Protein AF-0000000066258485 (afdb_homodimer)

Foldseek 3Di:
DDAAEDELDAAPVVLCVCVVVDHPYYYADCDPPDPSHHDPVRVLVSVLVVCCSVPPADDDDDDFLQSLQLVLLVVCVVDDDFAEDEDEPDDPVVQVVVCSVVVGQAYEYDYDDDQLVNPDDNHEYEYEDEPPVCQVVCLVCSVSNSRHSYAYEYEPLQAQPPPDSPPVSVVVHPHAHAYEYNDFLVDDDADPSHSFYDYDCNQDDPNHGHPVRVVSNVVSGVPRDD/DDAAEDELDAAPVVLCVCLVVDHPYYYADCDPPDPSHHDPVRVLVSVLVVCCSVPPADDDDDDFLQSLQLVLLVVCVVDDDFAEDEDEPDDPVVQVVVCSVVVGQAYEYDYDDDQLVNPDDNHEYEYEDEPPVCQVVCLVCSVSNSRHSYAYEYEPLQAQPPPDSPCVSVVVHPHAHAYEYNDFLVDDDADPSHSFYDYDCNQDDPNHGHPVRVVSNVVSGVPRDD

GO terms:
  GO:0004640 phosphoribosylanthranilate isomerase activity (F, IGI)
  GO:0000162 L-tryptophan biosynthetic process (P, IGI)
  GO:0000162 L-tryptophan biosynthetic process (P, IMP)

Sequence (452 aa):
MKVVKICGIKTVEAASVAIDNGANLLGCILVPNRARTIDLEVAKQIARMVKRDRNPPPKFAGGTSTQHFEQVAQWIIENGPFLVGVFRNQPKEEVFRIAREVGLDFIQLHGSEDKLEFLGTEFGLIPRYVVPDELDLLEEQSLSLTQCVSLPLLDSEVGGEGKLLDWTFIEKLPTKAILAGGLTPENLPTFDNILGYDVSGGVETNGVKDSLKIIKFIQKGHAQSSMKVVKICGIKTVEAASVAIDNGANLLGCILVPNRARTIDLEVAKQIARMVKRDRNPPPKFAGGTSTQHFEQVAQWIIENGPFLVGVFRNQPKEEVFRIAREVGLDFIQLHGSEDKLEFLGTEFG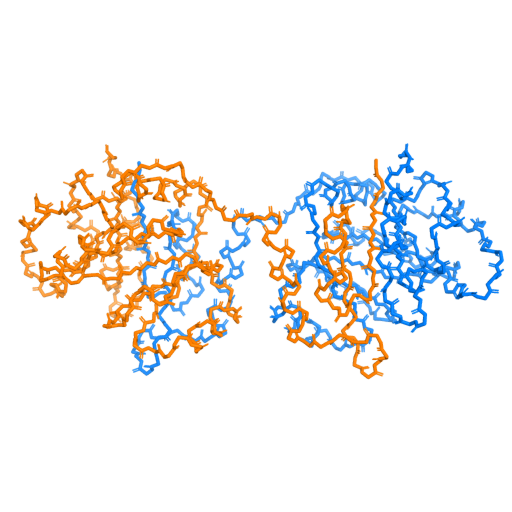LIPRYVVPDELDLLEEQSLSLTQCVSLPLLDSEVGGEGKLLDWTFIEKLPTKAILAGGLTPENLPTFDNILGYDVSGGVETNGVKDSLKIIKFIQKGHAQSS

InterPro domains:
  IPR001240 N-(5'phosphoribosyl) anthranilate isomerase (PRAI) domain [MF_00135] (1-224)
  IPR001240 N-(5'phosphoribosyl) anthranilate isomerase (PRAI) domain [PF00697] (36-220)
  IPR001240 N-(5'phosphoribosyl) anthranilate isomerase (PRAI) domain [cd00405] (4-220)
  IPR011060 Ribulose-phosphate binding barrel [SSF51366] (3-219)
  IPR013785 Aldolase-type TIM barrel [G3DSA:3.20.20.70] (2-224)
  IPR044643 N-(5'-phosphoribosyl)anthranilate isomerase family [PTHR42894] (2-223)

Solvent-accessible surface area (backbone atoms only — not comparable to full-atom values): 24456 Å² total; per-residue (Å²): 100,34,39,30,30,47,34,53,44,67,45,66,66,58,47,49,52,41,55,77,60,62,34,27,31,41,25,31,26,64,36,84,98,45,93,53,38,39,54,68,70,55,49,32,52,44,31,52,52,40,49,40,72,58,57,55,79,85,81,74,76,86,75,53,49,43,54,43,35,51,51,44,45,51,49,40,62,74,57,36,44,41,42,29,39,34,36,53,70,62,57,67,70,57,52,53,51,51,38,59,65,41,54,49,45,27,42,26,42,68,45,85,59,69,69,74,77,64,60,78,56,97,45,30,39,31,47,50,35,51,48,71,82,32,52,66,57,49,53,70,44,36,64,66,48,61,72,40,60,38,46,46,32,36,31,47,71,47,56,82,76,72,64,79,78,79,64,71,57,64,82,67,51,81,51,49,29,28,40,34,44,59,35,34,62,87,62,72,80,88,55,87,58,45,50,24,41,38,35,46,72,46,28,37,59,93,88,34,82,28,69,67,44,46,52,47,32,40,53,52,40,48,64,39,72,111,99,33,40,30,31,47,35,54,44,66,46,66,66,58,46,50,52,41,55,76,60,64,33,26,31,40,26,31,28,65,35,84,96,45,93,54,39,39,55,66,71,55,50,31,53,45,31,52,50,39,49,40,72,58,57,57,80,85,83,73,74,85,76,52,49,43,54,42,34,50,50,44,46,52,48,39,62,75,58,36,44,41,41,30,39,34,36,54,71,63,57,68,69,57,52,51,50,51,37,58,63,41,54,49,45,28,41,26,43,68,44,84,58,70,68,75,78,64,60,78,55,96,44,30,38,30,48,49,34,49,50,71,83,32,50,66,58,49,51,71,43,35,65,67,47,60,71,42,60,38,45,47,31,36,31,48,70,48,56,82,76,71,66,80,81,77,65,69,56,64,80,67,52,80,53,49,29,28,40,35,45,58,36,34,63,86,63,71,79,89,55,87,58,46,50,24,44,38,34,45,72,48,29,38,57,96,87,33,82,30,69,69,43,46,50,47,30,40,54,53,39,47,64,39,73,113

Organism: Candida albicans (strain SC5314 / ATCC MYA-2876) (NCBI:txid237561)

Secondary structure (DSSP, 8-state):
--EEEE----SHHHHHHHHHTT-SEEEEE--TT-TTBPPHHHHHHHHHHHHHHHSPPP---S--HHHHHHHHHHHHHHH--EEEEEE-S--HHHHHHHHHHHT-SEEEE-SS--GGGG-SSSSEEEEEEETTTTHHHHHHHHHHHTTSSB--EEE----SS------GGGGG-SS-EEEESS--TT-----TTEEEEEESGGGEETTEE-HHHHHHHHHHHHHS--/--EEEE----SHHHHHHHHHTT-SEEEEE--TT-TTBPPHHHHHHHHHHHHHHHSPPP-PPS--HHHHHHHHHHHHHHH--EEEEEE-S--HHHHHHHHHHHT-SEEEE-SS--GGGG-SSSSEEEEEEETTTTHHHHHHHHHHHTTSSB--EEE----SS------GGGGG-SS-EEEESS--TT-----TTEEEEEESGGGEETTEE-HHHHHHHHHHHHHS--

Structure (mmCIF, N/CA/C/O backbone):
data_AF-0000000066258485-model_v1
#
loop_
_entity.id
_entity.type
_entity.pdbx_description
1 polymer "N-(5'-phosphoribosyl)anthranilate isomerase"
#
loop_
_atom_site.group_PDB
_atom_site.id
_atom_site.type_symbol
_atom_site.label_atom_id
_atom_site.label_alt_id
_atom_site.label_comp_id
_atom_site.label_asym_id
_atom_site.label_entity_id
_atom_site.label_seq_id
_atom_site.pdbx_PDB_ins_code
_atom_site.Cartn_x
_atom_site.Cartn_y
_atom_site.Cartn_z
_atom_site.occupancy
_atom_site.B_iso_or_equiv
_atom_site.auth_seq_id
_atom_site.auth_comp_id
_atom_site.auth_asym_id
_atom_site.auth_atom_id
_atom_site.pdbx_PDB_model_num
ATOM 1 N N . MET A 1 1 ? 3.561 11.758 22.562 1 85.25 1 MET A N 1
ATOM 2 C CA . MET A 1 1 ? 4.242 12.281 21.375 1 85.25 1 MET A CA 1
ATOM 3 C C . MET A 1 1 ? 3.25 12.93 20.422 1 85.25 1 MET A C 1
ATOM 5 O O . MET A 1 1 ? 2.096 12.5 20.344 1 85.25 1 MET A O 1
ATOM 9 N N . LYS A 1 2 ? 3.676 14.078 19.781 1 94.81 2 LYS A N 1
ATOM 10 C CA . LYS A 1 2 ? 2.807 14.82 18.875 1 94.81 2 LYS A CA 1
ATOM 11 C C . LYS A 1 2 ? 3.049 14.414 17.422 1 94.81 2 LYS A C 1
ATOM 13 O O . LYS A 1 2 ? 4.156 14.008 17.062 1 94.81 2 LYS A O 1
ATOM 18 N N . VAL A 1 3 ? 1.965 14.539 16.656 1 97.06 3 VAL A N 1
ATOM 19 C CA . VAL A 1 3 ? 2.09 14.32 15.219 1 97.06 3 VAL A CA 1
ATOM 20 C C . VAL A 1 3 ? 2.936 15.438 14.602 1 97.06 3 VAL A C 1
ATOM 22 O O . VAL A 1 3 ? 2.732 16.609 14.898 1 97.06 3 VAL A O 1
ATOM 25 N N . VAL A 1 4 ? 3.904 15.062 13.789 1 98.25 4 VAL A N 1
ATOM 26 C CA . VAL A 1 4 ? 4.688 16.062 13.062 1 98.25 4 VAL A CA 1
ATOM 27 C C . VAL A 1 4 ? 4.531 15.828 11.555 1 98.25 4 VAL A C 1
ATOM 29 O O . VAL A 1 4 ? 4.82 14.742 11.055 1 98.25 4 VAL A O 1
ATOM 32 N N . LYS A 1 5 ? 4.047 16.812 10.852 1 98.56 5 LYS A N 1
ATOM 33 C CA . LYS A 1 5 ? 3.85 16.797 9.406 1 98.56 5 LYS A CA 1
ATOM 34 C C . LYS A 1 5 ? 4.777 17.781 8.711 1 98.56 5 LYS A C 1
ATOM 36 O O . LYS A 1 5 ? 4.836 18.953 9.094 1 98.56 5 LYS A O 1
ATOM 41 N N . ILE A 1 6 ? 5.578 17.344 7.746 1 98.25 6 ILE A N 1
ATOM 42 C CA . ILE A 1 6 ? 6.363 18.203 6.871 1 98.25 6 ILE A CA 1
ATOM 43 C C . ILE A 1 6 ? 5.652 18.359 5.531 1 98.25 6 ILE A C 1
ATOM 45 O O . ILE A 1 6 ? 5.543 17.406 4.762 1 98.25 6 ILE A O 1
ATOM 49 N N . CYS A 1 7 ? 5.25 19.547 5.258 1 97.69 7 CYS A N 1
ATOM 50 C CA . CYS A 1 7 ? 4.43 19.781 4.074 1 97.69 7 CYS A CA 1
ATOM 51 C C . CYS A 1 7 ? 5.234 20.484 2.984 1 97.69 7 CYS A C 1
ATOM 53 O O . CYS A 1 7 ? 6.25 21.109 3.268 1 97.69 7 CYS A O 1
ATOM 55 N N . GLY A 1 8 ? 4.766 20.297 1.772 1 96.25 8 GLY A N 1
ATOM 56 C CA . GLY A 1 8 ? 5.383 20.969 0.639 1 96.25 8 GLY A CA 1
ATOM 57 C C . GLY A 1 8 ? 6.648 20.297 0.158 1 96.25 8 GLY A C 1
ATOM 58 O O . GLY A 1 8 ? 7.59 20.953 -0.276 1 96.25 8 GLY A O 1
ATOM 59 N N . ILE A 1 9 ? 6.766 19.078 0.353 1 96.69 9 ILE A N 1
ATOM 60 C CA . ILE A 1 9 ? 7.918 18.312 -0.111 1 96.69 9 ILE A CA 1
ATOM 61 C C . ILE A 1 9 ? 7.902 18.219 -1.636 1 96.69 9 ILE A C 1
ATOM 63 O O . ILE A 1 9 ? 6.887 17.859 -2.23 1 96.69 9 ILE A O 1
ATOM 67 N N . LYS A 1 10 ? 9.109 18.516 -2.223 1 95.25 10 LYS A N 1
ATOM 68 C CA . LYS A 1 10 ? 9.172 18.562 -3.68 1 95.25 10 LYS A CA 1
ATOM 69 C C . LYS A 1 10 ? 10.266 17.641 -4.211 1 95.25 10 LYS A C 1
ATOM 71 O O . LYS A 1 10 ? 10.406 17.469 -5.426 1 95.25 10 LYS A O 1
ATOM 76 N N . THR A 1 11 ? 11.094 17.141 -3.314 1 95.62 11 THR A N 1
ATOM 77 C CA . THR A 1 11 ? 12.227 16.344 -3.75 1 95.62 11 THR A CA 1
ATOM 78 C C . THR A 1 11 ? 12.328 15.055 -2.938 1 95.62 11 THR A C 1
ATOM 80 O O . THR A 1 11 ? 11.891 15 -1.787 1 95.62 11 THR A O 1
ATOM 83 N N . VAL A 1 12 ? 12.945 14.094 -3.561 1 95.88 12 VAL A N 1
ATOM 84 C CA . VAL A 1 12 ? 13.195 12.812 -2.904 1 95.88 12 VAL A CA 1
ATOM 85 C C . VAL A 1 12 ? 14.148 13.016 -1.726 1 95.88 12 VAL A C 1
ATOM 87 O O . VAL A 1 12 ? 14 12.367 -0.686 1 95.88 12 VAL A O 1
ATOM 90 N N . GLU A 1 13 ? 15.07 13.883 -1.884 1 96.31 13 GLU A N 1
ATOM 91 C CA . GLU A 1 13 ? 16.031 14.172 -0.819 1 96.31 13 GLU A CA 1
ATOM 92 C C . GLU A 1 13 ? 15.32 14.695 0.429 1 96.31 13 GLU A C 1
ATOM 94 O O . GLU A 1 13 ? 15.578 14.219 1.537 1 96.31 13 GLU A O 1
ATOM 99 N N . ALA A 1 14 ? 14.531 15.648 0.253 1 97.38 14 ALA A N 1
ATOM 100 C CA . ALA A 1 14 ? 13.797 16.203 1.382 1 97.38 14 ALA A CA 1
ATOM 101 C C . ALA A 1 14 ? 12.914 15.148 2.037 1 97.38 14 ALA A C 1
ATOM 103 O O . ALA A 1 14 ? 12.797 15.102 3.264 1 97.38 14 ALA A O 1
ATOM 104 N N . ALA A 1 15 ? 12.266 14.367 1.18 1 97.62 15 ALA A N 1
ATOM 105 C CA . ALA A 1 15 ? 11.445 13.273 1.694 1 97.62 15 ALA A CA 1
ATOM 106 C C . ALA A 1 15 ? 12.273 12.32 2.543 1 97.62 15 ALA A C 1
ATOM 108 O O . ALA A 1 15 ? 11.859 11.922 3.637 1 97.62 15 ALA A O 1
ATOM 109 N N . SER A 1 16 ? 13.414 11.953 2.053 1 97 16 SER A N 1
ATOM 110 C CA . SER A 1 16 ? 14.297 11.039 2.76 1 97 16 SER A CA 1
ATOM 111 C C . SER A 1 16 ? 14.695 11.594 4.125 1 97 16 SER A C 1
ATOM 113 O O . SER A 1 16 ? 14.688 10.867 5.121 1 97 16 SER A O 1
ATOM 115 N N . VAL A 1 17 ? 15.023 12.844 4.188 1 97.81 17 VAL A N 1
ATOM 116 C CA . VAL A 1 17 ? 15.406 13.492 5.438 1 97.81 17 VAL A CA 1
ATOM 117 C C . VAL A 1 17 ? 14.25 13.43 6.426 1 97.81 17 VAL A C 1
ATOM 119 O O . VAL A 1 17 ? 14.438 13.086 7.598 1 97.81 17 VAL A O 1
ATOM 122 N N . ALA A 1 18 ? 13.109 13.781 5.973 1 98.25 18 ALA A N 1
ATOM 123 C CA . ALA A 1 18 ? 11.93 13.773 6.836 1 98.25 18 ALA A CA 1
ATOM 124 C C . ALA A 1 18 ? 11.648 12.367 7.367 1 98.25 18 ALA A C 1
ATOM 126 O O . ALA A 1 18 ? 11.422 12.188 8.562 1 98.25 18 ALA A O 1
ATOM 127 N N . ILE A 1 19 ? 11.656 11.367 6.48 1 96.62 19 ILE A N 1
ATOM 128 C CA . ILE A 1 19 ? 11.383 9.984 6.84 1 96.62 19 ILE A CA 1
ATOM 129 C C . ILE A 1 19 ? 12.422 9.5 7.848 1 96.62 19 ILE A C 1
ATOM 131 O O . ILE A 1 19 ? 12.062 8.977 8.914 1 96.62 19 ILE A O 1
ATOM 135 N N . ASP A 1 20 ? 13.664 9.719 7.555 1 95.44 20 ASP A N 1
ATOM 136 C CA . ASP A 1 20 ? 14.781 9.195 8.344 1 95.44 20 ASP A CA 1
ATOM 137 C C . ASP A 1 20 ? 14.797 9.812 9.742 1 95.44 20 ASP A C 1
ATOM 139 O O . ASP A 1 20 ? 15.383 9.242 10.664 1 95.44 20 ASP A O 1
ATOM 143 N N . ASN A 1 21 ? 14.133 10.891 9.867 1 97 21 ASN A N 1
ATOM 144 C CA . ASN A 1 21 ? 14.188 11.578 11.156 1 97 21 ASN A CA 1
ATOM 145 C C . ASN A 1 21 ? 12.844 11.516 11.875 1 97 21 ASN A C 1
ATOM 147 O O . ASN A 1 21 ? 12.641 12.203 12.883 1 97 21 ASN A O 1
ATOM 151 N N . GLY A 1 22 ? 11.891 10.805 11.375 1 95.31 22 GLY A N 1
ATOM 152 C CA . GLY A 1 22 ? 10.742 10.414 12.172 1 95.31 22 GLY A CA 1
ATOM 153 C C . GLY A 1 22 ? 9.508 11.242 11.898 1 95.31 22 GLY A C 1
ATOM 154 O O . GLY A 1 22 ? 8.586 11.289 12.711 1 95.31 22 GLY A O 1
ATOM 155 N N . ALA A 1 23 ? 9.461 11.945 10.781 1 97.62 23 ALA A N 1
ATOM 156 C CA . ALA A 1 23 ? 8.211 12.609 10.43 1 97.62 23 ALA A CA 1
ATOM 157 C C . ALA A 1 23 ? 7.062 11.609 10.344 1 97.62 23 ALA A C 1
ATOM 159 O O . ALA A 1 23 ? 7.234 10.5 9.836 1 97.62 23 ALA A O 1
ATOM 160 N N . ASN A 1 24 ? 5.805 12.008 10.852 1 97.5 24 ASN A N 1
ATOM 161 C CA . ASN A 1 24 ? 4.641 11.125 10.836 1 97.5 24 ASN A CA 1
ATOM 162 C C . ASN A 1 24 ? 3.85 11.266 9.539 1 97.5 24 ASN A C 1
ATOM 164 O O . ASN A 1 24 ? 3.215 10.305 9.086 1 97.5 24 ASN A O 1
ATOM 168 N N . LEU A 1 25 ? 3.838 12.453 9.016 1 98.31 25 LEU A N 1
ATOM 169 C CA . LEU A 1 25 ? 3.141 12.781 7.781 1 98.31 25 LEU A CA 1
ATOM 170 C C . LEU A 1 25 ? 4.051 13.562 6.836 1 98.31 25 LEU A C 1
ATOM 172 O O . LEU A 1 25 ? 4.777 14.469 7.27 1 98.31 25 LEU A O 1
ATOM 176 N N . LEU A 1 26 ? 4.082 13.203 5.586 1 98.44 26 LEU A N 1
ATOM 177 C CA . LEU A 1 26 ? 4.699 13.977 4.516 1 98.44 26 LEU A CA 1
ATOM 178 C C . LEU A 1 26 ? 3.643 14.547 3.576 1 98.44 26 LEU A C 1
ATOM 180 O O . LEU A 1 26 ? 2.797 13.805 3.066 1 98.44 26 LEU A O 1
ATOM 184 N N . GLY A 1 27 ? 3.715 15.852 3.354 1 98.31 27 GLY A N 1
ATOM 185 C CA . GLY A 1 27 ? 2.732 16.5 2.494 1 98.31 27 GLY A CA 1
ATOM 186 C C . GLY A 1 27 ? 3.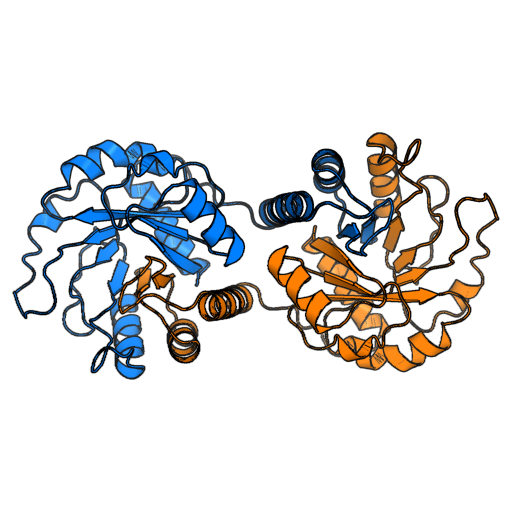301 16.922 1.15 1 98.31 27 GLY A C 1
ATOM 187 O O . GLY A 1 27 ? 4.332 17.594 1.088 1 98.31 27 GLY A O 1
ATOM 188 N N . CYS A 1 28 ? 2.59 16.547 0.081 1 97.81 28 CYS A N 1
ATOM 189 C CA . CYS A 1 28 ? 2.875 17.016 -1.274 1 97.81 28 CYS A CA 1
ATOM 190 C C . CYS A 1 28 ? 1.754 17.906 -1.793 1 97.81 28 CYS A C 1
ATOM 192 O O . CYS A 1 28 ? 0.581 17.531 -1.74 1 97.81 28 CYS A O 1
ATOM 194 N N . ILE A 1 29 ? 2.111 18.984 -2.242 1 97.06 29 ILE A N 1
ATOM 195 C CA . ILE A 1 29 ? 1.115 19.906 -2.787 1 97.06 29 ILE A CA 1
ATOM 196 C C . ILE A 1 29 ? 0.789 19.516 -4.227 1 97.06 29 ILE A C 1
ATOM 198 O O . ILE A 1 29 ? 1.66 19.562 -5.098 1 97.06 29 ILE A O 1
ATOM 202 N N . LEU A 1 30 ? -0.475 19.25 -4.473 1 96.94 30 LEU A N 1
ATOM 203 C CA . LEU A 1 30 ? -0.927 18.797 -5.785 1 96.94 30 LEU A CA 1
ATOM 204 C C . LEU A 1 30 ? -1.94 19.766 -6.379 1 96.94 30 LEU A C 1
ATOM 206 O O . LEU A 1 30 ? -2.846 19.359 -7.109 1 96.94 30 LEU A O 1
ATOM 210 N N . VAL A 1 31 ? -1.851 20.922 -5.977 1 94.5 31 VAL A N 1
ATOM 211 C CA . VAL A 1 31 ? -2.648 22.016 -6.527 1 94.5 31 VAL A CA 1
ATOM 212 C C . VAL A 1 31 ? -1.995 22.531 -7.805 1 94.5 31 VAL A C 1
ATOM 214 O O . VAL A 1 31 ? -0.823 22.922 -7.797 1 94.5 31 VAL A O 1
ATOM 217 N N . PRO A 1 32 ? -2.764 22.578 -8.859 1 91.69 32 PRO A N 1
ATOM 218 C CA . PRO A 1 32 ? -2.143 23 -10.109 1 91.69 32 PRO A CA 1
ATOM 219 C C . PRO A 1 32 ? -1.681 24.453 -10.07 1 91.69 32 PRO A C 1
ATOM 221 O O . PRO A 1 32 ? -2.32 25.297 -9.43 1 91.69 32 PRO A O 1
ATOM 224 N N . ASN A 1 33 ? -0.542 24.734 -10.727 1 90.25 33 ASN A N 1
ATOM 225 C CA . ASN A 1 33 ? -0.045 26.078 -11.039 1 90.25 33 ASN A CA 1
ATOM 226 C C . ASN A 1 33 ? 0.367 26.828 -9.781 1 90.25 33 ASN A C 1
ATOM 228 O O . ASN A 1 33 ? 0.076 28.016 -9.641 1 90.25 33 ASN A O 1
ATOM 232 N N . ARG A 1 34 ? 0.958 26.125 -8.773 1 88.06 34 ARG A N 1
ATOM 233 C CA . ARG A 1 34 ? 1.53 26.75 -7.59 1 88.06 34 ARG A CA 1
ATOM 234 C C . ARG A 1 34 ? 3.035 26.516 -7.52 1 88.06 34 ARG A C 1
ATOM 236 O O . ARG A 1 34 ? 3.541 25.531 -8.062 1 88.06 34 ARG A O 1
ATOM 243 N N . ALA A 1 35 ? 3.701 27.422 -6.902 1 84.31 35 ALA A N 1
ATOM 244 C CA . ALA A 1 35 ? 5.156 27.375 -6.785 1 84.31 35 ALA A CA 1
ATOM 245 C C . ALA A 1 35 ? 5.605 26.109 -6.07 1 84.31 35 ALA A C 1
ATOM 247 O O . ALA A 1 35 ? 6.645 25.531 -6.41 1 84.31 35 ALA A O 1
ATOM 248 N N . ARG A 1 36 ? 4.824 25.594 -5.188 1 87.44 36 ARG A N 1
ATOM 249 C CA . ARG A 1 36 ? 5.234 24.453 -4.359 1 87.44 36 ARG A CA 1
ATOM 250 C C . ARG A 1 36 ? 4.598 23.156 -4.848 1 87.44 36 ARG A C 1
ATOM 252 O O . ARG A 1 36 ? 4.734 22.109 -4.207 1 87.44 36 ARG A O 1
ATOM 259 N N . THR A 1 37 ? 4.023 23.328 -6.027 1 93.25 37 THR A N 1
ATOM 260 C CA . THR A 1 37 ? 3.43 22.125 -6.602 1 93.25 37 THR A CA 1
ATOM 261 C C . THR A 1 37 ? 4.512 21.125 -6.996 1 93.25 37 THR A C 1
ATOM 263 O O . THR A 1 37 ? 5.543 21.5 -7.555 1 93.25 37 THR A O 1
ATOM 266 N N . ILE A 1 38 ? 4.25 19.875 -6.664 1 95.31 38 ILE A N 1
ATOM 267 C CA . ILE A 1 38 ? 5.234 18.828 -6.918 1 95.31 38 ILE A CA 1
ATOM 268 C C . ILE A 1 38 ? 4.973 18.188 -8.281 1 95.31 38 ILE A C 1
ATOM 270 O O . ILE A 1 38 ? 3.832 18.156 -8.75 1 95.31 38 ILE A O 1
ATOM 274 N N . ASP A 1 39 ? 6.043 17.719 -8.883 1 94.12 39 ASP A N 1
ATOM 275 C CA . ASP A 1 39 ? 5.93 16.875 -10.07 1 94.12 39 ASP A CA 1
ATOM 276 C C . ASP A 1 39 ? 5.301 15.523 -9.734 1 94.12 39 ASP A C 1
ATOM 278 O O . ASP A 1 39 ? 5.672 14.891 -8.742 1 94.12 39 ASP A O 1
ATOM 282 N N . LEU A 1 40 ? 4.414 15.125 -10.633 1 93.12 40 LEU A N 1
ATOM 283 C CA . LEU A 1 40 ? 3.637 13.922 -10.359 1 93.12 40 LEU A CA 1
ATOM 284 C C . LEU A 1 40 ? 4.543 12.695 -10.25 1 93.12 40 LEU A C 1
ATOM 286 O O . LEU A 1 40 ? 4.328 11.828 -9.406 1 93.12 40 LEU A O 1
ATOM 290 N N . GLU A 1 41 ? 5.484 12.578 -11.078 1 92.25 41 GLU A N 1
ATOM 291 C CA . GLU A 1 41 ? 6.395 11.438 -11.055 1 92.25 41 GLU A CA 1
ATOM 292 C C . GLU A 1 41 ? 7.223 11.422 -9.766 1 92.25 41 GLU A C 1
ATOM 294 O O . GLU A 1 41 ? 7.504 10.352 -9.219 1 92.25 41 GLU A O 1
ATOM 299 N N . VAL A 1 42 ? 7.613 12.609 -9.305 1 94.56 42 VAL A N 1
ATOM 300 C CA . VAL A 1 42 ? 8.359 12.695 -8.055 1 94.56 42 VAL A CA 1
ATOM 301 C C . VAL A 1 42 ? 7.453 12.305 -6.887 1 94.56 42 VAL A C 1
ATOM 303 O O . VAL A 1 42 ? 7.883 11.602 -5.973 1 94.56 42 VAL A O 1
ATOM 306 N N . ALA A 1 43 ? 6.215 12.75 -6.949 1 95.81 43 ALA A N 1
ATOM 307 C CA . ALA A 1 43 ? 5.262 12.367 -5.914 1 95.81 43 ALA A CA 1
ATOM 308 C C . ALA A 1 43 ? 5.125 10.844 -5.828 1 95.81 43 ALA A C 1
ATOM 310 O O . ALA A 1 43 ? 5.066 10.281 -4.734 1 95.81 43 ALA A O 1
ATOM 311 N N . LYS A 1 44 ? 5.086 10.211 -6.93 1 92.12 44 LYS A N 1
ATOM 312 C CA . LYS A 1 44 ? 4.996 8.758 -6.98 1 92.12 44 LYS A CA 1
ATOM 313 C C . LYS A 1 44 ? 6.23 8.109 -6.359 1 92.12 44 LYS A C 1
ATOM 315 O O . LYS A 1 44 ? 6.121 7.098 -5.66 1 92.12 44 LYS A O 1
ATOM 320 N N . GLN A 1 45 ? 7.363 8.617 -6.66 1 92 45 GLN A N 1
ATOM 321 C CA . GLN A 1 45 ? 8.594 8.109 -6.059 1 92 45 GLN A CA 1
ATOM 322 C C . GLN A 1 45 ? 8.555 8.219 -4.539 1 92 45 GLN A C 1
ATOM 324 O O . GLN A 1 45 ? 8.93 7.281 -3.834 1 92 45 GLN A O 1
ATOM 329 N N . ILE A 1 46 ? 8.078 9.336 -4.086 1 95.44 46 ILE A N 1
ATOM 330 C CA . ILE A 1 46 ? 7.988 9.562 -2.648 1 95.44 46 ILE A CA 1
ATOM 331 C C . ILE A 1 46 ? 6.988 8.586 -2.035 1 95.44 46 ILE A C 1
ATOM 333 O O . ILE A 1 46 ? 7.227 8.047 -0.953 1 95.44 46 ILE A O 1
ATOM 337 N N . ALA A 1 47 ? 5.906 8.398 -2.723 1 94 47 ALA A N 1
ATOM 338 C CA . ALA A 1 47 ? 4.926 7.422 -2.254 1 94 47 ALA A CA 1
ATOM 339 C C . ALA A 1 47 ? 5.57 6.051 -2.057 1 94 47 ALA A C 1
ATOM 341 O O . ALA A 1 47 ? 5.332 5.387 -1.046 1 94 47 ALA A O 1
ATOM 342 N N . ARG A 1 48 ? 6.371 5.648 -2.959 1 88.44 48 ARG A N 1
ATOM 343 C CA . ARG A 1 48 ? 7.059 4.363 -2.877 1 88.44 48 ARG A CA 1
ATOM 344 C C . ARG A 1 48 ? 8 4.32 -1.679 1 88.44 48 ARG A C 1
ATOM 346 O O . ARG A 1 48 ? 8.094 3.301 -0.993 1 88.44 48 ARG A O 1
ATOM 353 N N . MET A 1 49 ? 8.672 5.391 -1.421 1 90.81 49 MET A N 1
ATOM 354 C CA . MET A 1 49 ? 9.586 5.477 -0.284 1 90.81 49 MET A CA 1
ATOM 355 C C . MET A 1 49 ? 8.828 5.348 1.032 1 90.81 49 MET A C 1
ATOM 357 O O . MET A 1 49 ? 9.258 4.621 1.931 1 90.81 49 MET A O 1
ATOM 361 N N . VAL A 1 50 ? 7.75 6.047 1.102 1 94 50 VAL A N 1
ATOM 362 C CA . VAL A 1 50 ? 6.93 6.035 2.311 1 94 50 VAL A CA 1
ATOM 363 C C . VAL A 1 50 ? 6.41 4.621 2.568 1 94 50 VAL A C 1
ATOM 365 O O . VAL A 1 50 ? 6.508 4.113 3.688 1 94 50 VAL A O 1
ATOM 368 N N . LYS A 1 51 ? 5.906 3.996 1.587 1 88.44 51 LYS A N 1
ATOM 369 C CA . LYS A 1 51 ? 5.375 2.641 1.697 1 88.44 51 LYS A CA 1
ATOM 370 C C . LYS A 1 51 ? 6.473 1.65 2.086 1 88.44 51 LYS A C 1
ATOM 372 O O . LYS A 1 51 ? 6.25 0.762 2.91 1 88.44 51 LYS A O 1
ATOM 377 N N . ARG A 1 52 ? 7.633 1.784 1.48 1 84.94 52 ARG A N 1
ATOM 378 C CA . ARG A 1 52 ? 8.758 0.911 1.787 1 84.94 52 ARG A CA 1
ATOM 379 C C . ARG A 1 52 ? 9.188 1.055 3.246 1 84.94 52 ARG A C 1
ATOM 381 O O . ARG A 1 52 ? 9.539 0.068 3.895 1 84.94 52 ARG A O 1
ATOM 388 N N . ASP A 1 53 ? 9.211 2.248 3.717 1 89.06 53 ASP A N 1
ATOM 389 C CA . ASP A 1 53 ? 9.594 2.486 5.105 1 89.06 53 ASP A CA 1
ATOM 390 C C . ASP A 1 53 ? 8.586 1.858 6.066 1 89.06 53 ASP A C 1
ATOM 392 O O . ASP A 1 53 ? 8.969 1.308 7.102 1 89.06 53 ASP A O 1
ATOM 396 N N . ARG A 1 54 ? 7.328 1.867 5.773 1 86.88 54 ARG A N 1
ATOM 397 C CA . ARG A 1 54 ? 6.273 1.362 6.648 1 86.88 54 ARG A CA 1
ATOM 398 C C . ARG A 1 54 ? 6.203 -0.16 6.598 1 86.88 54 ARG A C 1
ATOM 400 O O . ARG A 1 54 ? 5.98 -0.81 7.621 1 86.88 54 ARG A O 1
ATOM 407 N N . ASN A 1 55 ? 6.289 -0.625 5.332 1 78 55 ASN A N 1
ATOM 408 C CA . ASN A 1 55 ? 6.207 -2.061 5.086 1 78 55 ASN A CA 1
ATOM 409 C C . ASN A 1 55 ? 7.406 -2.564 4.289 1 78 55 ASN A C 1
ATOM 411 O O . ASN A 1 55 ? 7.273 -2.914 3.113 1 78 55 ASN A O 1
ATOM 415 N N . PRO A 1 56 ? 8.484 -2.697 4.949 1 76.38 56 PRO A N 1
ATOM 416 C CA . PRO A 1 56 ? 9.672 -3.158 4.219 1 76.38 56 PRO A CA 1
ATOM 417 C C . PRO A 1 56 ? 9.516 -4.586 3.691 1 76.38 56 PRO A C 1
ATOM 419 O O . PRO A 1 56 ? 8.836 -5.406 4.309 1 76.38 56 PRO A O 1
ATOM 422 N N . PRO A 1 57 ? 10.156 -4.82 2.51 1 75.5 57 PRO A N 1
ATOM 423 C CA . PRO A 1 57 ? 10.18 -6.219 2.072 1 75.5 57 PRO A CA 1
ATOM 424 C C . PRO A 1 57 ? 10.781 -7.156 3.117 1 75.5 57 PRO A C 1
ATOM 426 O O . PRO A 1 57 ? 11.711 -6.773 3.83 1 75.5 57 PRO A O 1
ATOM 429 N N . PRO A 1 58 ? 10.25 -8.336 3.18 1 81.38 58 PRO A N 1
ATOM 430 C CA . PRO A 1 58 ? 10.812 -9.266 4.16 1 81.38 58 PRO A CA 1
ATOM 431 C C . PRO A 1 58 ? 12.242 -9.688 3.828 1 81.38 58 PRO A C 1
ATOM 433 O O . PRO A 1 58 ? 12.609 -9.75 2.654 1 81.38 58 PRO A O 1
ATOM 436 N N . LYS A 1 59 ? 13.109 -9.789 4.871 1 80.88 59 LYS A N 1
ATOM 437 C CA . LYS A 1 59 ? 14.445 -10.367 4.727 1 80.88 59 LYS A CA 1
ATOM 438 C C . LYS A 1 59 ? 14.477 -11.812 5.211 1 80.88 59 LYS A C 1
ATOM 440 O O . LYS A 1 59 ? 14.109 -12.094 6.355 1 80.88 59 LYS A O 1
ATOM 445 N N . PHE A 1 60 ? 14.719 -12.57 4.262 1 84.44 60 PHE A N 1
ATOM 446 C CA . PHE A 1 60 ? 14.766 -13.977 4.652 1 84.44 60 PHE A CA 1
ATOM 447 C C . PHE A 1 60 ? 16.188 -14.398 4.977 1 84.44 60 PHE A C 1
ATOM 449 O O . PHE A 1 60 ? 17.141 -13.914 4.363 1 84.44 60 PHE A O 1
ATOM 456 N N . ALA A 1 61 ? 16.344 -15.117 6.281 1 74 61 ALA A N 1
ATOM 457 C CA . ALA A 1 61 ? 17.656 -15.594 6.723 1 74 61 ALA A CA 1
ATOM 458 C C . ALA A 1 61 ? 18.391 -16.328 5.598 1 74 61 ALA A C 1
ATOM 460 O O . ALA A 1 61 ? 17.75 -16.906 4.719 1 74 61 ALA A O 1
ATOM 461 N N . GLY A 1 62 ? 19.703 -16.094 5.484 1 71.94 62 GLY A N 1
ATOM 462 C CA . GLY A 1 62 ? 20.516 -16.859 4.559 1 71.94 62 GLY A CA 1
ATOM 463 C C . GLY A 1 62 ? 20.234 -18.344 4.582 1 71.94 62 GLY A C 1
ATOM 464 O O . GLY A 1 62 ? 19.484 -18.828 5.438 1 71.94 62 GLY A O 1
ATOM 465 N N . GLY A 1 63 ? 20.531 -19.125 3.543 1 84.38 63 GLY A N 1
ATOM 466 C CA . GLY A 1 63 ? 20.328 -20.547 3.365 1 84.38 63 GLY A CA 1
ATOM 467 C C . GLY A 1 63 ? 20.312 -20.969 1.908 1 84.38 63 GLY A C 1
ATOM 468 O O . GLY A 1 63 ? 20.828 -20.266 1.044 1 84.38 63 GLY A O 1
ATOM 469 N N . THR A 1 64 ? 19.766 -22.188 1.796 1 93.69 64 THR A N 1
ATOM 470 C CA . THR A 1 64 ? 19.656 -22.719 0.441 1 93.69 64 THR A CA 1
ATOM 471 C C . THR A 1 64 ? 18.5 -22.062 -0.302 1 93.69 64 THR A C 1
ATOM 473 O O . THR A 1 64 ? 17.656 -21.406 0.311 1 93.69 64 THR A O 1
ATOM 476 N N . SER A 1 65 ? 18.531 -22.188 -1.587 1 95.38 65 SER A N 1
ATOM 477 C CA . SER A 1 65 ? 17.406 -21.703 -2.395 1 95.38 65 SER A CA 1
ATOM 478 C C . SER A 1 65 ? 16.094 -22.328 -1.938 1 95.38 65 SER A C 1
ATOM 480 O O . SER A 1 65 ? 15.078 -21.641 -1.835 1 95.38 65 SER A O 1
ATOM 482 N N . THR A 1 66 ? 16.141 -23.578 -1.653 1 95.44 66 THR A N 1
ATOM 483 C CA . THR A 1 66 ? 14.969 -24.312 -1.176 1 95.44 66 THR A CA 1
ATOM 484 C C . THR A 1 66 ? 14.414 -23.672 0.092 1 95.44 66 THR A C 1
ATOM 486 O O . THR A 1 66 ? 13.203 -23.438 0.203 1 95.44 66 THR A O 1
ATOM 489 N N . GLN A 1 67 ? 15.25 -23.406 0.991 1 94.81 67 GLN A N 1
ATOM 490 C CA . GLN A 1 67 ? 14.836 -22.781 2.244 1 94.81 67 GLN A CA 1
ATOM 491 C C . GLN A 1 67 ? 14.242 -21.391 1.999 1 94.81 67 GLN A C 1
ATOM 493 O O . GLN A 1 67 ? 13.25 -21.016 2.625 1 94.81 67 GLN A O 1
ATOM 498 N N . HIS A 1 68 ? 14.891 -20.719 1.119 1 95.44 68 HIS A N 1
ATOM 499 C CA . HIS A 1 68 ? 14.398 -19.391 0.771 1 95.44 68 HIS A CA 1
ATOM 500 C C . HIS A 1 68 ? 12.969 -19.453 0.243 1 95.44 68 HIS A C 1
ATOM 502 O O . HIS A 1 68 ? 12.094 -18.719 0.725 1 95.44 68 HIS A O 1
ATOM 508 N N . PHE A 1 69 ? 12.703 -20.266 -0.644 1 97 69 PHE A N 1
ATOM 509 C CA . PHE A 1 69 ? 11.391 -20.344 -1.274 1 97 69 PHE A CA 1
ATOM 510 C C . PHE A 1 69 ? 10.344 -20.828 -0.279 1 97 69 PHE A C 1
ATOM 512 O O . PHE A 1 69 ? 9.18 -20.422 -0.346 1 97 69 PHE A O 1
ATOM 519 N N . GLU A 1 70 ? 10.727 -21.641 0.655 1 95.75 70 GLU A N 1
ATOM 520 C CA . GLU A 1 70 ? 9.844 -22.078 1.732 1 95.75 70 GLU A CA 1
ATOM 521 C C . GLU A 1 70 ? 9.445 -20.891 2.621 1 95.75 70 GLU A C 1
ATOM 523 O O . GLU A 1 70 ? 8.281 -20.76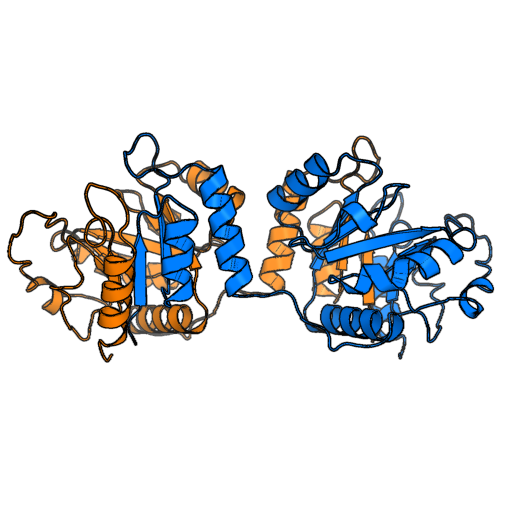6 3.01 1 95.75 70 GLU A O 1
ATOM 528 N N . GLN A 1 71 ? 10.445 -20.172 2.906 1 95.88 71 GLN A N 1
ATOM 529 C CA . GLN A 1 71 ? 10.195 -19 3.74 1 95.88 71 GLN A CA 1
ATOM 530 C C . GLN A 1 71 ? 9.289 -18 3.027 1 95.88 71 GLN A C 1
ATOM 532 O O . GLN A 1 71 ? 8.383 -17.438 3.637 1 95.88 71 GLN A O 1
ATOM 537 N N . VAL A 1 72 ? 9.523 -17.766 1.792 1 96.31 72 VAL A N 1
ATOM 538 C CA . VAL A 1 72 ? 8.695 -16.859 1.004 1 96.31 72 VAL A CA 1
ATOM 539 C C . VAL A 1 72 ? 7.262 -17.391 0.96 1 96.31 72 VAL A C 1
ATOM 541 O O . VAL A 1 72 ? 6.312 -16.625 1.153 1 96.31 72 VAL A O 1
ATOM 544 N N . ALA A 1 73 ? 7.074 -18.641 0.736 1 96.81 73 ALA A N 1
ATOM 545 C CA . ALA A 1 73 ? 5.75 -19.25 0.711 1 96.81 73 ALA A CA 1
ATOM 546 C C . ALA A 1 73 ? 5.027 -19.062 2.041 1 96.81 73 ALA A C 1
ATOM 548 O O . ALA A 1 73 ? 3.855 -18.688 2.068 1 96.81 73 ALA A O 1
ATOM 549 N N . GLN A 1 74 ? 5.695 -19.312 3.088 1 94.94 74 GLN A N 1
ATOM 550 C CA . GLN A 1 74 ? 5.117 -19.141 4.414 1 94.94 74 GLN A CA 1
ATOM 551 C C . GLN A 1 74 ? 4.715 -17.688 4.656 1 94.94 74 GLN A C 1
ATOM 553 O O . GLN A 1 74 ? 3.652 -17.406 5.219 1 94.94 74 GLN A O 1
ATOM 558 N N . TRP A 1 75 ? 5.598 -16.828 4.242 1 95.5 75 TRP A N 1
ATOM 559 C CA . TRP A 1 75 ? 5.309 -15.398 4.383 1 95.5 75 TRP A CA 1
ATOM 560 C C . TRP A 1 75 ? 4.062 -15.016 3.596 1 95.5 75 TRP A C 1
ATOM 562 O O . TRP A 1 75 ? 3.225 -14.25 4.078 1 95.5 75 TRP A O 1
ATOM 572 N N . ILE A 1 76 ? 3.9 -15.523 2.447 1 96.19 76 ILE A N 1
ATOM 573 C CA . ILE A 1 76 ? 2.74 -15.266 1.6 1 96.19 76 ILE A CA 1
ATOM 574 C C . ILE A 1 76 ? 1.477 -15.789 2.283 1 96.19 76 ILE A C 1
ATOM 576 O O . ILE A 1 76 ? 0.449 -15.102 2.301 1 96.19 76 ILE A O 1
ATOM 580 N N . ILE A 1 77 ? 1.536 -16.906 2.855 1 95.25 77 ILE A N 1
ATOM 581 C CA . ILE A 1 77 ? 0.404 -17.516 3.541 1 95.25 77 ILE A CA 1
ATOM 582 C C . ILE A 1 77 ? -0.011 -16.656 4.727 1 95.25 77 ILE A C 1
ATOM 584 O O . ILE A 1 77 ? -1.203 -16.453 4.969 1 95.25 77 ILE A O 1
ATOM 588 N N . GLU A 1 78 ? 0.899 -16.109 5.402 1 92.69 78 GLU A N 1
ATOM 589 C CA . GLU A 1 78 ? 0.651 -15.383 6.645 1 92.69 78 GLU A CA 1
ATOM 590 C C . GLU A 1 78 ? 0.207 -13.945 6.371 1 92.69 78 GLU A C 1
ATOM 592 O O . GLU A 1 78 ? -0.492 -13.344 7.184 1 92.69 78 GLU A O 1
ATOM 597 N N . ASN A 1 79 ? 0.576 -13.461 5.207 1 92.38 79 ASN A N 1
ATOM 598 C CA . ASN A 1 79 ? 0.404 -12.023 5.023 1 92.38 79 ASN A CA 1
ATOM 599 C C . ASN A 1 79 ? -0.462 -11.711 3.805 1 92.38 79 ASN A C 1
ATOM 601 O O . ASN A 1 79 ? -0.761 -10.547 3.527 1 92.38 79 ASN A O 1
ATOM 605 N N . GLY A 1 80 ? -0.861 -12.703 3.066 1 92.56 80 GLY A N 1
ATOM 606 C CA . GLY A 1 80 ? -1.711 -12.469 1.91 1 92.56 80 GLY A CA 1
ATOM 607 C C . GLY A 1 80 ? -3.121 -12.055 2.279 1 92.56 80 GLY A C 1
ATOM 608 O O . GLY A 1 80 ? -3.439 -11.898 3.459 1 92.56 80 GLY A O 1
ATOM 609 N N . PRO A 1 81 ? -3.926 -11.828 1.266 1 96.12 81 PRO A N 1
ATOM 610 C CA . PRO A 1 81 ? -3.67 -12.086 -0.153 1 96.12 81 PRO A CA 1
ATOM 611 C C . PRO A 1 81 ? -2.809 -11.008 -0.805 1 96.12 81 PRO A C 1
ATOM 613 O O . PRO A 1 81 ? -2.756 -9.875 -0.318 1 96.12 81 PRO A O 1
ATOM 616 N N . PHE A 1 82 ? -2.078 -11.344 -1.885 1 96.5 82 PHE A N 1
ATOM 617 C CA . PHE A 1 82 ? -1.297 -10.43 -2.711 1 96.5 82 PHE A CA 1
ATOM 618 C C . PHE A 1 82 ? -1.781 -10.461 -4.156 1 96.5 82 PHE A C 1
ATOM 620 O O . PHE A 1 82 ? -2.344 -11.461 -4.609 1 96.5 82 PHE A O 1
ATOM 627 N N . LEU A 1 83 ? -1.634 -9.383 -4.828 1 97.44 83 LEU A N 1
ATOM 628 C CA . LEU A 1 83 ? -2.016 -9.297 -6.234 1 97.44 83 LEU A CA 1
ATOM 629 C C . LEU A 1 83 ? -0.812 -9.539 -7.141 1 97.44 83 LEU A C 1
ATOM 631 O O . LEU A 1 83 ? 0.248 -8.938 -6.938 1 97.44 83 LEU A O 1
ATOM 635 N N . VAL A 1 84 ? -1.009 -10.406 -8.109 1 98.44 84 VAL A N 1
ATOM 636 C CA . VAL A 1 84 ? 0.032 -10.773 -9.062 1 98.44 84 VAL A CA 1
ATOM 637 C C . VAL A 1 84 ? -0.364 -10.32 -10.461 1 98.44 84 VAL A C 1
ATOM 639 O O . VAL A 1 84 ? -1.477 -10.594 -10.922 1 98.44 84 VAL A O 1
ATOM 642 N N . GLY A 1 85 ? 0.511 -9.578 -11.117 1 98.5 85 GLY A N 1
ATOM 643 C CA . GLY A 1 85 ? 0.352 -9.328 -12.539 1 98.5 85 GLY A CA 1
ATOM 644 C C . GLY A 1 85 ? 1.121 -10.297 -13.414 1 98.5 85 GLY A C 1
ATOM 645 O O . GLY A 1 85 ? 2.332 -10.461 -13.25 1 98.5 85 GLY A O 1
ATOM 646 N N . VAL A 1 86 ? 0.431 -10.922 -14.359 1 98.5 86 VAL A N 1
ATOM 647 C CA . VAL A 1 86 ? 1.062 -11.867 -15.273 1 98.5 86 VAL A CA 1
ATOM 648 C C . VAL A 1 86 ? 1.439 -11.164 -16.578 1 98.5 86 VAL A C 1
ATOM 650 O O . VAL A 1 86 ? 0.583 -10.578 -17.234 1 98.5 86 VAL A O 1
ATOM 653 N N . PHE A 1 87 ? 2.676 -11.227 -16.875 1 98 87 PHE A N 1
ATOM 654 C CA . PHE A 1 87 ? 3.213 -10.648 -18.094 1 98 87 PHE A CA 1
ATOM 655 C C . PHE A 1 87 ? 3.887 -11.711 -18.953 1 98 87 PHE A C 1
ATOM 657 O O . PHE A 1 87 ? 4.223 -12.789 -18.469 1 98 87 PHE A O 1
ATOM 664 N N . ARG A 1 88 ? 4.078 -11.383 -20.25 1 97.38 88 ARG A N 1
ATOM 665 C CA . ARG A 1 88 ? 4.703 -12.312 -21.188 1 97.38 88 ARG A CA 1
ATOM 666 C C . ARG A 1 88 ? 5.5 -11.57 -22.25 1 97.38 88 ARG A C 1
ATOM 668 O O . ARG A 1 88 ? 4.926 -10.969 -23.156 1 97.38 88 ARG A O 1
ATOM 675 N N . ASN A 1 89 ? 6.77 -11.586 -22.141 1 96.56 89 ASN A N 1
ATOM 676 C CA . ASN A 1 89 ? 7.723 -11.07 -23.109 1 96.56 89 ASN A CA 1
ATOM 677 C C . ASN A 1 89 ? 7.512 -9.586 -23.375 1 96.56 89 ASN A C 1
ATOM 679 O O . ASN A 1 89 ? 7.742 -9.109 -24.484 1 96.56 89 ASN A O 1
ATOM 683 N N . GLN A 1 90 ? 6.938 -8.867 -22.469 1 96.31 90 GLN A N 1
ATOM 684 C CA . GLN A 1 90 ? 6.84 -7.414 -22.562 1 96.31 90 GLN A CA 1
ATOM 685 C C . GLN A 1 90 ? 8.133 -6.746 -22.094 1 96.31 90 GLN A C 1
ATOM 687 O O . GLN A 1 90 ? 8.859 -7.301 -21.266 1 96.31 90 GLN A O 1
ATOM 692 N N . PRO A 1 91 ? 8.422 -5.551 -22.656 1 96.12 91 PRO A N 1
ATOM 693 C CA . PRO A 1 91 ? 9.617 -4.836 -22.203 1 96.12 91 PRO A CA 1
ATOM 694 C C . PRO A 1 91 ? 9.578 -4.543 -20.703 1 96.12 91 PRO A C 1
ATOM 696 O O . PRO A 1 91 ? 8.516 -4.223 -20.156 1 96.12 91 PRO A O 1
ATOM 699 N N . LYS A 1 92 ? 10.75 -4.637 -20.141 1 95.69 92 LYS A N 1
ATOM 700 C CA . LYS A 1 92 ? 10.898 -4.473 -18.703 1 95.69 92 LYS A CA 1
ATOM 701 C C . LYS A 1 92 ? 10.312 -3.146 -18.234 1 95.69 92 LYS A C 1
ATOM 703 O O . LYS A 1 92 ? 9.609 -3.096 -17.219 1 95.69 92 LYS A O 1
ATOM 708 N N . GLU A 1 93 ? 10.562 -2.088 -18.922 1 93.88 93 GLU A N 1
ATOM 709 C CA . GLU A 1 93 ? 10.086 -0.76 -18.562 1 93.88 93 GLU A CA 1
ATOM 710 C C . GLU A 1 93 ? 8.555 -0.705 -18.562 1 93.88 93 GLU A C 1
ATOM 712 O O . GLU A 1 93 ? 7.949 -0.069 -17.703 1 93.88 93 GLU A O 1
ATOM 717 N N . GLU A 1 94 ? 8.023 -1.325 -19.5 1 95.06 94 GLU A N 1
ATOM 718 C CA . GLU A 1 94 ? 6.566 -1.389 -19.609 1 95.06 94 GLU A CA 1
ATOM 719 C C . GLU A 1 94 ? 5.973 -2.186 -18.453 1 95.06 94 GLU A C 1
ATOM 721 O O . GLU A 1 94 ? 4.973 -1.776 -17.859 1 95.06 94 GLU A O 1
ATOM 726 N N . VAL A 1 95 ? 6.559 -3.279 -18.125 1 96.5 95 VAL A N 1
ATOM 727 C CA . VAL A 1 95 ? 6.102 -4.141 -17.031 1 96.5 95 VAL A CA 1
ATOM 728 C C . VAL A 1 95 ? 6.09 -3.355 -15.727 1 96.5 95 VAL A C 1
ATOM 730 O O . VAL A 1 95 ? 5.082 -3.34 -15.016 1 96.5 95 VAL A O 1
ATOM 733 N N . PHE A 1 96 ? 7.148 -2.645 -15.484 1 93.81 96 PHE A N 1
ATOM 734 C CA . PHE A 1 96 ? 7.25 -1.896 -14.234 1 93.81 96 PHE A CA 1
ATOM 735 C C . PHE A 1 96 ? 6.242 -0.752 -14.203 1 93.81 96 PHE A C 1
ATOM 737 O O . PHE A 1 96 ? 5.648 -0.466 -13.164 1 93.81 96 PHE A O 1
ATOM 744 N N . ARG A 1 97 ? 6.098 -0.105 -15.312 1 91.31 97 ARG A N 1
ATOM 745 C CA . ARG A 1 97 ? 5.133 0.987 -15.391 1 91.31 97 ARG A CA 1
ATOM 746 C C . ARG A 1 97 ? 3.729 0.504 -15.055 1 91.31 97 ARG A C 1
ATOM 748 O O . ARG A 1 97 ? 3.043 1.107 -14.219 1 91.31 97 ARG A O 1
ATOM 755 N N . ILE A 1 98 ? 3.307 -0.536 -15.617 1 93.81 98 ILE A N 1
ATOM 756 C CA . ILE A 1 98 ? 1.969 -1.078 -15.398 1 93.81 98 ILE A CA 1
ATOM 757 C C . ILE A 1 98 ? 1.837 -1.561 -13.953 1 93.81 98 ILE A C 1
ATOM 759 O O . ILE A 1 98 ? 0.812 -1.328 -13.312 1 93.81 98 ILE A O 1
ATOM 763 N N . ALA A 1 99 ? 2.873 -2.236 -13.477 1 94.75 99 ALA A N 1
ATOM 764 C CA . ALA A 1 99 ? 2.859 -2.752 -12.109 1 94.75 99 ALA A CA 1
ATOM 765 C C . ALA A 1 99 ? 2.637 -1.628 -11.102 1 94.75 99 ALA A C 1
ATOM 767 O O . ALA A 1 99 ? 1.84 -1.769 -10.172 1 94.75 99 ALA A O 1
ATOM 768 N N . ARG A 1 100 ? 3.311 -0.549 -11.32 1 88.56 100 ARG A N 1
ATOM 769 C CA . ARG A 1 100 ? 3.172 0.606 -10.445 1 88.56 100 ARG A CA 1
ATOM 770 C C . ARG A 1 100 ? 1.793 1.243 -10.594 1 88.56 100 ARG A C 1
ATOM 772 O O . ARG A 1 100 ? 1.157 1.596 -9.594 1 88.56 100 ARG A O 1
ATOM 779 N N . GLU A 1 101 ? 1.394 1.378 -11.758 1 87.25 101 GLU A N 1
ATOM 780 C CA . GLU A 1 101 ? 0.105 2.004 -12.047 1 87.25 101 GLU A CA 1
ATOM 781 C C . GLU A 1 101 ? -1.039 1.229 -11.391 1 87.25 101 GLU A C 1
ATOM 783 O O . GLU A 1 101 ? -1.959 1.826 -10.828 1 87.25 101 GLU A O 1
ATOM 788 N N . VAL A 1 102 ? -0.993 -0.035 -11.422 1 90.62 102 VAL A N 1
ATOM 789 C CA . VAL A 1 102 ? -2.057 -0.888 -10.906 1 90.62 102 VAL A CA 1
ATOM 790 C C . VAL A 1 102 ? -1.914 -1.03 -9.391 1 90.62 102 VAL A C 1
ATOM 792 O O . VAL A 1 102 ? -2.912 -1.129 -8.672 1 90.62 102 VAL A O 1
ATOM 795 N N . GLY A 1 103 ? -0.689 -1.034 -8.93 1 90.12 103 GLY A N 1
ATOM 796 C CA . GLY A 1 103 ? -0.417 -1.321 -7.527 1 90.12 103 GLY A CA 1
ATOM 797 C C . GLY A 1 103 ? -0.228 -2.801 -7.25 1 90.12 103 GLY A C 1
ATOM 798 O O . GLY A 1 103 ? -0.782 -3.332 -6.285 1 90.12 103 GLY A O 1
ATOM 799 N N . LEU A 1 104 ? 0.566 -3.445 -8.039 1 93.75 104 LEU A N 1
ATOM 800 C CA . LEU A 1 104 ? 0.824 -4.875 -7.891 1 93.75 104 LEU A CA 1
ATOM 801 C C . LEU A 1 104 ? 1.778 -5.133 -6.727 1 93.75 104 LEU A C 1
ATOM 803 O O . LEU A 1 104 ? 2.576 -4.266 -6.367 1 93.75 104 LEU A O 1
ATOM 807 N N . ASP A 1 105 ? 1.679 -6.332 -6.219 1 94.25 105 ASP A N 1
ATOM 808 C CA . ASP A 1 105 ? 2.646 -6.801 -5.23 1 94.25 105 ASP A CA 1
ATOM 809 C C . ASP A 1 105 ? 3.721 -7.668 -5.883 1 94.25 105 ASP A C 1
ATOM 811 O O . ASP A 1 105 ? 4.895 -7.586 -5.523 1 94.25 105 ASP A O 1
ATOM 815 N N . PHE A 1 106 ? 3.262 -8.492 -6.855 1 96.81 106 PHE A N 1
ATOM 816 C CA . PHE A 1 106 ? 4.152 -9.43 -7.527 1 96.81 106 PHE A CA 1
ATOM 817 C C . PHE A 1 106 ? 4.043 -9.297 -9.039 1 96.81 106 PHE A C 1
ATOM 819 O O . PHE A 1 106 ? 2.979 -8.953 -9.562 1 96.81 106 PHE A O 1
ATOM 826 N N . ILE A 1 107 ? 5.16 -9.648 -9.695 1 97.75 107 ILE A N 1
ATOM 827 C CA . ILE A 1 107 ? 5.219 -9.781 -11.148 1 97.75 107 ILE A CA 1
ATOM 828 C C . ILE A 1 107 ? 5.48 -11.234 -11.523 1 97.75 107 ILE A C 1
ATOM 830 O O . ILE A 1 107 ? 6.441 -11.844 -11.047 1 97.75 107 ILE A O 1
ATOM 834 N N . GLN A 1 108 ? 4.652 -11.773 -12.281 1 98.56 108 GLN A N 1
ATOM 835 C CA . GLN A 1 108 ? 4.891 -13.102 -12.844 1 98.56 108 GLN A CA 1
ATOM 836 C C . GLN A 1 108 ? 5.363 -13.008 -14.289 1 98.56 108 GLN A C 1
ATOM 838 O O . GLN A 1 108 ? 4.734 -12.328 -15.109 1 98.56 108 GLN A O 1
ATOM 843 N N . LEU A 1 109 ? 6.422 -13.617 -14.531 1 98.06 109 LEU A N 1
ATOM 844 C CA . LEU A 1 109 ? 6.969 -13.695 -15.883 1 98.06 109 LEU A CA 1
ATOM 845 C C . LEU A 1 109 ? 6.641 -15.047 -16.516 1 98.06 109 LEU A C 1
ATOM 847 O O . LEU A 1 109 ? 7.23 -16.062 -16.172 1 98.06 109 LEU A O 1
ATOM 851 N N . HIS A 1 110 ? 5.805 -14.961 -17.531 1 96.81 110 HIS A N 1
ATOM 852 C CA . HIS A 1 110 ? 5.215 -16.188 -18.062 1 96.81 110 HIS A CA 1
ATOM 853 C C . HIS A 1 110 ? 5.828 -16.547 -19.406 1 96.81 110 HIS A C 1
ATOM 855 O O . HIS A 1 110 ? 5.418 -17.516 -20.047 1 96.81 110 HIS A O 1
ATOM 861 N N . GLY A 1 111 ? 6.734 -15.734 -19.922 1 95 111 GLY A N 1
ATOM 862 C CA . GLY A 1 111 ? 7.32 -15.969 -21.234 1 95 111 GLY A CA 1
ATOM 863 C C . GLY A 1 111 ? 8.766 -16.438 -21.156 1 95 111 GLY A C 1
ATOM 864 O O . GLY A 1 111 ? 9.133 -17.203 -20.266 1 95 111 GLY A O 1
ATOM 865 N N . SER A 1 112 ? 9.547 -16.078 -22.172 1 93.75 112 SER A N 1
ATOM 866 C CA . SER A 1 112 ? 10.945 -16.453 -22.281 1 93.75 112 SER A CA 1
ATOM 867 C C . SER A 1 112 ? 11.867 -15.305 -21.906 1 93.75 112 SER A C 1
ATOM 869 O O . SER A 1 112 ? 13.031 -15.273 -22.312 1 93.75 112 SER A O 1
ATOM 871 N N . GLU A 1 113 ? 11.398 -14.336 -21.172 1 93.88 113 GLU A N 1
ATOM 872 C CA . GLU A 1 113 ? 12.188 -13.203 -20.703 1 93.88 113 GLU A CA 1
ATOM 873 C C . GLU A 1 113 ? 13.367 -13.664 -19.844 1 93.88 113 GLU A C 1
ATOM 875 O O . GLU A 1 113 ? 13.336 -14.758 -19.281 1 93.88 113 GLU A O 1
ATOM 880 N N . ASP A 1 114 ? 14.359 -12.852 -19.859 1 94.31 114 ASP A N 1
ATOM 881 C CA . ASP A 1 114 ? 15.414 -13.062 -18.875 1 94.31 114 ASP A CA 1
ATOM 882 C C . ASP A 1 114 ? 14.938 -12.695 -17.469 1 94.31 114 ASP A C 1
ATOM 884 O O . ASP A 1 114 ? 14.891 -11.516 -17.109 1 94.31 114 ASP A O 1
ATOM 888 N N . LYS A 1 115 ? 14.742 -13.664 -16.703 1 95 115 LYS A N 1
ATOM 889 C CA . LYS A 1 115 ? 14.133 -13.492 -15.383 1 95 115 LYS A CA 1
ATOM 890 C C . LYS A 1 115 ? 15.023 -12.664 -14.469 1 95 115 LYS A C 1
ATOM 892 O O . LYS A 1 115 ? 14.531 -11.922 -13.609 1 95 115 LYS A O 1
ATOM 897 N N . LEU A 1 116 ? 16.266 -12.758 -14.641 1 94.81 116 LEU A N 1
ATOM 898 C CA . LEU A 1 116 ? 17.203 -12.125 -13.734 1 94.81 116 LEU A CA 1
ATOM 899 C C . LEU A 1 116 ? 17.219 -10.617 -13.922 1 94.81 116 LEU A C 1
ATOM 901 O O . LEU A 1 116 ? 17.688 -9.875 -13.055 1 94.81 116 LEU A O 1
ATOM 905 N N . GLU A 1 117 ? 16.672 -10.133 -15.023 1 94.75 117 GLU A N 1
ATOM 906 C CA . GLU A 1 117 ? 16.578 -8.703 -15.289 1 94.75 117 GLU A CA 1
ATOM 907 C C . GLU A 1 117 ? 15.539 -8.039 -14.391 1 94.75 117 GLU A C 1
ATOM 909 O O . GLU A 1 117 ? 15.5 -6.812 -14.281 1 94.75 117 GLU A O 1
ATOM 914 N N . PHE A 1 118 ? 14.766 -8.797 -13.742 1 95 118 PHE A N 1
ATOM 915 C CA . PHE A 1 118 ? 13.648 -8.258 -12.977 1 95 118 PHE A CA 1
ATOM 916 C C . PHE A 1 118 ? 13.922 -8.352 -11.484 1 95 118 PHE A C 1
ATOM 918 O O . PHE A 1 118 ? 13.031 -8.094 -10.664 1 95 118 PHE A O 1
ATOM 925 N N . LEU A 1 119 ? 15.156 -8.656 -11.102 1 91.12 119 LEU A N 1
ATOM 926 C CA . LEU A 1 119 ? 15.539 -8.781 -9.695 1 91.12 119 LEU A CA 1
ATOM 927 C C . LEU A 1 119 ? 15.758 -7.406 -9.07 1 91.12 119 LEU A C 1
ATOM 929 O O . LEU A 1 119 ? 16.078 -6.441 -9.773 1 91.12 119 LEU A O 1
ATOM 933 N N . GLY A 1 120 ? 15.562 -7.383 -7.703 1 78.88 120 GLY A N 1
ATOM 934 C CA . GLY A 1 120 ? 15.992 -6.215 -6.945 1 78.88 120 GLY A CA 1
ATOM 935 C C . GLY A 1 120 ? 15.031 -5.047 -7.07 1 78.88 120 GLY A C 1
ATOM 936 O O . GLY A 1 120 ? 15.453 -3.887 -7.059 1 78.88 120 GLY A O 1
ATOM 937 N N . THR A 1 121 ? 13.82 -5.309 -7.309 1 79.44 121 THR A N 1
ATOM 938 C CA . THR A 1 121 ? 12.812 -4.254 -7.395 1 79.44 121 THR A CA 1
ATOM 939 C C . THR A 1 121 ? 11.883 -4.297 -6.188 1 79.44 121 THR A C 1
ATOM 941 O O . THR A 1 121 ? 12.102 -5.07 -5.254 1 79.44 121 THR A O 1
ATOM 944 N N . GLU A 1 122 ? 10.945 -3.381 -6.215 1 84.75 122 GLU A N 1
ATOM 945 C CA . GLU A 1 122 ? 9.969 -3.295 -5.129 1 84.75 122 GLU A CA 1
ATOM 946 C C . GLU A 1 122 ? 8.922 -4.398 -5.242 1 84.75 122 GLU A C 1
ATOM 948 O O . GLU A 1 122 ? 8.109 -4.586 -4.332 1 84.75 122 GLU A O 1
ATOM 953 N N . PHE A 1 123 ? 9.008 -5.152 -6.293 1 92.38 123 PHE A N 1
ATOM 954 C CA . PHE A 1 123 ? 8.008 -6.184 -6.52 1 92.38 123 PHE A CA 1
ATOM 955 C C . PHE A 1 123 ? 8.578 -7.566 -6.23 1 92.38 123 PHE A C 1
ATOM 957 O O . PHE A 1 123 ? 9.75 -7.832 -6.508 1 92.38 123 PHE A O 1
ATOM 964 N N . GLY A 1 124 ? 7.754 -8.43 -5.656 1 95.38 124 GLY A N 1
ATOM 965 C CA . GLY A 1 124 ? 8.102 -9.844 -5.68 1 95.38 124 GLY A CA 1
ATOM 966 C C . GLY A 1 124 ? 8.109 -10.43 -7.078 1 95.38 124 GLY A C 1
ATOM 967 O O . GLY A 1 124 ? 7.516 -9.867 -8 1 95.38 124 GLY A O 1
ATOM 968 N N . LEU A 1 125 ? 8.75 -11.555 -7.199 1 97.12 125 LEU A N 1
ATOM 969 C CA . LEU A 1 125 ? 8.891 -12.156 -8.523 1 97.12 125 LEU A CA 1
ATOM 970 C C . LEU A 1 125 ? 8.398 -13.594 -8.523 1 97.12 125 LEU A C 1
ATOM 972 O O . LEU A 1 125 ? 8.727 -14.375 -7.625 1 97.12 125 LEU A O 1
ATOM 976 N N . ILE A 1 126 ? 7.57 -13.969 -9.539 1 98.25 126 ILE A N 1
ATOM 977 C CA . ILE A 1 126 ? 7.145 -15.344 -9.789 1 98.25 126 ILE A CA 1
ATOM 978 C C . ILE A 1 126 ? 7.539 -15.75 -11.203 1 98.25 126 ILE A C 1
ATOM 980 O O . ILE A 1 126 ? 6.758 -15.594 -12.148 1 98.25 126 ILE A O 1
ATOM 984 N N . PRO A 1 127 ? 8.758 -16.266 -11.328 1 98 127 PRO A N 1
ATOM 985 C CA . PRO A 1 127 ? 9.203 -16.734 -12.641 1 98 127 PRO A CA 1
ATOM 986 C C . PRO A 1 127 ? 8.648 -18.109 -13.008 1 98 127 PRO A C 1
ATOM 988 O O . PRO A 1 127 ? 8.734 -19.047 -12.211 1 98 127 PRO A O 1
ATOM 991 N N . ARG A 1 128 ? 8.148 -18.234 -14.203 1 97.69 128 ARG A N 1
ATOM 992 C CA . ARG A 1 128 ? 7.613 -19.5 -14.695 1 97.69 128 ARG A CA 1
ATOM 993 C C . ARG A 1 128 ? 8.703 -20.328 -15.367 1 97.69 128 ARG A C 1
ATOM 995 O O . ARG A 1 128 ? 9.508 -19.797 -16.141 1 97.69 128 ARG A O 1
ATOM 1002 N N . TYR A 1 129 ? 8.688 -21.625 -15.125 1 95.81 129 TYR A N 1
ATOM 1003 C CA . TYR A 1 129 ? 9.531 -22.609 -15.789 1 95.81 129 TYR A CA 1
ATOM 1004 C C . TYR A 1 129 ? 8.695 -23.75 -16.375 1 95.81 129 TYR A C 1
ATOM 1006 O O . TYR A 1 129 ? 7.914 -24.375 -15.656 1 95.81 129 TYR A O 1
ATOM 1014 N N . VAL A 1 130 ? 8.906 -24.047 -17.656 1 93.81 130 VAL A N 1
ATOM 1015 C CA . VAL A 1 130 ? 8.211 -25.156 -18.312 1 93.81 130 VAL A CA 1
ATOM 1016 C C . VAL A 1 130 ? 8.875 -26.484 -17.953 1 93.81 130 VAL A C 1
ATOM 1018 O O . VAL A 1 130 ? 10.078 -26.656 -18.125 1 93.81 130 VAL A O 1
ATOM 1021 N N . VAL A 1 131 ? 8.039 -27.344 -17.516 1 90.75 131 VAL A N 1
ATOM 1022 C CA . VAL A 1 131 ? 8.602 -28.609 -17.062 1 90.75 131 VAL A CA 1
ATOM 1023 C C . VAL A 1 131 ? 8.141 -29.734 -18 1 90.75 131 VAL A C 1
ATOM 1025 O O . VAL A 1 131 ? 7.035 -29.688 -18.531 1 90.75 131 VAL A O 1
ATOM 1028 N N . PRO A 1 132 ? 9.125 -30.656 -18.141 1 89.38 132 PRO A N 1
ATOM 1029 C CA . PRO A 1 132 ? 10.406 -30.844 -17.453 1 89.38 132 PRO A CA 1
ATOM 1030 C C . PRO A 1 132 ? 11.562 -30.125 -18.141 1 89.38 132 PRO A C 1
ATOM 1032 O O . PRO A 1 132 ? 12.695 -30.156 -17.656 1 89.38 132 PRO A O 1
ATOM 1035 N N . ASP A 1 133 ? 11.344 -29.469 -19.188 1 90.69 133 ASP A N 1
ATOM 1036 C CA . ASP A 1 133 ? 12.367 -28.984 -20.109 1 90.69 133 ASP A CA 1
ATOM 1037 C C . ASP A 1 133 ? 13.281 -27.953 -19.422 1 90.69 133 ASP A C 1
ATOM 1039 O O . ASP A 1 133 ? 14.469 -27.875 -19.734 1 90.69 133 ASP A O 1
ATOM 1043 N N . GLU A 1 134 ? 12.75 -27.234 -18.422 1 93.94 134 GLU A N 1
ATOM 1044 C CA . GLU A 1 134 ? 13.5 -26.094 -17.906 1 93.94 134 GLU A CA 1
ATOM 1045 C C . GLU A 1 134 ? 13.945 -26.312 -16.469 1 93.94 134 GLU A C 1
ATOM 1047 O O . GLU A 1 134 ? 14.234 -25.359 -15.742 1 93.94 134 GLU A O 1
ATOM 1052 N N . LEU A 1 135 ? 14.039 -27.484 -16.078 1 93.81 135 LEU A N 1
ATOM 1053 C CA . LEU A 1 135 ? 14.484 -27.797 -14.734 1 93.81 135 LEU A CA 1
ATOM 1054 C C . LEU A 1 135 ? 15.938 -27.359 -14.523 1 93.81 135 LEU A C 1
ATOM 1056 O O . LEU A 1 135 ? 16.297 -26.859 -13.453 1 93.81 135 LEU A O 1
ATOM 1060 N N . ASP A 1 136 ? 16.766 -27.594 -15.539 1 95.44 136 ASP A N 1
ATOM 1061 C CA . ASP A 1 136 ? 18.156 -27.172 -15.453 1 95.44 136 ASP A CA 1
ATOM 1062 C C . ASP A 1 136 ? 18.281 -25.656 -15.32 1 95.44 136 ASP A C 1
ATOM 1064 O O . ASP A 1 136 ? 19.125 -25.156 -14.57 1 95.44 136 ASP A O 1
ATOM 1068 N N . LEU A 1 137 ? 17.5 -25.016 -16.047 1 96.31 137 LEU A N 1
ATOM 1069 C CA . LEU A 1 137 ? 17.5 -23.562 -15.969 1 96.31 137 LEU A CA 1
ATOM 1070 C C . LEU A 1 137 ? 17.125 -23.094 -14.578 1 96.31 137 LEU A C 1
ATOM 1072 O O . LEU A 1 137 ? 17.734 -22.156 -14.039 1 96.31 137 LEU A O 1
ATOM 1076 N N . LEU A 1 138 ? 16.094 -23.641 -14.008 1 96.75 138 LEU A N 1
ATOM 1077 C CA . LEU A 1 138 ? 15.695 -23.312 -12.641 1 96.75 138 LEU A CA 1
ATOM 1078 C C . LEU A 1 138 ? 16.844 -23.531 -11.672 1 96.75 138 LEU A C 1
ATOM 1080 O O . LEU A 1 138 ? 17.125 -22.688 -10.812 1 96.75 138 LEU A O 1
ATOM 1084 N N . GLU A 1 139 ? 17.5 -24.625 -11.828 1 96.5 139 GLU A N 1
ATOM 1085 C CA . GLU A 1 139 ? 18.641 -24.922 -10.969 1 96.5 139 GLU A CA 1
ATOM 1086 C C . GLU A 1 139 ? 19.719 -23.844 -11.094 1 96.5 139 GLU A C 1
ATOM 1088 O O . GLU A 1 139 ? 20.234 -23.344 -10.094 1 96.5 139 GLU A O 1
ATOM 1093 N N . GLU A 1 140 ? 20 -23.516 -12.289 1 96.81 140 GLU A N 1
ATOM 1094 C CA . GLU A 1 140 ? 21.031 -22.531 -12.562 1 96.81 140 GLU A CA 1
ATOM 1095 C C . GLU A 1 140 ? 20.672 -21.172 -11.969 1 96.81 140 GLU A C 1
ATOM 1097 O O . GLU A 1 140 ? 21.547 -20.438 -11.484 1 96.81 140 GLU A O 1
ATOM 1102 N N . GLN A 1 141 ? 19.438 -20.812 -11.969 1 97.06 141 GLN A N 1
ATOM 1103 C CA . GLN A 1 141 ? 19 -19.469 -11.594 1 97.06 141 GLN A CA 1
ATOM 1104 C C . GLN A 1 141 ? 18.578 -19.422 -10.125 1 97.06 141 GLN A C 1
ATOM 1106 O O . GLN A 1 141 ? 18.391 -18.344 -9.57 1 97.06 141 GLN A O 1
ATOM 1111 N N . SER A 1 142 ? 18.484 -20.531 -9.477 1 96.31 142 SER A N 1
ATOM 1112 C CA . SER A 1 142 ? 17.859 -20.625 -8.156 1 96.31 142 SER A CA 1
ATOM 1113 C C . SER A 1 142 ? 18.594 -19.75 -7.141 1 96.31 142 SER A C 1
ATOM 1115 O O . SER A 1 142 ? 17.953 -19.078 -6.328 1 96.31 142 SER A O 1
ATOM 1117 N N . LEU A 1 143 ? 19.844 -19.734 -7.156 1 94.56 143 LEU A N 1
ATOM 1118 C CA . LEU A 1 143 ? 20.609 -18.953 -6.203 1 94.56 143 LEU A CA 1
ATOM 1119 C C . LEU A 1 143 ? 20.391 -17.453 -6.426 1 94.56 143 LEU A C 1
ATOM 1121 O O . LEU A 1 143 ? 20.219 -16.703 -5.469 1 94.56 143 LEU A O 1
ATOM 1125 N N . SER A 1 144 ? 20.438 -17.047 -7.668 1 95.12 144 SER A N 1
ATOM 1126 C CA . SER A 1 144 ? 20.219 -15.648 -7.988 1 95.12 144 SER A CA 1
ATOM 1127 C C . SER A 1 144 ? 18.828 -15.188 -7.547 1 95.12 144 SER A C 1
ATOM 1129 O O . SER A 1 144 ? 18.656 -14.047 -7.102 1 95.12 144 SER A O 1
ATOM 1131 N N . LEU A 1 145 ? 17.875 -16.016 -7.602 1 94.69 145 LEU A N 1
ATOM 1132 C CA . LEU A 1 145 ? 16.5 -15.695 -7.266 1 94.69 145 LEU A CA 1
ATOM 1133 C C . LEU A 1 145 ? 16.359 -15.398 -5.777 1 94.69 145 LEU A C 1
ATOM 1135 O O . LEU A 1 145 ? 15.383 -14.75 -5.359 1 94.69 145 LEU A O 1
ATOM 1139 N N . THR A 1 146 ? 17.219 -15.812 -4.957 1 93.62 146 THR A N 1
ATOM 1140 C CA . THR A 1 146 ? 17.141 -15.609 -3.514 1 93.62 146 THR A CA 1
ATOM 1141 C C . THR A 1 146 ? 17.484 -14.172 -3.145 1 93.62 146 THR A C 1
ATOM 1143 O O . THR A 1 146 ? 17.312 -13.758 -1.995 1 93.62 146 THR A O 1
ATOM 1146 N N . GLN A 1 147 ? 17.891 -13.367 -4.129 1 89.81 147 GLN A N 1
ATOM 1147 C CA . GLN A 1 147 ? 18.266 -11.984 -3.887 1 89.81 147 GLN A CA 1
ATOM 1148 C C . GLN A 1 147 ? 17.031 -11.094 -3.729 1 89.81 147 GLN A C 1
ATOM 1150 O O . GLN A 1 147 ? 17.156 -9.906 -3.42 1 89.81 147 GLN A O 1
ATOM 1155 N N . CYS A 1 148 ? 15.898 -11.594 -3.932 1 90.88 148 CYS A N 1
ATOM 1156 C CA . CYS A 1 148 ? 14.641 -10.883 -3.732 1 90.88 148 CYS A CA 1
ATOM 1157 C C . CYS A 1 148 ? 13.531 -11.844 -3.311 1 90.88 148 CYS A C 1
ATOM 1159 O O . CYS A 1 148 ? 13.758 -13.047 -3.203 1 90.88 148 CYS A O 1
ATOM 1161 N N . VAL A 1 149 ? 12.445 -11.312 -2.986 1 94.06 149 VAL A N 1
ATOM 1162 C CA . VAL A 1 149 ? 11.281 -12.148 -2.695 1 94.06 149 VAL A CA 1
ATOM 1163 C C . VAL A 1 149 ? 10.797 -12.82 -3.977 1 94.06 149 VAL A C 1
ATOM 1165 O O . VAL A 1 149 ? 10.297 -12.156 -4.883 1 94.06 149 VAL A O 1
ATOM 1168 N N . SER A 1 150 ? 11.008 -14.094 -4.035 1 96.06 150 SER A N 1
ATOM 1169 C CA . SER A 1 150 ? 10.641 -14.797 -5.262 1 96.06 150 SER A CA 1
ATOM 1170 C C . SER A 1 150 ? 10.062 -16.172 -4.953 1 96.06 150 SER A C 1
ATOM 1172 O O . SER A 1 150 ? 10.336 -16.75 -3.895 1 96.06 150 SER A O 1
ATOM 1174 N N . LEU A 1 151 ? 9.273 -16.656 -5.883 1 97.31 151 LEU A N 1
ATOM 1175 C CA . LEU A 1 151 ? 8.625 -17.969 -5.797 1 97.31 151 LEU A CA 1
ATOM 1176 C C . LEU A 1 151 ? 8.5 -18.609 -7.176 1 97.31 151 LEU A C 1
ATOM 1178 O O . LEU A 1 151 ? 7.656 -18.203 -7.977 1 97.31 151 LEU A O 1
ATOM 1182 N N . PRO A 1 152 ? 9.375 -19.625 -7.445 1 97.88 152 PRO A N 1
ATOM 1183 C CA . PRO A 1 152 ? 9.32 -20.266 -8.766 1 97.88 152 PRO A CA 1
ATOM 1184 C C . PRO A 1 152 ? 7.996 -20.984 -9.008 1 97.88 152 PRO A C 1
ATOM 1186 O O . PRO A 1 152 ? 7.445 -21.594 -8.086 1 97.88 152 PRO A O 1
ATOM 1189 N N . LEU A 1 153 ? 7.527 -20.922 -10.266 1 97.94 153 LEU A N 1
ATOM 1190 C CA . LEU A 1 153 ? 6.309 -21.578 -10.711 1 97.94 153 LEU A CA 1
ATOM 1191 C C . LEU A 1 153 ? 6.613 -22.594 -11.805 1 97.94 153 LEU A C 1
ATOM 1193 O O . LEU A 1 153 ? 7.223 -22.266 -12.82 1 97.94 153 LEU A O 1
ATOM 1197 N N . LEU A 1 154 ? 6.223 -23.844 -11.562 1 95.62 154 LEU A N 1
ATOM 1198 C CA . LEU A 1 154 ? 6.363 -24.922 -12.547 1 95.62 154 LEU A CA 1
ATOM 1199 C C . LEU A 1 154 ? 5.09 -25.062 -13.375 1 95.62 154 LEU A C 1
ATOM 1201 O O . LEU A 1 154 ? 4.004 -25.234 -12.82 1 95.62 154 LEU A O 1
ATOM 1205 N N . ASP A 1 155 ? 5.293 -25.016 -14.648 1 94 155 ASP A N 1
ATOM 1206 C CA . ASP A 1 155 ? 4.156 -25.141 -15.555 1 94 155 ASP A CA 1
ATOM 1207 C C . ASP A 1 155 ? 4.281 -26.391 -16.422 1 94 155 ASP A C 1
ATOM 1209 O O . ASP A 1 155 ? 5.148 -26.453 -17.297 1 94 155 ASP A O 1
ATOM 1213 N N . SER A 1 156 ? 3.467 -27.359 -16.312 1 86.69 156 SER A N 1
ATOM 1214 C CA . SER A 1 156 ? 3.527 -28.609 -17.062 1 86.69 156 SER A CA 1
ATOM 1215 C C . SER A 1 156 ? 2.83 -28.484 -18.406 1 86.69 156 SER A C 1
ATOM 1217 O O . SER A 1 156 ? 2.893 -29.391 -19.234 1 86.69 156 SER A O 1
ATOM 1219 N N . GLU A 1 157 ? 2.438 -27.219 -18.812 1 72.38 157 GLU A N 1
ATOM 1220 C CA . GLU A 1 157 ? 1.749 -26.922 -20.062 1 72.38 157 GLU A CA 1
ATOM 1221 C C . GLU A 1 157 ? 0.76 -28.016 -20.438 1 72.38 157 GLU A C 1
ATOM 1223 O O . GLU A 1 157 ? 0.279 -28.078 -21.562 1 72.38 157 GLU A O 1
ATOM 1228 N N . VAL A 1 158 ? 0.748 -29.141 -19.672 1 60.44 158 VAL A N 1
ATOM 1229 C CA . VAL A 1 158 ? -0.188 -30.203 -20.031 1 60.44 158 VAL A CA 1
ATOM 1230 C C . VAL A 1 158 ? -1.613 -29.656 -20.031 1 60.44 158 VAL A C 1
ATOM 1232 O O . VAL A 1 158 ? -2.098 -29.156 -19.016 1 60.44 158 VAL A O 1
ATOM 1235 N N . GLY A 1 159 ? -2.002 -28.812 -20.875 1 50.75 159 GLY A N 1
ATOM 1236 C CA . GLY A 1 159 ? -3.338 -28.25 -21 1 50.75 159 GLY A CA 1
ATOM 1237 C C . GLY A 1 159 ? -4.434 -29.219 -20.562 1 50.75 159 GLY A C 1
ATOM 1238 O O . GLY A 1 159 ? -4.148 -30.344 -20.141 1 50.75 159 GLY A O 1
ATOM 1239 N N . GLY A 1 160 ? -5.859 -28.766 -20.625 1 43.78 160 GLY A N 1
ATOM 1240 C CA . GLY A 1 160 ? -7.188 -29.25 -20.297 1 43.78 160 GLY A CA 1
ATOM 1241 C C . GLY A 1 160 ? -7.438 -30.672 -20.766 1 43.78 160 GLY A C 1
ATOM 1242 O O . GLY A 1 160 ? -8.547 -31.188 -20.625 1 43.78 160 GLY A O 1
ATOM 1243 N N . GLU A 1 161 ? -6.578 -31.156 -21.641 1 45.47 161 GLU A N 1
ATOM 1244 C CA . GLU A 1 161 ? -7.199 -32.25 -22.406 1 45.47 161 GLU A CA 1
ATOM 1245 C C . GLU A 1 161 ? -7.203 -33.531 -21.609 1 45.47 161 GLU A C 1
ATOM 1247 O O . GLU A 1 161 ? -7.395 -34.625 -22.188 1 45.47 161 GLU A O 1
ATOM 1252 N N . GLY A 1 162 ? -7.242 -33.562 -20.438 1 46.03 162 GLY A N 1
ATOM 1253 C CA . GLY A 1 162 ? -7.465 -34.875 -19.844 1 46.03 162 GLY A CA 1
ATOM 1254 C C . GLY A 1 162 ? -6.195 -35.688 -19.703 1 46.03 162 GLY A C 1
ATOM 1255 O O . GLY A 1 162 ? -6.254 -36.906 -19.422 1 46.03 162 GLY A O 1
ATOM 1256 N N . LYS A 1 163 ? -5.148 -35.25 -20.281 1 51.41 163 LYS A N 1
ATOM 1257 C CA . LYS A 1 163 ? -3.996 -36.156 -20.25 1 51.41 163 LYS A CA 1
ATOM 1258 C C . LYS A 1 163 ? -3.428 -36.25 -18.828 1 51.41 163 LYS A C 1
ATOM 1260 O O . LYS A 1 163 ? -3.525 -35.312 -18.047 1 51.41 163 LYS A O 1
ATOM 1265 N N . LEU A 1 164 ? -3.361 -37.469 -18.359 1 52.56 164 LEU A N 1
ATOM 1266 C CA . LEU A 1 164 ? -2.775 -37.844 -17.078 1 52.56 164 LEU A CA 1
ATOM 1267 C C . LEU A 1 164 ? -1.447 -37.156 -16.859 1 52.56 164 LEU A C 1
ATOM 1269 O O . LEU A 1 164 ? -0.544 -37.219 -17.688 1 52.56 164 LEU A O 1
ATOM 1273 N N . LEU A 1 165 ? -1.493 -36.062 -16.062 1 58.84 165 LEU A N 1
ATOM 1274 C CA . LEU A 1 165 ? -0.312 -35.281 -15.703 1 58.84 165 LEU A CA 1
ATOM 1275 C C . LEU A 1 165 ? 0.807 -36.188 -15.203 1 58.84 165 LEU A C 1
ATOM 1277 O O . LEU A 1 165 ? 0.582 -37.031 -14.328 1 58.84 165 LEU A O 1
ATOM 1281 N N . ASP A 1 166 ? 1.739 -36.594 -16 1 69.06 166 ASP A N 1
ATOM 1282 C CA . ASP A 1 166 ? 2.936 -37.312 -15.57 1 69.06 166 ASP A CA 1
ATOM 1283 C C . ASP A 1 166 ? 3.814 -36.406 -14.688 1 69.06 166 ASP A C 1
ATOM 1285 O O . ASP A 1 166 ? 4.473 -35.5 -15.188 1 69.06 166 ASP A O 1
ATOM 1289 N N . TRP A 1 167 ? 3.678 -36.688 -13.312 1 80.31 167 TRP A N 1
ATOM 1290 C CA . TRP A 1 167 ? 4.375 -35.875 -12.328 1 80.31 167 TRP A CA 1
ATOM 1291 C C . TRP A 1 167 ? 5.754 -36.438 -12.023 1 80.31 167 TRP A C 1
ATOM 1293 O O . TRP A 1 167 ? 6.383 -36.062 -11.031 1 80.31 167 TRP A O 1
ATOM 1303 N N . THR A 1 168 ? 6.312 -37.25 -12.867 1 83.06 168 THR A N 1
ATOM 1304 C CA . THR A 1 168 ? 7.578 -37.906 -12.594 1 83.06 168 THR A CA 1
ATOM 1305 C C . THR A 1 168 ? 8.703 -36.875 -12.438 1 83.06 168 THR A C 1
ATOM 1307 O O . THR A 1 168 ? 9.68 -37.125 -11.727 1 83.06 168 THR A O 1
ATOM 1310 N N . PHE A 1 169 ? 8.5 -35.719 -13.062 1 86.12 169 PHE A N 1
ATOM 1311 C CA . PHE A 1 169 ? 9.547 -34.719 -13.016 1 86.12 169 PHE A CA 1
ATOM 1312 C C . PHE A 1 169 ? 9.688 -34.156 -11.609 1 86.12 169 PHE A C 1
ATOM 1314 O O . PHE A 1 169 ? 10.719 -33.562 -11.266 1 86.12 169 PHE A O 1
ATOM 1321 N N . ILE A 1 170 ? 8.734 -34.281 -10.82 1 87.94 170 ILE A N 1
ATOM 1322 C CA . ILE A 1 170 ? 8.711 -33.656 -9.484 1 87.94 170 ILE A CA 1
ATOM 1323 C C . ILE A 1 170 ? 9.828 -34.25 -8.633 1 87.94 170 ILE A C 1
ATOM 1325 O O . ILE A 1 170 ? 10.406 -33.562 -7.789 1 87.94 170 ILE A O 1
ATOM 1329 N N . GLU A 1 171 ? 10.133 -35.531 -8.852 1 86.5 171 GLU A N 1
ATOM 1330 C CA . GLU A 1 171 ? 11.188 -36.188 -8.102 1 86.5 171 GLU A CA 1
ATOM 1331 C C . GLU A 1 171 ? 12.562 -35.594 -8.422 1 86.5 171 GLU A C 1
ATOM 1333 O O . GLU A 1 171 ? 13.508 -35.75 -7.645 1 86.5 171 GLU A O 1
ATOM 1338 N N . LYS A 1 172 ? 12.633 -34.938 -9.5 1 89.75 172 LYS A N 1
ATOM 1339 C CA . LYS A 1 172 ? 13.914 -34.438 -9.977 1 89.75 172 LYS A CA 1
ATOM 1340 C C . LYS A 1 172 ? 14.039 -32.938 -9.727 1 89.75 172 LYS A C 1
ATOM 1342 O O . LYS A 1 172 ? 14.969 -32.281 -10.211 1 89.75 172 LYS A O 1
ATOM 1347 N N . LEU A 1 173 ? 13.219 -32.406 -8.961 1 93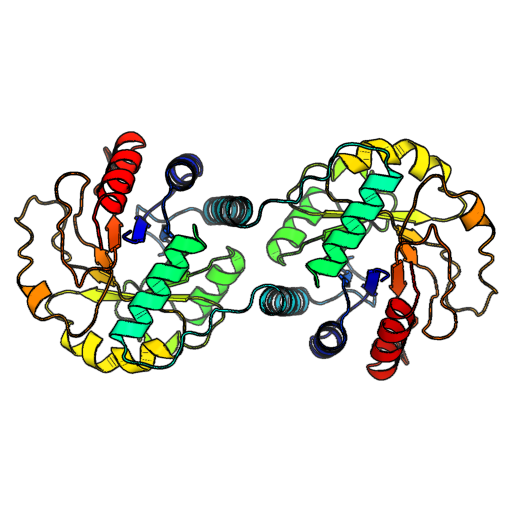.25 173 LEU A N 1
ATOM 1348 C CA . LEU A 1 173 ? 13.219 -30.953 -8.758 1 93.25 173 LEU A CA 1
ATOM 1349 C C . LEU A 1 173 ? 14.453 -30.5 -7.984 1 93.25 173 LEU A C 1
ATOM 1351 O O . LEU A 1 173 ? 14.766 -31.062 -6.93 1 93.25 173 LEU A O 1
ATOM 1355 N N . PRO A 1 174 ? 15.141 -29.5 -8.484 1 93.56 174 PRO A N 1
ATOM 1356 C CA . PRO A 1 174 ? 16.328 -29 -7.781 1 93.56 174 PRO A CA 1
ATOM 1357 C C . PRO A 1 174 ? 15.961 -28.172 -6.551 1 93.56 174 PRO A C 1
ATOM 1359 O O . PRO A 1 174 ? 16.797 -28 -5.652 1 93.56 174 PRO A O 1
ATOM 1362 N N . THR A 1 175 ? 14.836 -27.578 -6.551 1 95.38 175 THR A N 1
ATOM 1363 C CA . THR A 1 175 ? 14.32 -26.781 -5.445 1 95.38 175 THR A CA 1
ATOM 1364 C C . THR A 1 175 ? 12.805 -26.938 -5.328 1 95.38 175 THR A C 1
ATOM 1366 O O . THR A 1 175 ? 12.172 -27.578 -6.168 1 95.38 175 THR A O 1
ATOM 1369 N N . LYS A 1 176 ? 12.227 -26.359 -4.266 1 96.12 176 LYS A N 1
ATOM 1370 C CA . LYS A 1 176 ? 10.773 -26.344 -4.129 1 96.12 176 LYS A CA 1
ATOM 1371 C C . LYS A 1 176 ? 10.156 -25.234 -4.984 1 96.12 176 LYS A C 1
ATOM 1373 O O . LYS A 1 176 ? 10.836 -24.281 -5.367 1 96.12 176 LYS A O 1
ATOM 1378 N N . ALA A 1 177 ? 8.867 -25.391 -5.277 1 97 177 ALA A N 1
ATOM 1379 C CA . ALA A 1 177 ? 8.164 -24.469 -6.164 1 97 177 ALA A CA 1
ATOM 1380 C C . ALA A 1 177 ? 6.652 -24.625 -6.031 1 97 177 ALA A C 1
ATOM 1382 O O . ALA A 1 177 ? 6.172 -25.531 -5.344 1 97 177 ALA A O 1
ATOM 1383 N N . ILE A 1 178 ? 5.945 -23.656 -6.66 1 97.44 178 ILE A N 1
ATOM 1384 C CA . ILE A 1 178 ? 4.512 -23.859 -6.801 1 97.44 178 ILE A CA 1
ATOM 1385 C C . ILE A 1 178 ? 4.219 -24.516 -8.148 1 97.44 178 ILE A C 1
ATOM 1387 O O . ILE A 1 178 ? 4.996 -24.375 -9.094 1 97.44 178 ILE A O 1
ATOM 1391 N N . LEU A 1 179 ? 3.092 -25.203 -8.188 1 95.12 179 LEU A N 1
ATOM 1392 C CA . LEU A 1 179 ? 2.764 -26.031 -9.352 1 95.12 179 LEU A CA 1
ATOM 1393 C C . LEU A 1 179 ? 1.566 -25.453 -10.102 1 95.12 179 LEU A C 1
ATOM 1395 O O . LEU A 1 179 ? 0.569 -25.062 -9.484 1 95.12 179 LEU A O 1
ATOM 1399 N N . ALA A 1 180 ? 1.711 -25.375 -11.422 1 94.75 180 ALA A N 1
ATOM 1400 C CA . ALA A 1 180 ? 0.628 -25 -12.336 1 94.75 180 ALA A CA 1
ATOM 1401 C C . ALA A 1 180 ? 0.513 -26.016 -13.477 1 94.75 180 ALA A C 1
ATOM 1403 O O . ALA A 1 180 ? 1.262 -26.984 -13.531 1 94.75 180 ALA A O 1
ATOM 1404 N N . GLY A 1 181 ? -0.571 -25.781 -14.305 1 91.94 181 GLY A N 1
ATOM 1405 C CA . GLY A 1 181 ? -0.744 -26.609 -15.484 1 91.94 181 GLY A CA 1
ATOM 1406 C C . GLY A 1 181 ? -1.939 -27.547 -15.383 1 91.94 181 GLY A C 1
ATOM 1407 O O . GLY A 1 181 ? -1.809 -28.688 -14.945 1 91.94 181 GLY A O 1
ATOM 1408 N N . GLY A 1 182 ? -3.014 -27.109 -15.805 1 89.88 182 GLY A N 1
ATOM 1409 C CA . GLY A 1 182 ? -4.203 -27.922 -15.969 1 89.88 182 GLY A CA 1
ATOM 1410 C C . GLY A 1 182 ? -4.789 -28.406 -14.656 1 89.88 182 GLY A C 1
ATOM 1411 O O . GLY A 1 182 ? -5.465 -29.438 -14.617 1 89.88 182 GLY A O 1
ATOM 1412 N N . LEU A 1 183 ? -4.527 -27.781 -13.641 1 92.69 183 LEU A N 1
ATOM 1413 C CA . LEU A 1 183 ? -5.035 -28.203 -12.336 1 92.69 183 LEU A CA 1
ATOM 1414 C C . LEU A 1 183 ? -6.523 -27.891 -12.203 1 92.69 183 LEU A C 1
ATOM 1416 O O . LEU A 1 183 ? -7.008 -26.922 -12.797 1 92.69 183 LEU A O 1
ATOM 1420 N N . THR A 1 184 ? -7.219 -28.719 -11.508 1 94 184 THR A N 1
ATOM 1421 C CA . THR A 1 184 ? -8.617 -28.594 -11.125 1 94 184 THR A CA 1
ATOM 1422 C C . THR A 1 184 ? -8.828 -29 -9.672 1 94 184 THR A C 1
ATOM 1424 O O . THR A 1 184 ? -7.926 -29.562 -9.047 1 94 184 THR A O 1
ATOM 1427 N N . PRO A 1 185 ? -10.008 -28.641 -9.188 1 95.06 185 PRO A N 1
ATOM 1428 C CA . PRO A 1 185 ? -10.266 -29.078 -7.812 1 95.06 185 PRO A CA 1
ATOM 1429 C C . PRO A 1 185 ? -10.164 -30.594 -7.648 1 95.06 185 PRO A C 1
ATOM 1431 O O . PRO A 1 185 ? -9.867 -31.078 -6.555 1 95.06 185 PRO A O 1
ATOM 1434 N N . GLU A 1 186 ? -10.211 -31.344 -8.68 1 92.62 186 GLU A N 1
ATOM 1435 C CA . GLU A 1 186 ? -10.312 -32.812 -8.594 1 92.62 186 GLU A CA 1
ATOM 1436 C C . GLU A 1 186 ? -8.953 -33.469 -8.812 1 92.62 186 GLU A C 1
ATOM 1438 O O . GLU A 1 186 ? -8.805 -34.656 -8.586 1 92.62 186 GLU A O 1
ATOM 1443 N N . ASN A 1 187 ? -7.93 -32.75 -9.148 1 90.75 187 ASN A N 1
ATOM 1444 C CA . ASN A 1 187 ? -6.707 -33.438 -9.539 1 90.75 187 ASN A CA 1
ATOM 1445 C C . ASN A 1 187 ? -5.48 -32.844 -8.844 1 90.75 187 ASN A C 1
ATOM 1447 O O . ASN A 1 187 ? -4.371 -32.906 -9.375 1 90.75 187 ASN A O 1
ATOM 1451 N N . LEU A 1 188 ? -5.613 -32.281 -7.738 1 91.12 188 LEU A N 1
ATOM 1452 C CA . LEU A 1 188 ? -4.48 -31.719 -7.012 1 91.12 188 LEU A CA 1
ATOM 1453 C C . LEU A 1 188 ? -3.6 -32.812 -6.434 1 91.12 188 LEU A C 1
ATOM 1455 O O . LEU A 1 188 ? -4.043 -33.594 -5.578 1 91.12 188 LEU A O 1
ATOM 1459 N N . PRO A 1 189 ? -2.373 -32.812 -6.848 1 87 189 PRO A N 1
ATOM 1460 C CA . PRO A 1 189 ? -1.455 -33.812 -6.27 1 87 189 PRO A CA 1
ATOM 1461 C C . PRO A 1 189 ? -0.804 -33.312 -4.977 1 87 189 PRO A C 1
ATOM 1463 O O . PRO A 1 189 ? -0.764 -32.094 -4.719 1 87 189 PRO A O 1
ATOM 1466 N N . THR A 1 190 ? -0.333 -34.25 -4.227 1 88.56 190 THR A N 1
ATOM 1467 C CA . THR A 1 190 ? 0.365 -33.875 -2.998 1 88.56 190 THR A CA 1
ATOM 1468 C C . THR A 1 190 ? 1.82 -34.344 -3.045 1 88.56 190 THR A C 1
ATOM 1470 O O . THR A 1 190 ? 2.098 -35.531 -3.191 1 88.56 190 THR A O 1
ATOM 1473 N N . PHE A 1 191 ? 2.67 -33.375 -3.035 1 89.38 191 PHE A N 1
ATOM 1474 C CA . PHE A 1 191 ? 4.105 -33.625 -2.963 1 89.38 191 PHE A CA 1
ATOM 1475 C C . PHE A 1 191 ? 4.766 -32.688 -1.946 1 89.38 191 PHE A C 1
ATOM 1477 O O . PHE A 1 191 ? 4.379 -31.531 -1.808 1 89.38 191 PHE A O 1
ATOM 1484 N N . ASP A 1 192 ? 5.832 -33.156 -1.325 1 89.56 192 ASP A N 1
ATOM 1485 C CA . ASP A 1 192 ? 6.539 -32.375 -0.315 1 89.56 192 ASP A CA 1
ATOM 1486 C C . ASP A 1 192 ? 7.266 -31.188 -0.945 1 89.56 192 ASP A C 1
ATOM 1488 O O . ASP A 1 192 ? 7.418 -30.141 -0.315 1 89.56 192 ASP A O 1
ATOM 1492 N N . ASN A 1 193 ? 7.707 -31.359 -2.102 1 93.5 193 ASN A N 1
ATOM 1493 C CA . ASN A 1 193 ? 8.508 -30.312 -2.73 1 93.5 193 ASN A CA 1
ATOM 1494 C C . ASN A 1 193 ? 7.633 -29.297 -3.467 1 93.5 193 ASN A C 1
ATOM 1496 O O . ASN A 1 193 ? 8.148 -28.406 -4.145 1 93.5 193 ASN A O 1
ATOM 1500 N N . ILE A 1 194 ? 6.367 -29.422 -3.334 1 95 194 ILE A N 1
ATOM 1501 C CA . ILE A 1 194 ? 5.426 -28.453 -3.893 1 95 194 ILE A CA 1
ATOM 1502 C C . ILE A 1 194 ? 4.887 -27.547 -2.783 1 95 194 ILE A C 1
ATOM 1504 O O . ILE A 1 194 ? 4.301 -28.047 -1.813 1 95 194 ILE A O 1
ATOM 1508 N N . LEU A 1 195 ? 5.086 -26.25 -2.975 1 96.88 195 LEU A N 1
ATOM 1509 C CA . LEU A 1 195 ? 4.773 -25.281 -1.938 1 96.88 195 LEU A CA 1
ATOM 1510 C C . LEU A 1 195 ? 3.35 -24.75 -2.092 1 96.88 195 LEU A C 1
ATOM 1512 O O . LEU A 1 195 ? 2.814 -24.109 -1.183 1 96.88 195 LEU A O 1
ATOM 1516 N N . GLY A 1 196 ? 2.732 -25.047 -3.268 1 97.25 196 GLY A N 1
ATOM 1517 C CA . GLY A 1 196 ? 1.395 -24.547 -3.529 1 97.25 196 GLY A CA 1
ATOM 1518 C C . GLY A 1 196 ? 0.916 -24.828 -4.941 1 97.25 196 GLY A C 1
ATOM 1519 O O . GLY A 1 196 ? 1.594 -25.516 -5.707 1 97.25 196 GLY A O 1
ATOM 1520 N N . TYR A 1 197 ? -0.272 -24.281 -5.207 1 96.5 197 TYR A N 1
ATOM 1521 C CA . TYR A 1 197 ? -0.935 -24.562 -6.473 1 96.5 197 TYR A CA 1
ATOM 1522 C C . TYR A 1 197 ? -1.431 -23.297 -7.137 1 96.5 197 TYR A C 1
ATOM 1524 O O . TYR A 1 197 ? -1.931 -22.391 -6.461 1 96.5 197 TYR A O 1
ATOM 1532 N N . ASP A 1 198 ? -1.282 -23.266 -8.445 1 97.12 198 ASP A N 1
ATOM 1533 C CA . ASP A 1 198 ? -1.757 -22.156 -9.281 1 97.12 198 ASP A CA 1
ATOM 1534 C C . ASP A 1 198 ? -2.768 -22.656 -10.312 1 97.12 198 ASP A C 1
ATOM 1536 O O . ASP A 1 198 ? -2.463 -23.547 -11.109 1 97.12 198 ASP A O 1
ATOM 1540 N N . VAL A 1 199 ? -3.982 -22.016 -10.344 1 96.5 199 VAL A N 1
ATOM 1541 C CA . VAL A 1 199 ? -5.016 -22.5 -11.266 1 96.5 199 VAL A CA 1
ATOM 1542 C C . VAL A 1 199 ? -5.602 -21.328 -12.039 1 96.5 199 VAL A C 1
ATOM 1544 O O . VAL A 1 199 ? -5.766 -20.234 -11.492 1 96.5 199 VAL A O 1
ATOM 1547 N N . SER A 1 200 ? -5.922 -21.547 -13.305 1 95.44 200 SER A N 1
ATOM 1548 C CA . SER A 1 200 ? -6.629 -20.578 -14.125 1 95.44 200 SER A CA 1
ATOM 1549 C C . SER A 1 200 ? -7.871 -21.188 -14.766 1 95.44 200 SER A C 1
ATOM 1551 O O . SER A 1 200 ? -8.953 -21.188 -14.172 1 95.44 200 SER A O 1
ATOM 1553 N N . GLY A 1 201 ? -7.703 -21.922 -15.773 1 93.81 201 GLY A N 1
ATOM 1554 C CA . GLY A 1 201 ? -8.82 -22.484 -16.516 1 93.81 201 GLY A CA 1
ATOM 1555 C C . GLY A 1 201 ? -9.57 -23.547 -15.734 1 93.81 201 GLY A C 1
ATOM 1556 O O . GLY A 1 201 ? -10.766 -23.75 -15.953 1 93.81 201 GLY A O 1
ATOM 1557 N N . GLY A 1 202 ? -8.977 -24.234 -14.812 1 95.5 202 GLY A N 1
ATOM 1558 C CA . GLY A 1 202 ? -9.555 -25.328 -14.062 1 95.5 202 GLY A CA 1
ATOM 1559 C C . GLY A 1 202 ? -10.672 -24.891 -13.133 1 95.5 202 GLY A C 1
ATOM 1560 O O . GLY A 1 202 ? -11.43 -25.734 -12.633 1 95.5 202 GLY A O 1
ATOM 1561 N N . VAL A 1 203 ? -10.836 -23.594 -12.938 1 97.12 203 VAL A N 1
ATOM 1562 C CA . VAL A 1 203 ? -11.906 -23.109 -12.078 1 97.12 203 VAL A CA 1
ATOM 1563 C C . VAL A 1 203 ? -12.859 -22.234 -12.883 1 97.12 203 VAL A C 1
ATOM 1565 O O . VAL A 1 203 ? -13.469 -21.312 -12.344 1 97.12 203 VAL A O 1
ATOM 1568 N N . GLU A 1 204 ? -12.914 -22.5 -14.164 1 96.69 204 GLU A N 1
ATOM 1569 C CA . GLU A 1 204 ? -13.812 -21.781 -15.07 1 96.69 204 GLU A CA 1
ATOM 1570 C C . GLU A 1 204 ? -14.891 -22.719 -15.617 1 96.69 204 GLU A C 1
ATOM 1572 O O . GLU A 1 204 ? -14.688 -23.922 -15.711 1 96.69 204 GLU A O 1
ATOM 1577 N N . THR A 1 205 ? -16.109 -22.156 -15.883 1 96.44 205 THR A N 1
ATOM 1578 C CA . THR A 1 205 ? -17.156 -22.75 -16.688 1 96.44 205 THR A CA 1
ATOM 1579 C C . THR A 1 205 ? -17.422 -21.922 -17.953 1 96.44 205 THR A C 1
ATOM 1581 O O . THR A 1 205 ? -17.797 -20.75 -17.859 1 96.44 205 THR A O 1
ATOM 1584 N N . ASN A 1 206 ? -17.141 -22.438 -19.094 1 93.88 206 ASN A N 1
ATOM 1585 C CA . ASN A 1 206 ? -17.297 -21.734 -20.375 1 93.88 206 ASN A CA 1
ATOM 1586 C C . ASN A 1 206 ? -16.469 -20.453 -20.406 1 93.88 206 ASN A C 1
ATOM 1588 O O . ASN A 1 206 ? -16.969 -19.391 -20.781 1 93.88 206 ASN A O 1
ATOM 1592 N N . GLY A 1 207 ? -15.289 -20.547 -19.844 1 91.19 207 GLY A N 1
ATOM 1593 C CA . GLY A 1 207 ? -14.344 -19.453 -19.953 1 91.19 207 GLY A CA 1
ATOM 1594 C C . GLY A 1 207 ? -14.547 -18.391 -18.891 1 91.19 207 GLY A C 1
ATOM 1595 O O . GLY A 1 207 ? -13.844 -17.375 -18.875 1 91.19 207 GLY A O 1
ATOM 1596 N N . VAL A 1 208 ? -15.508 -18.688 -18.016 1 93.38 208 VAL A N 1
ATOM 1597 C CA . VAL A 1 208 ? -15.812 -17.719 -16.969 1 93.38 208 VAL A CA 1
ATOM 1598 C C . VAL A 1 208 ? -15.523 -18.344 -15.602 1 93.38 208 VAL A C 1
ATOM 1600 O O . VAL A 1 208 ? -15.867 -19.5 -15.352 1 93.38 208 VAL A O 1
ATOM 1603 N N . LYS A 1 209 ? -14.898 -17.531 -14.758 1 95.94 209 LYS A N 1
ATOM 1604 C CA . LYS A 1 209 ? -14.609 -18.016 -13.414 1 95.94 209 LYS A CA 1
ATOM 1605 C C . LYS A 1 209 ? -15.883 -18.484 -12.711 1 95.94 209 LYS A C 1
ATOM 1607 O O . LYS A 1 209 ? -16.906 -17.781 -12.75 1 95.94 209 LYS A O 1
ATOM 1612 N N . ASP A 1 210 ? -15.805 -19.625 -12.117 1 97.44 210 ASP A N 1
ATOM 1613 C CA . ASP A 1 210 ? -16.906 -20.266 -11.406 1 97.44 210 ASP A CA 1
ATOM 1614 C C . ASP A 1 210 ? -16.688 -20.234 -9.898 1 97.44 210 ASP A C 1
ATOM 1616 O O . ASP A 1 210 ? -15.75 -20.859 -9.391 1 97.44 210 ASP A O 1
ATOM 1620 N N . SER A 1 211 ? -17.625 -19.562 -9.219 1 97.62 211 SER A N 1
ATOM 1621 C CA . SER A 1 211 ? -17.453 -19.328 -7.785 1 97.62 211 SER A CA 1
ATOM 1622 C C . SER A 1 211 ? -17.328 -20.656 -7.023 1 97.62 211 SER A C 1
ATOM 1624 O O . SER A 1 211 ? -16.484 -20.781 -6.133 1 97.62 211 SER A O 1
ATOM 1626 N N . LEU A 1 212 ? -18.125 -21.562 -7.379 1 98 212 LEU A N 1
ATOM 1627 C CA . LEU A 1 212 ? -18.109 -22.844 -6.672 1 98 212 LEU A CA 1
ATOM 1628 C C . LEU A 1 212 ? -16.781 -23.578 -6.891 1 98 212 LEU A C 1
ATOM 1630 O O . LEU A 1 212 ? -16.234 -24.156 -5.957 1 98 212 LEU A O 1
ATOM 1634 N N . LYS A 1 213 ? -16.297 -23.562 -8.062 1 98.12 213 LYS A N 1
ATOM 1635 C CA . LYS A 1 213 ? -15.031 -24.219 -8.367 1 98.12 213 LYS A CA 1
ATOM 1636 C C . LYS A 1 213 ? -13.875 -23.516 -7.668 1 98.12 213 LYS A C 1
ATOM 1638 O O . LYS A 1 213 ? -12.945 -24.172 -7.195 1 98.12 213 LYS A O 1
ATOM 1643 N N . ILE A 1 214 ? -13.922 -22.203 -7.625 1 98.19 214 ILE A N 1
ATOM 1644 C CA . ILE A 1 214 ? -12.898 -21.438 -6.926 1 98.19 214 ILE A CA 1
ATOM 1645 C C . ILE A 1 214 ? -12.852 -21.859 -5.457 1 98.19 214 ILE A C 1
ATOM 1647 O O . ILE A 1 214 ? -11.789 -22.172 -4.926 1 98.19 214 ILE A O 1
ATOM 1651 N N . ILE A 1 215 ? -14 -21.906 -4.859 1 97.94 215 ILE A N 1
ATOM 1652 C CA . ILE A 1 215 ? -14.109 -22.234 -3.441 1 97.94 215 ILE A CA 1
ATOM 1653 C C . ILE A 1 215 ? -13.57 -23.641 -3.195 1 97.94 215 ILE A C 1
ATOM 1655 O O . ILE A 1 215 ? -12.758 -23.859 -2.293 1 97.94 215 ILE A O 1
ATOM 1659 N N . LYS A 1 216 ? -13.93 -24.547 -4.031 1 97.75 216 LYS A N 1
ATOM 1660 C CA . LYS A 1 216 ? -13.492 -25.938 -3.891 1 97.75 216 LYS A CA 1
ATOM 1661 C C . LYS A 1 216 ? -11.984 -26.062 -4.051 1 97.75 216 LYS A C 1
ATOM 1663 O O . LYS A 1 216 ? -11.328 -26.797 -3.305 1 97.75 216 LYS A O 1
ATOM 1668 N N . PHE A 1 217 ? -11.445 -25.438 -5.031 1 97.56 217 PHE A N 1
ATOM 1669 C CA . PHE A 1 217 ? -10.008 -25.5 -5.289 1 97.56 217 PHE A CA 1
ATOM 1670 C C . PHE A 1 217 ? -9.227 -24.969 -4.09 1 97.56 217 PHE A C 1
ATOM 1672 O O . PHE A 1 217 ? -8.242 -25.594 -3.672 1 97.56 217 PHE A O 1
ATOM 1679 N N . ILE A 1 218 ? -9.625 -23.812 -3.5 1 97.44 218 ILE A N 1
ATOM 1680 C CA . ILE A 1 218 ? -8.953 -23.219 -2.355 1 97.44 218 ILE A CA 1
ATOM 1681 C C . ILE A 1 218 ? -9.008 -24.156 -1.162 1 97.44 218 ILE A C 1
ATOM 1683 O O . ILE A 1 218 ? -7.988 -24.406 -0.512 1 97.44 218 ILE A O 1
ATOM 1687 N N . GLN A 1 219 ? -10.164 -24.719 -0.905 1 96.25 219 GLN A N 1
ATOM 1688 C CA . GLN A 1 219 ? -10.336 -25.625 0.224 1 96.25 219 GLN A CA 1
ATOM 1689 C C . GLN A 1 219 ? -9.445 -26.859 0.084 1 96.25 219 GLN A C 1
ATOM 1691 O O . GLN A 1 219 ? -8.773 -27.266 1.038 1 96.25 219 GLN A O 1
ATOM 1696 N N . LYS A 1 220 ? -9.414 -27.375 -1.076 1 95.44 220 LYS A N 1
ATOM 1697 C CA . LYS A 1 220 ? -8.594 -28.562 -1.321 1 95.44 220 LYS A CA 1
ATOM 1698 C C . LYS A 1 220 ? -7.109 -28.234 -1.223 1 95.44 220 LYS A C 1
ATOM 1700 O O . LYS A 1 220 ? -6.328 -29.031 -0.694 1 95.44 220 LYS A O 1
ATOM 1705 N N . GLY A 1 221 ? -6.746 -27.109 -1.754 1 95.19 221 GLY A N 1
ATOM 1706 C CA . GLY A 1 221 ? -5.355 -26.688 -1.655 1 95.19 221 GLY A CA 1
ATOM 1707 C C . GLY A 1 221 ? -4.887 -26.516 -0.224 1 95.19 221 GLY A C 1
ATOM 1708 O O . GLY A 1 221 ? -3.797 -26.969 0.137 1 95.19 221 GLY A O 1
ATOM 1709 N N . HIS A 1 222 ? -5.703 -25.938 0.581 1 94.12 222 HIS A N 1
ATOM 1710 C CA . HIS A 1 222 ? -5.363 -25.656 1.973 1 94.12 222 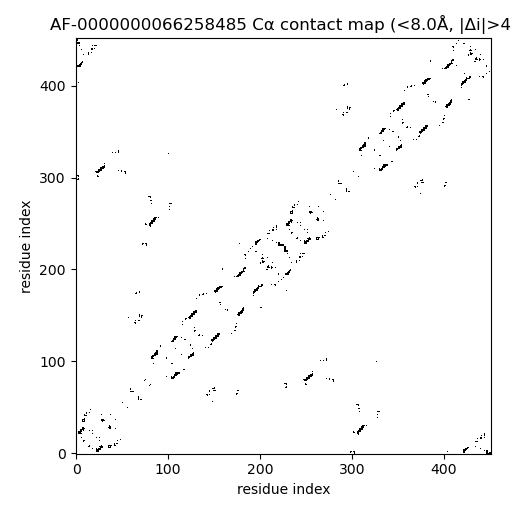HIS A CA 1
ATOM 1711 C C . HIS A 1 222 ? -5.363 -26.938 2.801 1 94.12 222 HIS A C 1
ATOM 1713 O O . HIS A 1 222 ? -4.699 -27.016 3.836 1 94.12 222 HIS A O 1
ATOM 1719 N N . ALA A 1 223 ? -6.133 -27.844 2.338 1 91.56 223 ALA A N 1
ATOM 1720 C CA . ALA A 1 223 ? -6.23 -29.094 3.076 1 91.56 223 ALA A CA 1
ATOM 1721 C C . ALA A 1 223 ? -4.973 -29.938 2.893 1 91.56 223 ALA A C 1
ATOM 1723 O O . ALA A 1 223 ? -4.738 -30.891 3.648 1 91.56 223 ALA A O 1
ATOM 1724 N N . GLN A 1 224 ? -4.312 -29.516 1.887 1 84.31 224 GLN A N 1
ATOM 1725 C CA . GLN A 1 224 ? -3.098 -30.281 1.643 1 84.31 224 GLN A CA 1
ATOM 1726 C C . GLN A 1 224 ? -2.021 -29.953 2.674 1 84.31 224 GLN A C 1
ATOM 1728 O O . GLN A 1 224 ? -1.875 -28.797 3.082 1 84.31 224 GLN A O 1
ATOM 1733 N N . SER A 1 225 ? -1.793 -30.859 3.668 1 66.25 225 SER A N 1
ATOM 1734 C CA . SER A 1 225 ? -0.774 -30.688 4.699 1 66.25 225 SER A CA 1
ATOM 1735 C C . SER A 1 225 ? 0.623 -30.625 4.094 1 66.25 225 SER A C 1
ATOM 1737 O O . SER A 1 225 ? 0.878 -31.203 3.041 1 66.25 225 SER A O 1
ATOM 1739 N N . SER A 1 226 ? 1.417 -29.469 4.5 1 56.84 226 SER A N 1
ATOM 1740 C CA . SER A 1 226 ? 2.836 -29.547 4.164 1 56.84 226 SER A CA 1
ATOM 1741 C C . SER A 1 226 ? 3.465 -30.828 4.691 1 56.84 226 SER A C 1
ATOM 1743 O O . SER A 1 226 ? 3.008 -31.391 5.691 1 56.84 226 SER A O 1
ATOM 1745 N N . MET B 1 1 ? 0.282 -25.547 5.566 1 85.25 1 MET B N 1
ATOM 1746 C CA . MET B 1 1 ? -0.667 -25.047 4.578 1 85.25 1 MET B CA 1
ATOM 1747 C C . MET B 1 1 ? 0.049 -24.641 3.293 1 85.25 1 MET B C 1
ATOM 1749 O O . MET B 1 1 ? 1.194 -24.188 3.334 1 85.25 1 MET B O 1
ATOM 1753 N N . LYS B 1 2 ? -0.599 -24.938 2.115 1 94.81 2 LYS B N 1
ATOM 1754 C CA . LYS B 1 2 ? -0.004 -24.656 0.814 1 94.81 2 LYS B CA 1
ATOM 1755 C C . LYS B 1 2 ? -0.499 -23.312 0.271 1 94.81 2 LYS B C 1
ATOM 1757 O O . LYS B 1 2 ? -1.614 -22.891 0.577 1 94.81 2 LYS B O 1
ATOM 1762 N N . VAL B 1 3 ? 0.387 -22.688 -0.515 1 97.12 3 VAL B N 1
ATOM 1763 C CA . VAL B 1 3 ? -0.011 -21.484 -1.22 1 97.12 3 VAL B CA 1
ATOM 1764 C C . VAL B 1 3 ? -1.066 -21.812 -2.271 1 97.12 3 VAL B C 1
ATOM 1766 O O . VAL B 1 3 ? -0.92 -22.781 -3.02 1 97.12 3 VAL B O 1
ATOM 1769 N N . VAL B 1 4 ? -2.137 -21.062 -2.297 1 98.31 4 VAL B N 1
ATOM 1770 C CA . VAL B 1 4 ? -3.141 -21.219 -3.344 1 98.31 4 VAL B CA 1
ATOM 1771 C C . VAL B 1 4 ? -3.279 -19.922 -4.137 1 98.31 4 VAL B C 1
ATOM 1773 O O . VAL B 1 4 ? -3.561 -18.859 -3.564 1 98.31 4 VAL B O 1
ATOM 1776 N N . LYS B 1 5 ? -3.045 -19.969 -5.418 1 98.56 5 LYS B N 1
ATOM 1777 C CA . LYS B 1 5 ? -3.148 -18.844 -6.34 1 98.56 5 LYS B CA 1
ATOM 1778 C C . LYS B 1 5 ? -4.285 -19.062 -7.336 1 98.56 5 LYS B C 1
ATOM 1780 O O . LYS B 1 5 ? -4.375 -20.109 -7.977 1 98.56 5 LYS B O 1
ATOM 1785 N N . ILE B 1 6 ? -5.223 -18.109 -7.434 1 98.25 6 ILE B N 1
ATOM 1786 C CA . ILE B 1 6 ? -6.25 -18.078 -8.469 1 98.25 6 ILE B CA 1
ATOM 1787 C C . ILE B 1 6 ? -5.852 -17.109 -9.57 1 98.25 6 ILE B C 1
ATOM 1789 O O . ILE B 1 6 ? -5.809 -15.891 -9.344 1 98.25 6 ILE B O 1
ATOM 1793 N N . CYS B 1 7 ? -5.629 -17.625 -10.711 1 97.69 7 CYS B N 1
ATOM 1794 C CA . CYS B 1 7 ? -5.098 -16.797 -11.797 1 97.69 7 CYS B CA 1
ATOM 1795 C C . CYS B 1 7 ? -6.176 -16.5 -12.828 1 97.69 7 CYS B C 1
ATOM 1797 O O . CYS B 1 7 ? -7.176 -17.203 -12.914 1 97.69 7 CYS B O 1
ATOM 1799 N N . GLY B 1 8 ? -5.941 -15.414 -13.547 1 96.25 8 GLY B N 1
ATOM 1800 C CA . GLY B 1 8 ? -6.84 -15.055 -14.633 1 96.25 8 GLY B CA 1
ATOM 1801 C C . GLY B 1 8 ? -8.109 -14.375 -14.156 1 96.25 8 GLY B C 1
ATOM 1802 O O . GLY B 1 8 ? -9.18 -14.57 -14.734 1 96.25 8 GLY B O 1
ATOM 1803 N N . ILE B 1 9 ? -8.07 -13.75 -13.078 1 96.75 9 ILE B N 1
ATOM 1804 C CA . ILE B 1 9 ? -9.219 -13.023 -12.555 1 96.75 9 ILE B CA 1
ATOM 1805 C C . ILE B 1 9 ? -9.516 -11.812 -13.445 1 96.75 9 ILE B C 1
ATOM 1807 O O . ILE B 1 9 ? -8.617 -11.023 -13.742 1 96.75 9 ILE B O 1
ATOM 1811 N N . LYS B 1 10 ? -10.836 -11.68 -13.789 1 95.25 10 LYS B N 1
ATOM 1812 C CA . LYS B 1 10 ? -11.203 -10.617 -14.711 1 95.25 10 LYS B CA 1
ATOM 1813 C C . LYS B 1 10 ? -12.297 -9.727 -14.125 1 95.25 10 LYS B C 1
ATOM 1815 O O . LYS B 1 10 ? -12.672 -8.719 -14.727 1 95.25 10 LYS B O 1
ATOM 1820 N N . THR B 1 11 ? -12.867 -10.156 -13.016 1 95.69 11 THR B N 1
ATOM 1821 C CA . THR B 1 11 ? -13.992 -9.422 -12.453 1 95.69 11 THR B CA 1
ATOM 1822 C C . THR B 1 11 ? -13.805 -9.211 -10.953 1 95.69 11 THR B C 1
ATOM 1824 O O . THR B 1 11 ? -13.133 -10.008 -10.289 1 95.69 11 THR B O 1
ATOM 1827 N N . VAL B 1 12 ? -14.445 -8.188 -10.5 1 95.88 12 VAL B N 1
ATOM 1828 C CA . VAL B 1 12 ? -14.438 -7.879 -9.07 1 95.88 12 VAL B CA 1
ATOM 1829 C C . VAL B 1 12 ? -15.141 -9 -8.297 1 95.88 12 VAL B C 1
ATOM 1831 O O . VAL B 1 12 ? -14.719 -9.352 -7.191 1 95.88 12 VAL B O 1
ATOM 1834 N N . GLU B 1 13 ? -16.141 -9.523 -8.859 1 96.31 13 GLU B N 1
ATOM 1835 C CA . GLU B 1 13 ? -16.891 -10.609 -8.219 1 96.31 13 GLU B CA 1
ATOM 1836 C C . GLU B 1 13 ? -15.992 -11.82 -7.988 1 96.31 13 GLU B C 1
ATOM 1838 O O . GLU B 1 13 ? -15.969 -12.383 -6.887 1 96.31 13 GLU B O 1
ATOM 1843 N N . ALA B 1 14 ? -15.344 -12.234 -8.977 1 97.38 14 ALA B N 1
ATOM 1844 C CA . ALA B 1 14 ? -14.438 -13.375 -8.852 1 97.38 14 ALA B CA 1
ATOM 1845 C C . ALA B 1 14 ? -13.344 -13.102 -7.824 1 97.38 14 ALA B C 1
ATOM 1847 O O . ALA B 1 14 ? -12.977 -13.984 -7.047 1 97.38 14 ALA B O 1
ATOM 1848 N N . ALA B 1 15 ? -12.82 -11.875 -7.895 1 97.69 15 ALA B N 1
ATOM 1849 C CA . ALA B 1 15 ? -11.812 -11.477 -6.914 1 97.69 15 ALA B CA 1
ATOM 1850 C C . ALA B 1 15 ? -12.359 -11.586 -5.496 1 97.69 15 ALA B C 1
ATOM 1852 O O . ALA B 1 15 ? -11.695 -12.117 -4.605 1 97.69 15 ALA B O 1
ATOM 1853 N N . SER B 1 16 ? -13.547 -11.094 -5.293 1 97 16 SER B N 1
ATOM 1854 C CA . SER B 1 16 ? -14.18 -11.125 -3.977 1 97 16 SER B CA 1
ATOM 1855 C C . SER B 1 16 ? -14.328 -12.555 -3.471 1 97 16 SER B C 1
ATOM 1857 O O . SER B 1 16 ? -14.055 -12.844 -2.305 1 97 16 SER B O 1
ATOM 1859 N N . VAL B 1 17 ? -14.742 -13.453 -4.309 1 97.88 17 VAL B N 1
ATOM 1860 C CA . VAL B 1 17 ? -14.914 -14.852 -3.947 1 97.88 17 VAL B CA 1
ATOM 1861 C C . VAL B 1 17 ? -13.578 -15.445 -3.521 1 97.88 17 VAL B C 1
ATOM 1863 O O . VAL B 1 17 ? -13.492 -16.125 -2.498 1 97.88 17 VAL B O 1
ATOM 1866 N N . ALA B 1 18 ? -12.586 -15.227 -4.297 1 98.31 18 ALA B N 1
ATOM 1867 C CA . ALA B 1 18 ? -11.258 -15.758 -3.994 1 98.31 18 ALA B CA 1
ATOM 1868 C C . ALA B 1 18 ? -10.75 -15.219 -2.66 1 98.31 18 ALA B C 1
ATOM 1870 O O . ALA B 1 18 ? -10.258 -15.984 -1.824 1 98.31 18 ALA B O 1
ATOM 1871 N N . ILE B 1 19 ? -10.852 -13.898 -2.457 1 96.69 19 ILE B N 1
ATOM 1872 C CA . ILE B 1 19 ? -10.391 -13.242 -1.239 1 96.69 19 ILE B CA 1
ATOM 1873 C C . ILE B 1 19 ? -11.148 -13.797 -0.034 1 96.69 19 ILE B C 1
ATOM 1875 O O . ILE B 1 19 ? -10.539 -14.227 0.948 1 96.69 19 ILE B O 1
ATOM 1879 N N . ASP B 1 20 ? -12.445 -13.844 -0.133 1 95.44 20 ASP B N 1
ATOM 1880 C CA . ASP B 1 20 ? -13.312 -14.219 0.975 1 95.44 20 ASP B CA 1
ATOM 1881 C C . ASP B 1 20 ? -13.094 -15.672 1.381 1 95.44 20 ASP B C 1
ATOM 1883 O O . ASP B 1 20 ? -13.422 -16.062 2.502 1 95.44 20 ASP B O 1
ATOM 1887 N N . ASN B 1 21 ? -12.523 -16.391 0.514 1 97.06 21 ASN B N 1
ATOM 1888 C CA . ASN B 1 21 ? -12.375 -17.812 0.805 1 97.06 21 ASN B CA 1
ATOM 1889 C C . ASN B 1 21 ? -10.914 -18.203 1.026 1 97.06 21 ASN B C 1
ATOM 1891 O O . ASN B 1 21 ? -10.57 -19.375 1.098 1 97.06 21 ASN B O 1
ATOM 1895 N N . GLY B 1 22 ? -10.008 -17.266 1.057 1 95.38 22 GLY B N 1
ATOM 1896 C CA . GLY B 1 22 ? -8.688 -17.5 1.619 1 95.38 22 GLY B CA 1
ATOM 1897 C C . GLY B 1 22 ? -7.621 -17.688 0.564 1 95.38 22 GLY B C 1
ATOM 1898 O O . GLY B 1 22 ? -6.555 -18.25 0.849 1 95.38 22 GLY B O 1
ATOM 1899 N N . ALA B 1 23 ? -7.875 -17.312 -0.667 1 97.62 23 ALA B N 1
ATOM 1900 C CA . ALA B 1 23 ? -6.793 -17.344 -1.646 1 97.62 23 ALA B CA 1
ATOM 1901 C C . ALA B 1 23 ? -5.594 -16.531 -1.175 1 97.62 23 ALA B C 1
ATOM 1903 O O . ALA B 1 23 ? -5.762 -15.438 -0.612 1 97.62 23 ALA B O 1
ATOM 1904 N N . ASN B 1 24 ? -4.305 -17.031 -1.423 1 97.56 24 ASN B N 1
ATOM 1905 C CA . ASN B 1 24 ? -3.094 -16.328 -1.005 1 97.56 24 ASN B CA 1
ATOM 1906 C C . ASN B 1 24 ? -2.605 -15.359 -2.076 1 97.56 24 ASN B C 1
ATOM 1908 O O . ASN B 1 24 ? -1.993 -14.336 -1.762 1 97.56 24 ASN B O 1
ATOM 1912 N N . LEU B 1 25 ? -2.814 -15.734 -3.297 1 98.31 25 LEU B N 1
ATOM 1913 C CA . LEU B 1 25 ? -2.422 -14.945 -4.457 1 98.31 25 LEU B CA 1
ATOM 1914 C C . LEU B 1 25 ? -3.574 -14.828 -5.449 1 98.31 25 LEU B C 1
ATOM 1916 O O . LEU B 1 25 ? -4.273 -15.805 -5.715 1 98.31 25 LEU B O 1
ATOM 1920 N N . LEU B 1 26 ? -3.836 -13.648 -5.938 1 98.44 26 LEU B N 1
ATOM 1921 C CA . LEU B 1 26 ? -4.73 -13.398 -7.062 1 98.44 26 LEU B CA 1
ATOM 1922 C C . LEU B 1 26 ? -3.945 -12.953 -8.289 1 98.44 26 LEU B C 1
ATOM 1924 O O . LEU B 1 26 ? -3.162 -12 -8.219 1 98.44 26 LEU B O 1
ATOM 1928 N N . GLY B 1 27 ? -4.172 -13.633 -9.406 1 98.38 27 GLY B N 1
ATOM 1929 C CA . GLY B 1 27 ? -3.455 -13.297 -10.625 1 98.38 27 GLY B CA 1
ATOM 1930 C C . GLY B 1 27 ? -4.324 -12.609 -11.664 1 98.38 27 GLY B C 1
ATOM 1931 O O . GLY B 1 27 ? -5.406 -13.102 -12 1 98.38 27 GLY B O 1
ATOM 1932 N N . CYS B 1 28 ? -3.82 -11.5 -12.195 1 97.81 28 CYS B N 1
ATOM 1933 C CA . CYS B 1 28 ? -4.422 -10.797 -13.32 1 97.81 28 CYS B CA 1
ATOM 1934 C C . CYS B 1 28 ? -3.523 -10.875 -14.555 1 97.81 28 CYS B C 1
ATOM 1936 O O . CYS B 1 28 ? -2.336 -10.562 -14.477 1 97.81 28 CYS B O 1
ATOM 1938 N N . ILE B 1 29 ? -4.07 -11.281 -15.586 1 97.19 29 ILE B N 1
ATOM 1939 C CA . ILE B 1 29 ? -3.299 -11.359 -16.828 1 97.19 29 ILE B CA 1
ATOM 1940 C C . ILE B 1 29 ? -3.24 -9.992 -17.484 1 97.19 29 ILE B C 1
ATOM 1942 O O . ILE B 1 29 ? -4.273 -9.438 -17.875 1 97.19 29 ILE B O 1
ATOM 1946 N N . LEU B 1 30 ? -2.037 -9.508 -17.703 1 97 30 LEU B N 1
ATOM 1947 C CA . LEU B 1 30 ? -1.826 -8.18 -18.25 1 97 30 LEU B CA 1
ATOM 1948 C C . LEU B 1 30 ? -1.053 -8.25 -19.562 1 97 30 LEU B C 1
ATOM 1950 O O . LEU B 1 30 ? -0.294 -7.34 -19.891 1 97 30 LEU B O 1
ATOM 1954 N N . VAL B 1 31 ? -1.162 -9.312 -20.172 1 94.56 31 VAL B N 1
ATOM 1955 C CA . VAL B 1 31 ? -0.601 -9.516 -21.5 1 94.56 31 VAL B CA 1
ATOM 1956 C C . VAL B 1 31 ? -1.549 -8.953 -22.562 1 94.56 31 VAL B C 1
ATOM 1958 O O . VAL B 1 31 ? -2.727 -9.312 -22.609 1 94.56 31 VAL B O 1
ATOM 1961 N N . PRO B 1 32 ? -1.014 -8.102 -23.406 1 91.75 32 PRO B N 1
ATOM 1962 C CA . PRO B 1 32 ? -1.919 -7.488 -24.375 1 91.75 32 PRO B CA 1
ATOM 1963 C C . PRO B 1 32 ? -2.496 -8.5 -25.359 1 91.75 32 PRO B C 1
ATOM 1965 O O . PRO B 1 32 ? -1.822 -9.469 -25.719 1 91.75 32 PRO B O 1
ATOM 1968 N N . ASN B 1 33 ? -3.771 -8.297 -25.75 1 90.44 33 ASN B N 1
ATOM 1969 C CA . ASN B 1 33 ? -4.449 -8.961 -26.844 1 90.44 33 ASN B CA 1
ATOM 1970 C C . ASN B 1 33 ? -4.66 -10.445 -26.562 1 90.44 33 ASN B C 1
ATOM 1972 O O . ASN B 1 33 ? -4.465 -11.289 -27.438 1 90.44 33 ASN B O 1
ATOM 1976 N N . ARG B 1 34 ? -4.965 -10.812 -25.297 1 88.38 34 ARG B N 1
ATOM 1977 C CA . ARG B 1 34 ? -5.34 -12.172 -24.906 1 88.38 34 ARG B CA 1
ATOM 1978 C C . ARG B 1 34 ? -6.77 -12.219 -24.391 1 88.38 34 ARG B C 1
ATOM 1980 O O . ARG B 1 34 ? -7.281 -11.227 -23.875 1 88.38 34 ARG B O 1
ATOM 1987 N N . ALA B 1 35 ? -7.379 -13.336 -24.562 1 84.62 35 ALA B N 1
ATOM 1988 C CA . ALA B 1 35 ? -8.766 -13.531 -24.156 1 84.62 35 ALA B CA 1
ATOM 1989 C C . ALA B 1 35 ? -8.938 -13.305 -22.656 1 84.62 35 ALA B C 1
ATOM 1991 O O . ALA B 1 35 ? -9.969 -12.773 -22.219 1 84.62 35 ALA B O 1
ATOM 1992 N N . ARG B 1 36 ? -7.953 -13.57 -21.875 1 87.69 36 ARG B N 1
ATOM 1993 C CA . ARG B 1 36 ? -8.07 -13.516 -20.422 1 87.69 36 ARG B CA 1
ATOM 1994 C C . ARG B 1 36 ? -7.43 -12.25 -19.859 1 87.69 36 ARG B C 1
ATOM 1996 O O . ARG B 1 36 ? -7.332 -12.078 -18.641 1 87.69 36 ARG B O 1
ATOM 2003 N N . THR B 1 37 ? -7.121 -11.398 -20.828 1 93.31 37 THR B N 1
ATOM 2004 C CA . THR B 1 37 ? -6.547 -10.125 -20.391 1 93.31 37 THR B CA 1
ATOM 2005 C C . THR B 1 37 ? -7.59 -9.289 -19.656 1 93.31 37 THR B C 1
ATOM 2007 O O . THR B 1 37 ? -8.742 -9.211 -20.094 1 93.31 37 THR B O 1
ATOM 2010 N N . ILE B 1 38 ? -7.148 -8.711 -18.562 1 95.31 38 ILE B N 1
ATOM 2011 C CA . ILE B 1 38 ? -8.062 -7.938 -17.734 1 95.31 38 ILE B CA 1
ATOM 2012 C C . ILE B 1 38 ? -8.031 -6.473 -18.156 1 95.31 38 ILE B C 1
ATOM 2014 O O . ILE B 1 38 ? -7.008 -5.984 -18.641 1 95.31 38 ILE B O 1
ATOM 2018 N N . ASP B 1 39 ? -9.148 -5.816 -17.953 1 94.06 39 ASP B N 1
ATOM 2019 C CA . ASP B 1 39 ? -9.203 -4.363 -18.078 1 94.06 39 ASP B CA 1
ATOM 2020 C C . ASP B 1 39 ? -8.398 -3.684 -16.969 1 94.06 39 ASP B C 1
ATOM 2022 O O . ASP B 1 39 ? -8.492 -4.066 -15.797 1 94.06 39 ASP B O 1
ATOM 2026 N N . LEU B 1 40 ? -7.676 -2.662 -17.406 1 93.12 40 LEU B N 1
ATOM 2027 C CA . LEU B 1 40 ? -6.75 -2.014 -16.469 1 93.12 40 LEU B CA 1
ATOM 2028 C C . LEU B 1 40 ? -7.504 -1.394 -15.305 1 93.12 40 LEU B C 1
ATOM 2030 O O . LEU B 1 40 ? -7.039 -1.453 -14.164 1 93.12 40 LEU B O 1
ATOM 2034 N N . GLU B 1 41 ? -8.57 -0.774 -15.539 1 92.25 41 GLU B N 1
ATOM 2035 C CA . GLU B 1 41 ? -9.344 -0.145 -14.477 1 92.25 41 GLU B CA 1
ATOM 2036 C C . GLU B 1 41 ? -9.891 -1.185 -13.5 1 92.25 41 GLU B C 1
ATOM 2038 O O . GLU B 1 41 ? -9.953 -0.935 -12.289 1 92.25 41 GLU B O 1
ATOM 2043 N N . VAL B 1 42 ? -10.289 -2.346 -14.023 1 94.62 42 VAL B N 1
ATOM 2044 C CA . VAL B 1 42 ? -10.766 -3.424 -13.164 1 94.62 42 VAL B CA 1
ATOM 2045 C C . VAL B 1 42 ? -9.609 -3.969 -12.328 1 94.62 42 VAL B C 1
ATOM 2047 O O . VAL B 1 42 ? -9.773 -4.242 -11.141 1 94.62 42 VAL B O 1
ATOM 2050 N N . ALA B 1 43 ? -8.461 -4.082 -12.953 1 95.81 43 ALA B N 1
ATOM 2051 C CA . ALA B 1 43 ? -7.281 -4.523 -12.211 1 95.81 43 ALA B CA 1
ATOM 2052 C C . ALA B 1 43 ? -6.988 -3.596 -11.039 1 95.81 43 ALA B C 1
ATOM 2054 O O . ALA B 1 43 ? -6.656 -4.055 -9.945 1 95.81 43 ALA B O 1
ATOM 2055 N N . LYS B 1 44 ? -7.105 -2.344 -11.258 1 92.25 44 LYS B N 1
ATOM 2056 C CA . LYS B 1 44 ? -6.895 -1.354 -10.203 1 92.25 44 LYS B CA 1
ATOM 2057 C C . LYS B 1 44 ? -7.91 -1.524 -9.078 1 92.25 44 LYS B C 1
ATOM 2059 O O . LYS B 1 44 ? -7.566 -1.388 -7.898 1 92.25 44 LYS B O 1
ATOM 2064 N N . GLN B 1 45 ? -9.125 -1.745 -9.406 1 92.12 45 GLN B N 1
ATOM 2065 C CA . GLN B 1 45 ? -10.156 -1.988 -8.406 1 92.12 45 GLN B CA 1
ATOM 2066 C C . GLN B 1 45 ? -9.812 -3.205 -7.547 1 92.12 45 GLN B C 1
ATOM 2068 O O . GLN B 1 45 ? -9.945 -3.166 -6.324 1 92.12 45 GLN B O 1
ATOM 2073 N N . ILE B 1 46 ? -9.359 -4.23 -8.203 1 95.56 46 ILE B N 1
ATOM 2074 C CA . ILE B 1 46 ? -9 -5.453 -7.492 1 95.56 46 ILE B CA 1
ATOM 2075 C C . ILE B 1 46 ? -7.809 -5.184 -6.574 1 95.56 46 ILE B C 1
ATOM 2077 O O . ILE B 1 46 ? -7.766 -5.676 -5.445 1 95.56 46 ILE B O 1
ATOM 2081 N N . ALA B 1 47 ? -6.883 -4.441 -7.094 1 94.06 47 ALA B N 1
ATOM 2082 C CA . ALA B 1 47 ? -5.738 -4.066 -6.266 1 94.06 47 ALA B CA 1
ATOM 2083 C C . ALA B 1 47 ? -6.195 -3.393 -4.973 1 94.06 47 ALA B C 1
ATOM 2085 O O . ALA B 1 47 ? -5.688 -3.703 -3.893 1 94.06 47 ALA B O 1
ATOM 2086 N N . ARG B 1 48 ? -7.121 -2.529 -5.066 1 88.56 48 ARG B N 1
ATOM 2087 C CA . ARG B 1 48 ? -7.645 -1.823 -3.902 1 88.56 48 ARG B CA 1
ATOM 2088 C C . ARG B 1 48 ? -8.312 -2.791 -2.93 1 88.56 48 ARG B C 1
ATOM 2090 O O . ARG B 1 48 ? -8.164 -2.658 -1.714 1 88.56 48 ARG B O 1
ATOM 2097 N N . MET B 1 49 ? -9.016 -3.744 -3.443 1 90.88 49 MET B N 1
ATOM 2098 C CA . MET B 1 49 ? -9.672 -4.746 -2.613 1 90.88 49 MET B CA 1
ATOM 2099 C C . MET B 1 49 ? -8.656 -5.586 -1.854 1 90.88 49 MET B C 1
ATOM 2101 O O . MET B 1 49 ? -8.812 -5.836 -0.658 1 90.88 49 MET B O 1
ATOM 2105 N N . VAL B 1 50 ? -7.66 -5.992 -2.555 1 94 50 VAL B N 1
ATOM 2106 C CA . VAL B 1 50 ? -6.613 -6.816 -1.963 1 94 50 VAL B CA 1
ATOM 2107 C C . VAL B 1 50 ? -5.922 -6.047 -0.842 1 94 50 VAL B C 1
ATOM 2109 O O . VAL B 1 50 ? -5.734 -6.574 0.258 1 94 50 VAL B O 1
ATOM 2112 N N . LYS B 1 51 ? -5.57 -4.852 -1.081 1 88.5 51 LYS B N 1
ATOM 2113 C CA . LYS B 1 51 ? -4.902 -4.004 -0.096 1 88.5 51 LYS B CA 1
ATOM 2114 C C . LYS B 1 51 ? -5.793 -3.768 1.12 1 88.5 51 LYS B C 1
ATOM 2116 O O . LYS B 1 51 ? -5.32 -3.797 2.258 1 88.5 51 LYS B O 1
ATOM 2121 N N . ARG B 1 52 ? -7.062 -3.51 0.881 1 85.06 52 ARG B N 1
ATOM 2122 C CA . ARG B 1 52 ? -8.016 -3.285 1.966 1 85.06 52 ARG B CA 1
ATOM 2123 C C . ARG B 1 52 ? -8.141 -4.523 2.848 1 85.06 52 ARG B C 1
ATOM 2125 O O . ARG B 1 52 ? -8.258 -4.41 4.07 1 85.06 52 ARG B O 1
ATOM 2132 N N . ASP B 1 53 ? -8.18 -5.656 2.236 1 89.12 53 ASP B N 1
ATOM 2133 C CA . ASP B 1 53 ? -8.289 -6.898 2.998 1 89.12 53 ASP B CA 1
ATOM 2134 C C . ASP B 1 53 ? -7.047 -7.121 3.863 1 89.12 53 ASP B C 1
ATOM 2136 O O . ASP B 1 53 ? -7.156 -7.586 5 1 89.12 53 ASP B O 1
ATOM 2140 N N . ARG B 1 54 ? -5.887 -6.773 3.412 1 86.88 54 ARG B N 1
ATOM 2141 C CA . ARG B 1 54 ? -4.633 -7.004 4.117 1 86.88 54 ARG B CA 1
ATOM 2142 C C . ARG B 1 54 ? -4.426 -5.973 5.223 1 86.88 54 ARG B C 1
ATOM 2144 O O . ARG B 1 54 ? -3.928 -6.301 6.301 1 86.88 54 ARG B O 1
ATOM 2151 N N . ASN B 1 55 ? -4.73 -4.723 4.801 1 78.06 55 ASN B N 1
ATOM 2152 C CA . ASN B 1 55 ? -4.566 -3.598 5.711 1 78.06 55 ASN B CA 1
ATOM 2153 C C . ASN B 1 55 ? -5.855 -2.793 5.852 1 78.06 55 ASN B C 1
ATOM 2155 O O . ASN B 1 55 ? -5.941 -1.665 5.363 1 78.06 55 ASN B O 1
ATOM 2159 N N . PRO B 1 56 ? -6.75 -3.311 6.59 1 76.62 56 PRO B N 1
ATOM 2160 C CA . PRO B 1 56 ? -8.008 -2.578 6.734 1 76.62 56 PRO B CA 1
ATOM 2161 C C . PRO B 1 56 ? -7.836 -1.243 7.457 1 76.62 56 PRO B C 1
ATOM 2163 O O . PRO B 1 56 ? -6.961 -1.111 8.32 1 76.62 56 PRO B O 1
ATOM 2166 N N . PRO B 1 57 ? -8.68 -0.256 7.039 1 75.25 57 PRO B N 1
ATOM 2167 C CA . PRO B 1 57 ? -8.656 0.979 7.824 1 75.25 57 PRO B CA 1
ATOM 2168 C C . PRO B 1 57 ? -8.93 0.741 9.305 1 75.25 57 PRO B C 1
ATOM 2170 O O . PRO B 1 57 ? -9.727 -0.134 9.656 1 75.25 57 PRO B O 1
ATOM 2173 N N . PRO B 1 58 ? -8.289 1.501 10.117 1 81.44 58 PRO B N 1
ATOM 2174 C CA . PRO B 1 58 ? -8.531 1.315 11.547 1 81.44 58 PRO B CA 1
ATOM 2175 C C . PRO B 1 58 ? -9.953 1.706 11.961 1 81.44 58 PRO B C 1
ATOM 2177 O O . PRO B 1 58 ? -10.547 2.607 11.359 1 81.44 58 PRO B O 1
ATOM 2180 N N . LYS B 1 59 ? -10.594 0.91 12.883 1 81.06 59 LYS B N 1
ATOM 2181 C CA . LYS B 1 59 ? -11.867 1.272 13.5 1 81.06 59 LYS B CA 1
ATOM 2182 C C . LYS B 1 59 ? -11.656 1.838 14.906 1 81.06 59 LYS B C 1
ATOM 2184 O O . LYS B 1 59 ? -11.055 1.185 15.758 1 81.06 59 LYS B O 1
ATOM 2189 N N . PHE B 1 60 ? -12 3.033 14.914 1 84.75 60 PHE B N 1
ATOM 2190 C CA . PHE B 1 60 ? -11.828 3.645 16.219 1 84.75 60 PHE B CA 1
ATOM 2191 C C . PHE B 1 60 ? -13.117 3.541 17.031 1 84.75 60 PHE B C 1
ATOM 2193 O O . PHE B 1 60 ? -14.219 3.594 16.469 1 84.75 60 PHE B O 1
ATOM 2200 N N . ALA B 1 61 ? -12.914 3.078 18.406 1 72.81 61 ALA B N 1
ATOM 2201 C CA . ALA B 1 61 ? -14.055 2.926 19.312 1 72.81 61 ALA B CA 1
ATOM 2202 C C . ALA B 1 61 ? -14.922 4.184 19.312 1 72.81 61 ALA B C 1
ATOM 2204 O O . ALA B 1 61 ? -14.43 5.285 19.062 1 72.81 61 ALA B O 1
ATOM 2205 N N . GLY B 1 62 ? -16.25 3.953 19.391 1 74.38 62 GLY B N 1
ATOM 2206 C CA . GLY B 1 62 ? -17.156 5.07 19.562 1 74.38 62 GLY B CA 1
ATOM 2207 C C . GLY B 1 62 ? -16.719 6.043 20.641 1 74.38 62 GLY B C 1
ATOM 2208 O O . GLY B 1 62 ? -15.773 5.766 21.391 1 74.38 62 GLY B O 1
ATOM 2209 N N . GLY B 1 63 ? -17.156 7.27 20.656 1 84.5 63 GLY B N 1
ATOM 2210 C CA . GLY B 1 63 ? -16.844 8.352 21.578 1 84.5 63 GLY B CA 1
ATOM 2211 C C . GLY B 1 63 ? -17.078 9.727 20.984 1 84.5 63 GLY B C 1
ATOM 2212 O O . GLY B 1 63 ? -17.828 9.867 20.016 1 84.5 63 GLY B O 1
ATOM 2213 N N . THR B 1 64 ? -16.484 10.641 21.719 1 93.88 64 THR B N 1
ATOM 2214 C CA . THR B 1 64 ? -16.594 12.023 21.25 1 93.88 64 THR B CA 1
ATOM 2215 C C . THR B 1 64 ? -15.688 12.273 20.062 1 93.88 64 THR B C 1
ATOM 2217 O O . THR B 1 64 ? -14.797 11.461 19.766 1 93.88 64 THR B O 1
ATOM 2220 N N . SER B 1 65 ? -15.977 13.32 19.359 1 95.56 65 SER B N 1
ATOM 2221 C CA . SER B 1 65 ? -15.102 13.727 18.266 1 95.56 65 SER B CA 1
ATOM 2222 C C . SER B 1 65 ? -13.664 13.914 18.75 1 95.56 65 SER B C 1
ATOM 2224 O O . SER B 1 65 ? -12.727 13.484 18.094 1 95.56 65 SER B O 1
ATOM 2226 N N . THR B 1 66 ? -13.531 14.492 19.875 1 95.56 66 THR B N 1
ATOM 2227 C CA . THR B 1 66 ? -12.219 14.711 20.484 1 95.56 66 THR B CA 1
ATOM 2228 C C . THR B 1 66 ? -11.484 13.391 20.672 1 95.56 66 THR B C 1
ATOM 2230 O O . THR B 1 66 ? -10.305 13.266 20.312 1 95.56 66 THR B O 1
ATOM 2233 N N . GLN B 1 67 ? -12.141 12.461 21.203 1 94.81 67 GLN B N 1
ATOM 2234 C CA . GLN B 1 67 ? -11.547 11.148 21.422 1 94.81 67 GLN B CA 1
ATOM 2235 C C . GLN B 1 67 ? -11.156 10.492 20.094 1 94.81 67 GLN B C 1
ATOM 2237 O O . GLN B 1 67 ? -10.094 9.867 20 1 94.81 67 GLN B O 1
ATOM 2242 N N . HIS B 1 68 ? -12.016 10.656 19.172 1 95.56 68 HIS B N 1
ATOM 2243 C CA . HIS B 1 68 ? -11.742 10.102 17.859 1 95.56 68 HIS B CA 1
ATOM 2244 C C . HIS B 1 68 ? -10.453 10.68 17.281 1 95.56 68 HIS B C 1
ATOM 2246 O O . HIS B 1 68 ? -9.57 9.93 16.844 1 95.56 68 HIS B O 1
ATOM 2252 N N . PHE B 1 69 ? -10.297 11.898 17.281 1 97 69 PHE B N 1
ATOM 2253 C CA . PHE B 1 69 ? -9.141 12.562 16.688 1 97 69 PHE B CA 1
ATOM 2254 C C . PHE B 1 69 ? -7.871 12.219 17.469 1 97 69 PHE B C 1
ATOM 2256 O O . PHE B 1 69 ? -6.793 12.117 16.875 1 97 69 PHE B O 1
ATOM 2263 N N . GLU B 1 70 ? -7.98 12 18.734 1 95.75 70 GLU B N 1
ATOM 2264 C CA . GLU B 1 70 ? -6.855 11.547 19.531 1 95.75 70 GLU B CA 1
ATOM 2265 C C . GLU B 1 70 ? -6.406 10.148 19.125 1 95.75 70 GLU B C 1
ATOM 2267 O O . GLU B 1 70 ? -5.207 9.883 19.016 1 95.75 70 GLU B O 1
ATOM 2272 N N . GLN B 1 71 ? -7.387 9.367 18.953 1 95.88 71 GLN B N 1
ATOM 2273 C CA . GLN B 1 71 ? -7.086 8.008 18.531 1 95.88 71 GLN B CA 1
ATOM 2274 C C . GLN B 1 71 ? -6.441 7.984 17.141 1 95.88 71 GLN B C 1
ATOM 2276 O O . GLN B 1 71 ? -5.488 7.242 16.906 1 95.88 71 GLN B O 1
ATOM 2281 N N . VAL B 1 72 ? -6.938 8.75 16.25 1 96.38 72 VAL B N 1
ATOM 2282 C CA . VAL B 1 72 ? -6.379 8.844 14.914 1 96.38 72 VAL B CA 1
ATOM 2283 C C . VAL B 1 72 ? -4.938 9.344 14.984 1 96.38 72 VAL B C 1
ATOM 2285 O O . VAL B 1 72 ? -4.047 8.797 14.328 1 96.38 72 VAL B O 1
ATOM 2288 N N . ALA B 1 73 ? -4.68 10.352 15.75 1 96.81 73 ALA B N 1
ATOM 2289 C CA . ALA B 1 73 ? -3.332 10.891 15.93 1 96.81 73 ALA B CA 1
ATOM 2290 C C . ALA B 1 73 ? -2.379 9.828 16.453 1 96.81 73 ALA B C 1
ATOM 2292 O O . ALA B 1 73 ? -1.267 9.672 15.945 1 96.81 73 ALA B O 1
ATOM 2293 N N . GLN B 1 74 ? -2.799 9.125 17.422 1 94.94 74 GLN B N 1
ATOM 2294 C CA . GLN B 1 74 ? -1.982 8.062 18 1 94.94 74 GLN B CA 1
ATOM 2295 C C . GLN B 1 74 ? -1.684 6.977 16.969 1 94.94 74 GLN B C 1
ATOM 2297 O O . GLN B 1 74 ? -0.559 6.477 16.891 1 94.94 74 GLN B O 1
ATOM 2302 N N . TRP B 1 75 ? -2.707 6.66 16.25 1 95.5 75 TRP B N 1
ATOM 2303 C CA . TRP B 1 75 ? -2.537 5.66 15.195 1 95.5 75 TRP B CA 1
ATOM 2304 C C . TRP B 1 75 ? -1.518 6.129 14.156 1 95.5 75 TRP B C 1
ATOM 2306 O O . TRP B 1 75 ? -0.679 5.344 13.703 1 95.5 75 TRP B O 1
ATOM 2316 N N . ILE B 1 76 ? -1.545 7.34 13.797 1 96.19 76 ILE B N 1
ATOM 2317 C CA . ILE B 1 76 ? -0.612 7.922 12.844 1 96.19 76 ILE B CA 1
ATOM 2318 C C . ILE B 1 76 ? 0.808 7.855 13.398 1 96.19 76 ILE B C 1
ATOM 2320 O O . ILE B 1 76 ? 1.746 7.496 12.68 1 96.19 76 ILE B O 1
ATOM 2324 N N . ILE B 1 77 ? 0.978 8.148 14.609 1 95.19 77 ILE B N 1
ATOM 2325 C CA . ILE B 1 77 ? 2.281 8.133 15.266 1 95.19 77 ILE B CA 1
ATOM 2326 C C . ILE B 1 77 ? 2.844 6.715 15.266 1 95.19 77 ILE B C 1
ATOM 2328 O O . ILE B 1 77 ? 4.031 6.512 15.008 1 95.19 77 ILE B O 1
ATOM 2332 N N . GLU B 1 78 ? 2.035 5.754 15.453 1 92.62 78 GLU B N 1
ATOM 2333 C CA . GLU B 1 78 ? 2.459 4.371 15.625 1 92.62 78 GLU B CA 1
ATOM 2334 C C . GLU B 1 78 ? 2.695 3.693 14.281 1 92.62 78 GLU B C 1
ATOM 2336 O O . GLU B 1 78 ? 3.484 2.75 14.188 1 92.62 78 GLU B O 1
ATOM 2341 N N . ASN B 1 79 ? 2.057 4.219 13.258 1 92.31 79 ASN B N 1
ATOM 2342 C CA . ASN B 1 79 ? 2.051 3.447 12.023 1 92.31 79 ASN B CA 1
ATOM 2343 C C . ASN B 1 79 ? 2.619 4.25 10.859 1 92.31 79 ASN B C 1
ATOM 2345 O O . ASN B 1 79 ? 2.74 3.738 9.742 1 92.31 79 ASN B O 1
ATOM 2349 N N . GLY B 1 80 ? 2.951 5.492 11.078 1 92.5 80 GLY B N 1
ATOM 2350 C CA . GLY B 1 80 ? 3.521 6.301 10.008 1 92.5 80 GLY B CA 1
ATOM 2351 C C . GLY B 1 80 ? 4.93 5.879 9.633 1 92.5 80 GLY B C 1
ATOM 2352 O O . GLY B 1 80 ? 5.465 4.914 10.18 1 92.5 80 GLY B O 1
ATOM 2353 N N . PRO B 1 81 ? 5.484 6.562 8.648 1 96.12 81 PRO B N 1
ATOM 2354 C CA . PRO B 1 81 ? 4.969 7.781 8.023 1 96.12 81 PRO B CA 1
ATOM 2355 C C . PRO B 1 81 ? 3.889 7.5 6.984 1 96.12 81 PRO B C 1
ATOM 2357 O O . PRO B 1 81 ? 3.82 6.391 6.441 1 96.12 81 PRO B O 1
ATOM 2360 N N . PHE B 1 82 ? 2.988 8.469 6.719 1 96.44 82 PHE B N 1
ATOM 2361 C CA . PHE B 1 82 ? 1.966 8.438 5.68 1 96.44 82 PHE B CA 1
ATOM 2362 C C . PHE B 1 82 ? 2.145 9.594 4.703 1 96.44 82 PHE B C 1
ATOM 2364 O O . PHE B 1 82 ? 2.697 10.633 5.062 1 96.44 82 PHE B O 1
ATOM 2371 N N . LEU B 1 83 ? 1.758 9.398 3.498 1 97.44 83 LEU B N 1
ATOM 2372 C CA . LEU B 1 83 ? 1.836 10.445 2.484 1 97.44 83 LEU B CA 1
ATOM 2373 C C . LEU B 1 83 ? 0.501 11.172 2.35 1 97.44 83 LEU B C 1
ATOM 2375 O O . LEU B 1 83 ? -0.548 10.531 2.244 1 97.44 83 LEU B O 1
ATOM 2379 N N . VAL B 1 84 ? 0.583 12.477 2.369 1 98.44 84 VAL B N 1
ATOM 2380 C CA . VAL B 1 84 ? -0.588 13.344 2.273 1 98.44 84 VAL B CA 1
ATOM 2381 C C . VAL B 1 84 ? -0.534 14.148 0.977 1 98.44 84 VAL B C 1
ATOM 2383 O O . VAL B 1 84 ? 0.485 14.766 0.667 1 98.44 84 VAL B O 1
ATOM 2386 N N . GLY B 1 85 ? -1.595 14.078 0.187 1 98.44 85 GLY B N 1
ATOM 2387 C CA . GLY B 1 85 ? -1.755 15.008 -0.923 1 98.44 85 GLY B CA 1
ATOM 2388 C C . GLY B 1 85 ? -2.59 16.219 -0.569 1 98.44 85 GLY B C 1
ATOM 2389 O O . GLY B 1 85 ? -3.721 16.094 -0.096 1 98.44 85 GLY B O 1
ATOM 2390 N N . VAL B 1 86 ? -2.053 17.406 -0.826 1 98.44 86 VAL B N 1
ATOM 2391 C CA . VAL B 1 86 ? -2.764 18.656 -0.544 1 98.44 86 VAL B CA 1
ATOM 2392 C C . VAL B 1 86 ? -3.467 19.141 -1.808 1 98.44 86 VAL B C 1
ATOM 2394 O O . VAL B 1 86 ? -2.826 19.344 -2.842 1 98.44 86 VAL B O 1
ATOM 2397 N N . PHE B 1 87 ? -4.73 19.297 -1.687 1 98 87 PHE B N 1
ATOM 2398 C CA . PHE B 1 87 ? -5.562 19.797 -2.775 1 98 87 PHE B CA 1
ATOM 2399 C C . PHE B 1 87 ? -6.289 21.078 -2.361 1 98 87 PHE B C 1
ATOM 2401 O O . PHE B 1 87 ? -6.414 21.359 -1.171 1 98 87 PHE B O 1
ATOM 2408 N N . ARG B 1 88 ? -6.77 21.812 -3.369 1 97.31 88 ARG B N 1
ATOM 2409 C CA . ARG B 1 88 ? -7.477 23.078 -3.111 1 97.31 88 ARG B CA 1
ATOM 2410 C C . ARG B 1 88 ? -8.547 23.328 -4.168 1 97.31 88 ARG B C 1
ATOM 2412 O O . ARG B 1 88 ? -8.227 23.688 -5.305 1 97.31 88 ARG B O 1
ATOM 2419 N N . ASN B 1 89 ? -9.75 23.125 -3.826 1 96.5 89 ASN B N 1
ATOM 2420 C CA . ASN B 1 89 ? -10.93 23.438 -4.621 1 96.5 89 ASN B CA 1
ATOM 2421 C C . ASN B 1 89 ? -10.922 22.703 -5.957 1 96.5 89 ASN B C 1
ATOM 2423 O O . ASN B 1 89 ? -11.422 23.219 -6.961 1 96.5 89 ASN B O 1
ATOM 2427 N N . GLN B 1 90 ? -10.258 21.609 -6.055 1 96.31 90 GLN B N 1
ATOM 2428 C CA . GLN B 1 90 ? -10.32 20.734 -7.227 1 96.31 90 GLN B CA 1
ATOM 2429 C C . GLN B 1 90 ? -11.547 19.828 -7.172 1 96.31 90 GLN B C 1
ATOM 2431 O O . GLN B 1 90 ? -12.023 19.5 -6.086 1 96.31 90 GLN B O 1
ATOM 2436 N N . PRO B 1 91 ? -12.07 19.469 -8.375 1 96.06 91 PRO B N 1
ATOM 2437 C CA . PRO B 1 91 ? -13.203 18.547 -8.375 1 96.06 91 PRO B CA 1
ATOM 2438 C C . PRO B 1 91 ? -12.883 17.219 -7.684 1 96.06 91 PRO B C 1
ATOM 2440 O O . PRO B 1 91 ? -11.773 16.703 -7.812 1 96.06 91 PRO B O 1
ATOM 2443 N N . LYS B 1 92 ? -13.906 16.75 -7.031 1 95.62 92 LYS B N 1
ATOM 2444 C CA . LYS B 1 92 ? -13.773 15.539 -6.23 1 95.62 92 LYS B CA 1
ATOM 2445 C C . LYS B 1 92 ? -13.234 14.383 -7.066 1 95.62 92 LYS B C 1
ATOM 2447 O O . LYS B 1 92 ? -12.352 13.648 -6.621 1 95.62 92 LYS B O 1
ATOM 2452 N N . GLU B 1 93 ? -13.727 14.211 -8.25 1 93.88 93 GLU B N 1
ATOM 2453 C CA . GLU B 1 93 ? -13.312 13.117 -9.125 1 93.88 93 GLU B CA 1
ATOM 2454 C C . GLU B 1 93 ? -11.828 13.234 -9.484 1 93.88 93 GLU B C 1
ATOM 2456 O O . GLU B 1 93 ? -11.125 12.227 -9.555 1 93.88 93 GLU B O 1
ATOM 2461 N N . GLU B 1 94 ? -11.438 14.391 -9.711 1 95.06 94 GLU B N 1
ATOM 2462 C CA . GLU B 1 94 ? -10.031 14.641 -10.023 1 95.06 94 GLU B CA 1
ATOM 2463 C C . GLU B 1 94 ? -9.141 14.336 -8.82 1 95.06 94 GLU B C 1
ATOM 2465 O O . GLU B 1 94 ? -8.086 13.719 -8.969 1 95.06 94 GLU B O 1
ATOM 2470 N N . VAL B 1 95 ? -9.539 14.742 -7.68 1 96.44 95 VAL B N 1
ATOM 2471 C CA . VAL B 1 95 ? -8.789 14.516 -6.449 1 96.44 95 VAL B CA 1
ATOM 2472 C C . VAL B 1 95 ? -8.578 13.023 -6.23 1 96.44 95 VAL B C 1
ATOM 2474 O O . VAL B 1 95 ? -7.453 12.57 -6.012 1 96.44 95 VAL B O 1
ATOM 2477 N N . PHE B 1 96 ? -9.641 12.266 -6.402 1 93.75 96 PHE B N 1
ATOM 2478 C CA . PHE B 1 96 ? -9.555 10.828 -6.172 1 93.75 96 PHE B CA 1
ATOM 2479 C C . PHE B 1 96 ? -8.68 10.164 -7.227 1 93.75 96 PHE B C 1
ATOM 2481 O O . PHE B 1 96 ? -7.914 9.242 -6.922 1 93.75 96 PHE B O 1
ATOM 2488 N N . ARG B 1 97 ? -8.828 10.602 -8.43 1 91.38 97 ARG B N 1
ATOM 2489 C CA . ARG B 1 97 ? -8.008 10.047 -9.5 1 91.38 97 ARG B CA 1
ATOM 2490 C C . ARG B 1 97 ? -6.523 10.234 -9.219 1 91.38 97 ARG B C 1
ATOM 2492 O O . ARG B 1 97 ? -5.746 9.281 -9.297 1 91.38 97 ARG B O 1
ATOM 2499 N N . ILE B 1 98 ? -6.129 11.375 -8.875 1 93.75 98 ILE B N 1
ATOM 2500 C CA . ILE B 1 98 ? -4.73 11.688 -8.602 1 93.75 98 ILE B CA 1
ATOM 2501 C C . ILE B 1 98 ? -4.258 10.922 -7.371 1 93.75 98 ILE B C 1
ATOM 2503 O O . ILE B 1 98 ? -3.146 10.383 -7.352 1 93.75 98 ILE B O 1
ATOM 2507 N N . ALA B 1 99 ? -5.102 10.898 -6.348 1 94.75 99 ALA B N 1
ATOM 2508 C CA . ALA B 1 99 ? -4.754 10.203 -5.113 1 94.75 99 ALA B CA 1
ATOM 2509 C C . ALA B 1 99 ? -4.441 8.734 -5.379 1 94.75 99 ALA B C 1
ATOM 2511 O O . ALA B 1 99 ? -3.459 8.203 -4.863 1 94.75 99 ALA B O 1
ATOM 2512 N N . ARG B 1 100 ? -5.25 8.133 -6.195 1 88.62 100 ARG B N 1
ATOM 2513 C CA . ARG B 1 100 ? -5.043 6.734 -6.551 1 88.62 100 ARG B CA 1
ATOM 2514 C C . ARG B 1 100 ? -3.795 6.562 -7.406 1 88.62 100 ARG B C 1
ATOM 2516 O O . ARG B 1 100 ? -3.004 5.645 -7.188 1 88.62 100 ARG B O 1
ATOM 2523 N N . GLU B 1 101 ? -3.66 7.402 -8.32 1 87.25 101 GLU B N 1
ATOM 2524 C CA . GLU B 1 101 ? -2.525 7.34 -9.234 1 87.25 101 GLU B CA 1
ATOM 2525 C C . GLU B 1 101 ? -1.203 7.457 -8.484 1 87.25 101 GLU B C 1
ATOM 2527 O O . GLU B 1 101 ? -0.249 6.734 -8.781 1 87.25 101 GLU B O 1
ATOM 2532 N N . VAL B 1 102 ? -1.13 8.289 -7.531 1 90.62 102 VAL B N 1
ATOM 2533 C CA . VAL B 1 102 ? 0.095 8.555 -6.785 1 90.62 102 VAL B CA 1
ATOM 2534 C C . VAL B 1 102 ? 0.283 7.484 -5.711 1 90.62 102 VAL B C 1
ATOM 2536 O O . VAL B 1 102 ? 1.413 7.098 -5.398 1 90.62 102 VAL B O 1
ATOM 2539 N N . GLY B 1 103 ? -0.807 7.02 -5.168 1 90.31 103 GLY B N 1
ATOM 2540 C CA . GLY B 1 103 ? -0.754 6.121 -4.023 1 90.31 103 GLY B CA 1
ATOM 2541 C C . GLY B 1 103 ? -0.742 6.848 -2.693 1 90.31 103 GLY B C 1
ATOM 2542 O O . GLY B 1 103 ? 0.045 6.516 -1.805 1 90.31 103 GLY B O 1
ATOM 2543 N N . LEU B 1 104 ? -1.623 7.781 -2.533 1 93.75 104 LEU B N 1
ATOM 2544 C CA . LEU B 1 104 ? -1.707 8.57 -1.306 1 93.75 104 LEU B CA 1
ATOM 2545 C C . LEU B 1 104 ? -2.375 7.766 -0.193 1 93.75 104 LEU B C 1
ATOM 2547 O O . LEU B 1 104 ? -3.162 6.855 -0.464 1 93.75 104 LEU B O 1
ATOM 2551 N N . ASP B 1 105 ? -2.057 8.164 1.015 1 94.19 105 ASP B N 1
ATOM 2552 C CA . ASP B 1 105 ? -2.75 7.629 2.18 1 94.19 105 ASP B CA 1
ATOM 2553 C C . ASP B 1 105 ? -3.844 8.586 2.658 1 94.19 105 ASP B C 1
ATOM 2555 O O . ASP B 1 105 ? -4.922 8.148 3.064 1 94.19 105 ASP B O 1
ATOM 2559 N N . PHE B 1 106 ? -3.516 9.898 2.582 1 96.81 106 PHE B N 1
ATOM 2560 C CA . PHE B 1 106 ? -4.43 10.93 3.059 1 96.81 106 PHE B CA 1
ATOM 2561 C C . PHE B 1 106 ? -4.645 12 1.991 1 96.81 106 PHE B C 1
ATOM 2563 O O . PHE B 1 106 ? -3.748 12.266 1.189 1 96.81 106 PHE B O 1
ATOM 2570 N N . ILE B 1 107 ? -5.828 12.617 2.082 1 97.75 107 ILE B N 1
ATOM 2571 C CA . ILE B 1 107 ? -6.172 13.797 1.289 1 97.75 107 ILE B CA 1
ATOM 2572 C C . ILE B 1 107 ? -6.363 15 2.209 1 97.75 107 ILE B C 1
ATOM 2574 O O . ILE B 1 107 ? -7.145 14.945 3.162 1 97.75 107 ILE B O 1
ATOM 2578 N N . GLN B 1 108 ? -5.66 15.992 1.975 1 98.56 108 GLN B N 1
ATOM 2579 C CA . GLN B 1 108 ? -5.875 17.25 2.676 1 98.56 108 GLN B CA 1
ATOM 2580 C C . GLN B 1 108 ? -6.641 18.234 1.805 1 98.56 108 GLN B C 1
ATOM 2582 O O . GLN B 1 108 ? -6.266 18.484 0.654 1 98.56 108 GLN B O 1
ATOM 2587 N N . LEU B 1 109 ? -7.664 18.734 2.338 1 98 109 LEU B N 1
ATOM 2588 C CA . LEU B 1 109 ? -8.469 19.75 1.677 1 98 109 LEU B CA 1
ATOM 2589 C C . LEU B 1 109 ? -8.148 21.141 2.232 1 98 109 LEU B C 1
ATOM 2591 O O . LEU B 1 109 ? -8.555 21.469 3.344 1 98 109 LEU B O 1
ATOM 2595 N N . HIS B 1 110 ? -7.531 21.906 1.384 1 96.75 110 HIS B N 1
ATOM 2596 C CA . HIS B 1 110 ? -6.945 23.156 1.864 1 96.75 110 HIS B CA 1
ATOM 2597 C C . HIS B 1 110 ? -7.777 24.359 1.429 1 96.75 110 HIS B C 1
ATOM 2599 O O . HIS B 1 110 ? -7.41 25.5 1.7 1 96.75 110 HIS B O 1
ATOM 2605 N N . GLY B 1 111 ? -8.844 24.141 0.683 1 95 111 GLY B N 1
ATOM 2606 C CA . GLY B 1 111 ? -9.656 25.234 0.171 1 95 111 GLY B CA 1
ATOM 2607 C C . GLY B 1 111 ? -11 25.344 0.859 1 95 111 GLY B C 1
ATOM 2608 O O . GLY B 1 111 ? -11.109 25.125 2.07 1 95 111 GLY B O 1
ATOM 2609 N N . SER B 1 112 ? -12.008 25.797 0.114 1 93.69 112 SER B N 1
ATOM 2610 C CA . SER B 1 112 ? -13.359 26 0.627 1 93.69 112 SER B CA 1
ATOM 2611 C C . SER B 1 112 ? -14.297 24.891 0.18 1 93.69 112 SER B C 1
ATOM 2613 O O . SER B 1 112 ? -15.516 25.062 0.137 1 93.69 112 SER B O 1
ATOM 2615 N N . GLU B 1 113 ? -13.781 23.75 -0.192 1 93.88 113 GLU B N 1
ATOM 2616 C CA . GLU B 1 113 ? -14.57 22.594 -0.6 1 93.88 113 GLU B CA 1
ATOM 2617 C C . GLU B 1 113 ? -15.492 22.141 0.521 1 93.88 113 GLU B C 1
ATOM 2619 O O . GLU B 1 113 ? -15.242 22.406 1.695 1 93.88 113 GLU B O 1
ATOM 2624 N N . ASP B 1 114 ? -16.547 21.516 0.098 1 94.19 114 ASP B N 1
ATOM 2625 C CA . ASP B 1 114 ? -17.359 20.812 1.087 1 94.19 114 ASP B CA 1
ATOM 2626 C C . ASP B 1 114 ? -16.641 19.562 1.582 1 94.19 114 ASP B C 1
ATOM 2628 O O . ASP B 1 114 ? -16.656 18.531 0.909 1 94.19 114 ASP B O 1
ATOM 2632 N N . LYS B 1 115 ? -16.203 19.609 2.752 1 94.94 115 LYS B N 1
ATOM 2633 C CA . LYS B 1 115 ? -15.352 18.562 3.311 1 94.94 115 LYS B CA 1
ATOM 2634 C C . LYS B 1 115 ? -16.125 17.25 3.434 1 94.94 115 LYS B C 1
ATOM 2636 O O . LYS B 1 115 ? -15.539 16.172 3.305 1 94.94 115 LYS B O 1
ATOM 2641 N N . LEU B 1 116 ? -17.344 17.328 3.658 1 94.75 116 LEU B N 1
ATOM 2642 C CA . LEU B 1 116 ? -18.156 16.141 3.938 1 94.75 116 LEU B CA 1
ATOM 2643 C C . LEU B 1 116 ? -18.344 15.305 2.676 1 94.75 116 LEU B C 1
ATOM 2645 O O . LEU B 1 116 ? -18.703 14.125 2.754 1 94.75 116 LEU B O 1
ATOM 2649 N N . GLU B 1 117 ? -18.078 15.883 1.519 1 94.69 117 GLU B N 1
ATOM 2650 C CA . GLU B 1 117 ? -18.188 15.156 0.253 1 94.69 117 GLU B CA 1
ATOM 2651 C C . GLU B 1 117 ? -17.062 14.148 0.093 1 94.69 117 GLU B C 1
ATOM 2653 O O . GLU B 1 117 ? -17.109 13.273 -0.773 1 94.69 117 GLU B O 1
ATOM 2658 N N . PHE B 1 118 ? -16.094 14.219 0.904 1 94.88 118 PHE B N 1
ATOM 2659 C CA . PHE B 1 118 ? -14.906 13.398 0.742 1 94.88 118 PHE B CA 1
ATOM 2660 C C . PHE B 1 118 ? -14.859 12.297 1.794 1 94.88 118 PHE B C 1
ATOM 2662 O O . PHE B 1 118 ? -13.859 11.594 1.925 1 94.88 118 PHE B O 1
ATOM 2669 N N . LEU B 1 119 ? -15.969 12.086 2.512 1 91 119 LEU B N 1
ATOM 2670 C CA . LEU B 1 119 ? -16.031 11.07 3.553 1 91 119 LEU B CA 1
ATOM 2671 C C . LEU B 1 119 ? -16.266 9.688 2.947 1 91 119 LEU B C 1
ATOM 2673 O O . LEU B 1 119 ? -16.797 9.57 1.843 1 91 119 LEU B O 1
ATOM 2677 N N . GLY B 1 120 ? -15.797 8.656 3.742 1 78.56 120 GLY B N 1
ATOM 2678 C CA . GLY B 1 120 ? -16.172 7.285 3.412 1 78.56 120 GLY B CA 1
ATOM 2679 C C . GLY B 1 120 ? -15.367 6.719 2.254 1 78.56 120 GLY B C 1
ATOM 2680 O O . GLY B 1 120 ? -15.883 5.914 1.474 1 78.56 120 GLY B O 1
ATOM 2681 N N . THR B 1 121 ? -14.203 7.184 2.059 1 79.06 121 THR B N 1
ATOM 2682 C CA . THR B 1 121 ? -13.344 6.664 1.003 1 79.06 121 THR B CA 1
ATOM 2683 C C . THR B 1 121 ? -12.188 5.863 1.593 1 79.06 121 THR B C 1
ATOM 2685 O O . THR B 1 121 ? -12.133 5.637 2.803 1 79.06 121 THR B O 1
ATOM 2688 N N . GLU B 1 122 ? -11.359 5.383 0.688 1 84.62 122 GLU B N 1
ATOM 2689 C CA . GLU B 1 122 ? -10.203 4.598 1.098 1 84.62 122 GLU B CA 1
ATOM 2690 C C . GLU B 1 122 ? -9.094 5.488 1.651 1 84.62 122 GLU B C 1
ATOM 2692 O O . GLU B 1 122 ? -8.102 4.996 2.184 1 84.62 122 GLU B O 1
ATOM 2697 N N . PHE B 1 123 ? -9.328 6.766 1.581 1 92.31 123 PHE B N 1
ATOM 2698 C CA . PHE B 1 123 ? -8.297 7.699 2.016 1 92.31 123 PHE B CA 1
ATOM 2699 C C . PHE B 1 123 ? -8.656 8.32 3.359 1 92.31 123 PHE B C 1
ATOM 2701 O O . PHE B 1 123 ? -9.828 8.586 3.631 1 92.31 123 PHE B O 1
ATOM 2708 N N . GLY B 1 124 ? -7.652 8.523 4.203 1 95.38 124 GLY B N 1
ATOM 2709 C CA . GLY B 1 124 ? -7.863 9.422 5.324 1 95.38 124 GLY B CA 1
ATOM 2710 C C . GLY B 1 124 ? -8.102 10.859 4.902 1 95.38 124 GLY B C 1
ATOM 2711 O O . GLY B 1 124 ? -7.773 11.242 3.779 1 95.38 124 GLY B O 1
ATOM 2712 N N . LEU B 1 125 ? -8.633 11.617 5.816 1 97.06 125 LEU B N 1
ATOM 2713 C CA . LEU B 1 125 ? -8.984 12.984 5.473 1 97.06 125 LEU B CA 1
ATOM 2714 C C . LEU B 1 125 ? -8.359 13.969 6.461 1 97.06 125 LEU B C 1
ATOM 2716 O O . LEU B 1 125 ? -8.414 13.758 7.672 1 97.06 125 LEU B O 1
ATOM 2720 N N . ILE B 1 126 ? -7.727 15.055 5.941 1 98.19 126 ILE B N 1
ATOM 2721 C CA . ILE B 1 126 ? -7.227 16.172 6.734 1 98.19 126 ILE B CA 1
ATOM 2722 C C . ILE B 1 126 ? -7.863 17.469 6.25 1 98.19 126 ILE B C 1
ATOM 2724 O O . ILE B 1 126 ? -7.312 18.156 5.383 1 98.19 126 ILE B O 1
ATOM 2728 N N . PRO B 1 127 ? -9.023 17.797 6.816 1 98 127 PRO B N 1
ATOM 2729 C CA . PRO B 1 127 ? -9.68 19.047 6.441 1 98 127 PRO B CA 1
ATOM 2730 C C . PRO B 1 127 ? -9.078 20.266 7.137 1 98 127 PRO B C 1
ATOM 2732 O O . PRO B 1 127 ? -8.906 20.266 8.359 1 98 127 PRO B O 1
ATOM 2735 N N . ARG B 1 128 ? -8.836 21.297 6.406 1 97.69 128 ARG B N 1
ATOM 2736 C CA . ARG B 1 128 ? -8.289 22.531 6.945 1 97.69 128 ARG B CA 1
ATOM 2737 C C . ARG B 1 128 ? -9.398 23.484 7.379 1 97.69 128 ARG B C 1
ATOM 2739 O O . ARG B 1 128 ? -10.398 23.641 6.672 1 97.69 128 ARG B O 1
ATOM 2746 N N . TYR B 1 129 ? -9.203 24.141 8.516 1 95.75 129 TYR B N 1
ATOM 2747 C CA . TYR B 1 129 ? -10.07 25.203 9.023 1 95.75 129 TYR B CA 1
ATOM 2748 C C . TYR B 1 129 ? -9.266 26.453 9.352 1 95.75 129 TYR B C 1
ATOM 2750 O O . TYR B 1 129 ? -8.289 26.391 10.109 1 95.75 129 TYR B O 1
ATOM 2758 N N . VAL B 1 130 ? -9.703 27.594 8.836 1 93.81 130 VAL B N 1
ATOM 2759 C CA . VAL B 1 130 ? -9.055 28.875 9.117 1 93.81 130 VAL B CA 1
ATOM 2760 C C . VAL B 1 130 ? -9.492 29.391 10.484 1 93.81 130 VAL B C 1
ATOM 2762 O O . VAL B 1 130 ? -10.688 29.531 10.75 1 93.81 130 VAL B O 1
ATOM 2765 N N . VAL B 1 131 ? -8.5 29.703 11.234 1 90.75 131 VAL B N 1
ATOM 2766 C CA . VAL B 1 131 ? -8.836 30.125 12.586 1 90.75 131 VAL B CA 1
ATOM 2767 C C . VAL B 1 131 ? -8.461 31.594 12.773 1 90.75 131 VAL B C 1
ATOM 2769 O O . VAL B 1 131 ? -7.5 32.094 12.18 1 90.75 131 VAL B O 1
ATOM 2772 N N . PRO B 1 132 ? -9.375 32.219 13.578 1 89.31 132 PRO B N 1
ATOM 2773 C CA . PRO B 1 132 ? -10.461 31.688 14.406 1 89.31 132 PRO B CA 1
ATOM 2774 C C . PRO B 1 132 ? -11.797 31.641 13.672 1 89.31 132 PRO B C 1
ATOM 2776 O O . PRO B 1 132 ? -12.7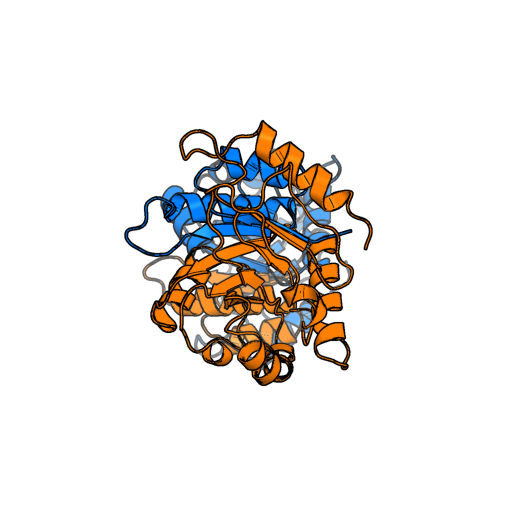97 31.188 14.227 1 89.31 132 PRO B O 1
ATOM 2779 N N . ASP B 1 133 ? -11.852 32.031 12.484 1 90.69 133 ASP B N 1
ATOM 2780 C CA . ASP B 1 133 ? -13.086 32.312 11.758 1 90.69 133 ASP B CA 1
ATOM 2781 C C . ASP B 1 133 ? -13.93 31.047 11.594 1 90.69 133 ASP B C 1
ATOM 2783 O O . ASP B 1 133 ? -15.164 31.125 11.57 1 90.69 133 ASP B O 1
ATOM 2787 N N . GLU B 1 134 ? -13.281 29.875 11.562 1 94 134 GLU B N 1
ATOM 2788 C CA . GLU B 1 134 ? -14.023 28.672 11.164 1 94 134 GLU B CA 1
ATOM 2789 C C . GLU B 1 134 ? -14.133 27.688 12.32 1 94 134 GLU B C 1
ATOM 2791 O O . GLU B 1 134 ? -14.359 26.5 12.109 1 94 134 GLU B O 1
ATOM 2796 N N . LEU B 1 135 ? -14.039 28.141 13.461 1 93.81 135 LEU B N 1
ATOM 2797 C CA . LEU B 1 135 ? -14.172 27.281 14.625 1 93.81 135 LEU B CA 1
ATOM 2798 C C . LEU B 1 135 ? -15.578 26.703 14.727 1 93.81 135 LEU B C 1
ATOM 2800 O O . LEU B 1 135 ? -15.758 25.547 15.086 1 93.81 135 LEU B O 1
ATOM 2804 N N . ASP B 1 136 ? -16.578 27.547 14.438 1 95.38 136 ASP B N 1
ATOM 2805 C CA . ASP B 1 136 ? -17.953 27.078 14.461 1 95.38 136 ASP B CA 1
ATOM 2806 C C . ASP B 1 136 ? -18.188 25.984 13.422 1 95.38 136 ASP B C 1
ATOM 2808 O O . ASP B 1 136 ? -18.906 25.016 13.68 1 95.38 136 ASP B O 1
ATOM 2812 N N . LEU B 1 137 ? -17.656 26.203 12.336 1 96.31 137 LEU B N 1
ATOM 2813 C CA . LEU B 1 137 ? -17.781 25.203 11.281 1 96.31 137 LEU B CA 1
ATOM 2814 C C . LEU B 1 137 ? -17.172 23.875 11.703 1 96.31 137 LEU B C 1
ATOM 2816 O O . LEU B 1 137 ? -17.75 22.812 11.453 1 96.31 137 LEU B O 1
ATOM 2820 N N . LEU B 1 138 ? -16 23.891 12.258 1 96.69 138 LEU B N 1
ATOM 2821 C CA . LEU B 1 138 ? -15.359 22.688 12.789 1 96.69 138 LEU B CA 1
ATOM 2822 C C . LEU B 1 138 ? -16.266 22 13.789 1 96.69 138 LEU B C 1
ATOM 2824 O O . LEU B 1 138 ? -16.438 20.766 13.742 1 96.69 138 LEU B O 1
ATOM 2828 N N . GLU B 1 139 ? -16.828 22.766 14.648 1 96.5 139 GLU B N 1
ATOM 2829 C CA . GLU B 1 139 ? -17.734 22.188 15.633 1 96.5 139 GLU B CA 1
ATOM 2830 C C . GLU B 1 139 ? -18.906 21.484 14.961 1 96.5 139 GLU B C 1
ATOM 2832 O O . GLU B 1 139 ? -19.25 20.359 15.32 1 96.5 139 GLU B O 1
ATOM 2837 N N . GLU B 1 140 ? -19.453 22.156 14.031 1 96.75 140 GLU B N 1
ATOM 2838 C CA . GLU B 1 140 ? -20.625 21.625 13.32 1 96.75 140 GLU B CA 1
ATOM 2839 C C . GLU B 1 140 ? -20.281 20.328 12.594 1 96.75 140 GLU B C 1
ATOM 2841 O O . GLU B 1 140 ? -21.109 19.406 12.523 1 96.75 140 GLU B O 1
ATOM 2846 N N . GLN B 1 141 ? -19.109 20.203 12.078 1 97.06 141 GLN B N 1
ATOM 2847 C CA . GLN B 1 141 ? -18.75 19.094 11.211 1 97.06 141 GLN B CA 1
ATOM 2848 C C . GLN B 1 141 ? -18.031 18 11.992 1 97.06 141 GLN B C 1
ATOM 2850 O O . GLN B 1 141 ? -17.844 16.891 11.477 1 97.06 141 GLN B O 1
ATOM 2855 N N . SER B 1 142 ? -17.703 18.219 13.195 1 96.31 142 SER B N 1
ATOM 2856 C CA . SER B 1 142 ? -16.828 17.344 13.969 1 96.31 142 SER B CA 1
ATOM 2857 C C . SER B 1 142 ? -17.406 15.945 14.086 1 96.31 142 SER B C 1
ATOM 2859 O O . SER B 1 142 ? -16.688 14.953 13.953 1 96.31 142 SER B O 1
ATOM 2861 N N . LEU B 1 143 ? -18.625 15.828 14.32 1 94.56 143 LEU B N 1
ATOM 2862 C CA . LEU B 1 143 ? -19.266 14.523 14.477 1 94.56 143 LEU B CA 1
ATOM 2863 C C . LEU B 1 143 ? -19.234 13.75 13.164 1 94.56 143 LEU B C 1
ATOM 2865 O O . LEU B 1 143 ? -18.953 12.547 13.148 1 94.56 143 LEU B O 1
ATOM 2869 N N . SER B 1 144 ? -19.562 14.422 12.094 1 95.12 144 SER B N 1
ATOM 2870 C CA . SER B 1 144 ? -19.562 13.781 10.789 1 95.12 144 SER B CA 1
ATOM 2871 C C . SER B 1 144 ? -18.156 13.273 10.43 1 95.12 144 SER B C 1
ATOM 2873 O O . SER B 1 144 ? -18.016 12.219 9.805 1 95.12 144 SER B O 1
ATOM 2875 N N . LEU B 1 145 ? -17.172 13.938 10.828 1 94.62 145 LEU B N 1
ATOM 2876 C CA . LEU B 1 145 ? -15.789 13.609 10.508 1 94.62 145 LEU B CA 1
ATOM 2877 C C . LEU B 1 145 ? -15.367 12.305 11.18 1 94.62 145 LEU B C 1
ATOM 2879 O O . LEU B 1 145 ? -14.398 11.664 10.758 1 94.62 145 LEU B O 1
ATOM 2883 N N . THR B 1 146 ? -16.031 11.867 12.18 1 93.56 146 THR B N 1
ATOM 2884 C CA . THR B 1 146 ? -15.664 10.656 12.914 1 93.56 146 THR B CA 1
ATOM 2885 C C . THR B 1 146 ? -16.062 9.414 12.125 1 93.56 146 THR B C 1
ATOM 2887 O O . THR B 1 146 ? -15.695 8.297 12.492 1 93.56 146 THR B O 1
ATOM 2890 N N . GLN B 1 147 ? -16.719 9.609 10.977 1 89.69 147 GLN B N 1
ATOM 2891 C CA . GLN B 1 147 ? -17.188 8.492 10.156 1 89.69 147 GLN B CA 1
ATOM 2892 C C . GLN B 1 147 ? -16.031 7.906 9.336 1 89.69 147 GLN B C 1
ATOM 2894 O O . GLN B 1 147 ? -16.203 6.891 8.656 1 89.69 147 GLN B O 1
ATOM 2899 N N . CYS B 1 148 ? -14.922 8.484 9.352 1 90.81 148 CYS B N 1
ATOM 2900 C CA . CYS B 1 148 ? -13.727 7.992 8.672 1 90.81 148 CYS B CA 1
ATOM 2901 C C . CYS B 1 148 ? -12.469 8.398 9.43 1 90.81 148 CYS B C 1
ATOM 2903 O O . CYS B 1 148 ? -12.547 9.078 10.453 1 90.81 148 CYS B O 1
ATOM 2905 N N . VAL B 1 149 ? -11.398 7.926 9.016 1 94.06 149 VAL B N 1
ATOM 2906 C CA . VAL B 1 149 ? -10.125 8.352 9.586 1 94.06 149 VAL B CA 1
ATOM 2907 C C . VAL B 1 149 ? -9.852 9.805 9.195 1 94.06 149 VAL B C 1
ATOM 2909 O O . VAL B 1 149 ? -9.602 10.102 8.023 1 94.06 149 VAL B O 1
ATOM 2912 N N . SER B 1 150 ? -9.938 10.656 10.164 1 96 150 SER B N 1
ATOM 2913 C CA . SER B 1 150 ? -9.758 12.07 9.859 1 96 150 SER B CA 1
ATOM 2914 C C . SER B 1 150 ? -9 12.789 10.969 1 96 150 SER B C 1
ATOM 2916 O O . SER B 1 150 ? -8.992 12.328 12.117 1 96 150 SER B O 1
ATOM 2918 N N . LEU B 1 151 ? -8.375 13.875 10.602 1 97.25 151 LEU B N 1
ATOM 2919 C CA . LEU B 1 151 ? -7.602 14.711 11.508 1 97.25 151 LEU B CA 1
ATOM 2920 C C . LEU B 1 151 ? -7.699 16.188 11.117 1 97.25 151 LEU B C 1
ATOM 2922 O O . LEU B 1 151 ? -7.07 16.609 10.141 1 97.25 151 LEU B O 1
ATOM 2926 N N . PRO B 1 152 ? -8.5 16.969 11.906 1 97.88 152 PRO B N 1
ATOM 2927 C CA . PRO B 1 152 ? -8.648 18.375 11.555 1 97.88 152 PRO B CA 1
ATOM 2928 C C . PRO B 1 152 ? -7.344 19.156 11.68 1 97.88 152 PRO B C 1
ATOM 2930 O O . PRO B 1 152 ? -6.555 18.906 12.602 1 97.88 152 PRO B O 1
ATOM 2933 N N . LEU B 1 153 ? -7.156 20.109 10.734 1 97.94 153 LEU B N 1
ATOM 2934 C CA . LEU B 1 153 ? -5.992 20.984 10.719 1 97.94 153 LEU B CA 1
ATOM 2935 C C . LEU B 1 153 ? -6.414 22.453 10.875 1 97.94 153 LEU B C 1
ATOM 2937 O O . LEU B 1 153 ? -7.254 22.938 10.117 1 97.94 153 LEU B O 1
ATOM 2941 N N . LEU B 1 154 ? -5.855 23.094 11.898 1 95.69 154 LEU B N 1
ATOM 2942 C CA . LEU B 1 154 ? -6.094 24.516 12.125 1 95.69 154 LEU B CA 1
ATOM 2943 C C . LEU B 1 154 ? -5.008 25.359 11.461 1 95.69 154 LEU B C 1
ATOM 2945 O O . LEU B 1 154 ? -3.818 25.156 11.719 1 95.69 154 LEU B O 1
ATOM 2949 N N . ASP B 1 155 ? -5.469 26.281 10.672 1 93.94 155 ASP B N 1
ATOM 2950 C CA . ASP B 1 155 ? -4.535 27.156 9.969 1 93.94 155 ASP B CA 1
ATOM 2951 C C . ASP B 1 155 ? -4.715 28.609 10.398 1 93.94 155 ASP B C 1
ATOM 2953 O O . ASP B 1 155 ? -5.734 29.234 10.094 1 93.94 155 ASP B O 1
ATOM 2957 N N . SER B 1 156 ? -3.797 29.234 11.055 1 86.56 156 SER B N 1
ATOM 2958 C CA . SER B 1 156 ? -3.891 30.594 11.547 1 86.56 156 SER B CA 1
ATOM 2959 C C . SER B 1 156 ? -3.51 31.609 10.461 1 86.56 156 SER B C 1
ATOM 2961 O O . SER B 1 156 ? -3.656 32.812 10.648 1 86.56 156 SER B O 1
ATOM 2963 N N . GLU B 1 157 ? -3.32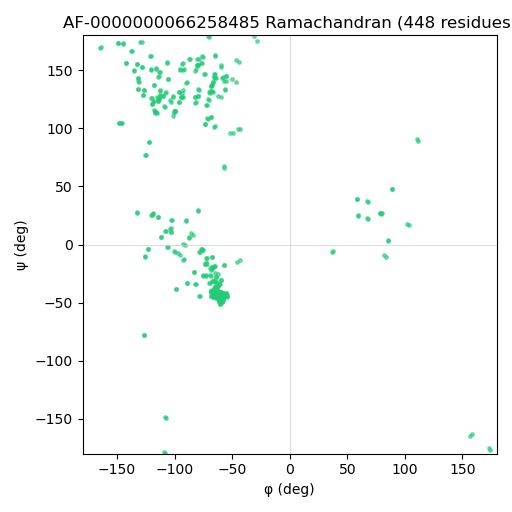2 31.125 9.164 1 72.06 157 GLU B N 1
ATOM 2964 C CA . GLU B 1 157 ? -2.941 31.953 8.023 1 72.06 157 GLU B CA 1
ATOM 2965 C C . GLU B 1 157 ? -1.946 33.031 8.43 1 72.06 157 GLU B C 1
ATOM 2967 O O . GLU B 1 157 ? -1.735 34 7.691 1 72.06 157 GLU B O 1
ATOM 2972 N N . VAL B 1 158 ? -1.657 33.156 9.734 1 60.41 158 VAL B N 1
ATOM 2973 C CA . VAL B 1 158 ? -0.705 34.188 10.125 1 60.41 158 VAL B CA 1
ATOM 2974 C C . VAL B 1 158 ? 0.615 33.969 9.383 1 60.41 158 VAL B C 1
ATOM 2976 O O . VAL B 1 158 ? 1.247 32.906 9.508 1 60.41 158 VAL B O 1
ATOM 2979 N N . GLY B 1 159 ? 0.686 34.094 8.156 1 50.81 159 GLY B N 1
ATOM 2980 C CA . GLY B 1 159 ? 1.895 33.969 7.352 1 50.81 159 GLY B CA 1
ATOM 2981 C C . GLY B 1 159 ? 3.152 34.344 8.109 1 50.81 159 GLY B C 1
ATOM 2982 O O . GLY B 1 159 ? 3.086 34.75 9.273 1 50.81 159 GLY B O 1
ATOM 2983 N N . GLY B 1 160 ? 4.484 34.156 7.457 1 43.97 160 GLY B N 1
ATOM 2984 C CA . GLY B 1 160 ? 5.891 34.344 7.77 1 43.97 160 GLY B CA 1
ATOM 2985 C C . GLY B 1 160 ? 6.184 35.656 8.484 1 43.97 160 GLY B C 1
ATOM 2986 O O . GLY B 1 160 ? 7.344 36 8.695 1 43.97 160 GLY B O 1
ATOM 2987 N N . GLU B 1 161 ? 5.23 36.531 8.477 1 45.66 161 GLU B N 1
ATOM 2988 C CA . GLU B 1 161 ? 5.781 37.875 8.672 1 45.66 161 GLU B CA 1
ATOM 2989 C C . GLU B 1 161 ? 6.082 38.125 10.148 1 45.66 161 GLU B C 1
ATOM 2991 O O . GLU B 1 161 ? 6.27 39.281 10.555 1 45.66 161 GLU B O 1
ATOM 2996 N N . GLY B 1 162 ? 6.375 37.281 10.883 1 46.19 162 GLY B N 1
ATOM 2997 C CA . GLY B 1 162 ? 6.867 37.688 12.18 1 46.19 162 GLY B CA 1
ATOM 2998 C C . GLY B 1 162 ? 5.758 38.031 13.164 1 46.19 162 GLY B C 1
ATOM 2999 O O . GLY B 1 162 ? 6.012 38.594 14.219 1 46.19 162 GLY B O 1
ATOM 3000 N N . LYS B 1 163 ? 4.566 38.094 12.703 1 51.31 163 LYS B N 1
ATOM 3001 C CA . LYS B 1 163 ? 3.564 38.562 13.656 1 51.31 163 LYS B CA 1
ATOM 3002 C C . LYS B 1 163 ? 3.297 37.531 14.734 1 51.31 163 LYS B C 1
ATOM 3004 O O . LYS B 1 163 ? 3.438 36.312 14.492 1 51.31 163 LYS B O 1
ATOM 3009 N N . LEU B 1 164 ? 3.443 37.938 15.961 1 52.91 164 LEU B N 1
ATOM 3010 C CA . LEU B 1 164 ? 3.17 37.188 17.188 1 52.91 164 LEU B CA 1
ATOM 3011 C C . LEU B 1 164 ? 1.853 36.438 17.062 1 52.91 164 LEU B C 1
ATOM 3013 O O . LEU B 1 164 ? 0.812 37.031 16.781 1 52.91 164 LEU B O 1
ATOM 3017 N N . LEU B 1 165 ? 1.942 35.125 16.75 1 58.69 165 LEU B N 1
ATOM 3018 C CA . LEU B 1 165 ? 0.788 34.25 16.625 1 58.69 165 LEU B CA 1
ATOM 3019 C C . LEU B 1 165 ? -0.107 34.344 17.859 1 58.69 165 LEU B C 1
ATOM 3021 O O . LEU B 1 165 ? 0.375 34.25 18.984 1 58.69 165 LEU B O 1
ATOM 3025 N N . ASP B 1 166 ? -1.142 35.125 17.875 1 68.94 166 ASP B N 1
ATOM 3026 C CA . ASP B 1 166 ? -2.145 35.125 18.938 1 68.94 166 ASP B CA 1
ATOM 3027 C C . ASP B 1 166 ? -2.908 33.812 18.984 1 68.94 166 ASP B C 1
ATOM 3029 O O . ASP B 1 166 ? -3.732 33.531 18.109 1 68.94 166 ASP B O 1
ATOM 3033 N N . TRP B 1 167 ? -2.471 32.969 20.016 1 80.44 167 TRP B N 1
ATOM 3034 C CA . TRP B 1 167 ? -3.027 31.609 20.156 1 80.44 167 TRP B CA 1
ATOM 3035 C C . TRP B 1 167 ? -4.254 31.625 21.062 1 80.44 167 TRP B C 1
ATOM 3037 O O . TRP B 1 167 ? -4.699 30.578 21.516 1 80.44 167 TRP B O 1
ATOM 3047 N N . THR B 1 168 ? -4.902 32.719 21.25 1 83 168 THR B N 1
ATOM 3048 C CA . THR B 1 168 ? -6.016 32.812 22.172 1 83 168 THR B CA 1
ATOM 3049 C C . THR B 1 168 ? -7.18 31.953 21.734 1 83 168 THR B C 1
ATOM 3051 O O . THR B 1 168 ? -7.957 31.469 22.562 1 83 168 THR B O 1
ATOM 3054 N N . PHE B 1 169 ? -7.211 31.703 20.438 1 86 169 PHE B N 1
ATOM 3055 C CA . PHE B 1 169 ? -8.312 30.906 19.906 1 86 169 PHE B CA 1
ATOM 3056 C C . PHE B 1 169 ? -8.219 29.469 20.391 1 86 169 PHE B C 1
ATOM 3058 O O . PHE B 1 169 ? -9.211 28.734 20.375 1 86 169 PHE B O 1
ATOM 3065 N N . ILE B 1 170 ? -7.109 29.031 20.781 1 87.75 170 ILE B N 1
ATOM 3066 C CA . ILE B 1 170 ? -6.871 27.641 21.141 1 87.75 170 ILE B CA 1
ATOM 3067 C C . ILE B 1 170 ? -7.73 27.266 22.359 1 87.75 170 ILE B C 1
ATOM 3069 O O . ILE B 1 170 ? -8.188 26.125 22.469 1 87.75 170 ILE B O 1
ATOM 3073 N N . GLU B 1 171 ? -7.957 28.219 23.219 1 86.31 171 GLU B N 1
ATOM 3074 C CA . GLU B 1 171 ? -8.758 27.984 24.422 1 86.31 171 GLU B CA 1
ATOM 3075 C C . GLU B 1 171 ? -10.219 27.719 24.047 1 86.31 171 GLU B C 1
ATOM 3077 O O . GLU B 1 171 ? -10.969 27.141 24.844 1 86.31 171 GLU B O 1
ATOM 3082 N N . LYS B 1 172 ? -10.578 28.109 22.906 1 89.62 172 LYS B N 1
ATOM 3083 C CA . LYS B 1 172 ? -11.977 28.016 22.484 1 89.62 172 LYS B CA 1
ATOM 3084 C C . LYS B 1 172 ? -12.188 26.859 21.531 1 89.62 172 LYS B C 1
ATOM 3086 O O . LYS B 1 172 ? -13.258 26.719 20.922 1 89.62 172 LYS B O 1
ATOM 3091 N N . LEU B 1 173 ? -11.305 26 21.422 1 93.31 173 LEU B N 1
ATOM 3092 C CA . LEU B 1 173 ? -11.406 24.922 20.453 1 93.31 173 LEU B CA 1
ATOM 3093 C C . LEU B 1 173 ? -12.5 23.938 20.844 1 93.31 173 LEU B C 1
ATOM 3095 O O . LEU B 1 173 ? -12.531 23.469 21.984 1 93.31 173 LEU B O 1
ATOM 3099 N N . PRO B 1 174 ? -13.359 23.609 19.906 1 93.62 174 PRO B N 1
ATOM 3100 C CA . PRO B 1 174 ? -14.414 22.641 20.203 1 93.62 174 PRO B CA 1
ATOM 3101 C C . PRO B 1 174 ? -13.898 21.203 20.266 1 93.62 174 PRO B C 1
ATOM 3103 O O . PRO B 1 174 ? -14.539 20.328 20.859 1 93.62 174 PRO B O 1
ATOM 3106 N N . THR B 1 175 ? -12.852 20.922 19.594 1 95.44 175 THR B N 1
ATOM 3107 C CA . THR B 1 175 ? -12.203 19.609 19.562 1 95.44 175 THR B CA 1
ATOM 3108 C C . THR B 1 175 ? -10.688 19.766 19.453 1 95.44 175 THR B C 1
ATOM 3110 O O . THR B 1 175 ? -10.18 20.875 19.297 1 95.44 175 THR B O 1
ATOM 3113 N N . LYS B 1 176 ? -9.969 18.641 19.562 1 96.12 176 LYS B N 1
ATOM 3114 C CA . LYS B 1 176 ? -8.531 18.656 19.328 1 96.12 176 LYS B CA 1
ATOM 3115 C C . LYS B 1 176 ? -8.211 18.656 17.828 1 96.12 176 LYS B C 1
ATOM 3117 O O . LYS B 1 176 ? -9.047 18.266 17.016 1 96.12 176 LYS B O 1
ATOM 3122 N N . ALA B 1 177 ? -6.996 19.094 17.5 1 97.06 177 ALA B N 1
ATOM 3123 C CA . ALA B 1 177 ? -6.586 19.234 16.109 1 97.06 177 ALA B CA 1
ATOM 3124 C C . ALA B 1 177 ? -5.07 19.375 15.992 1 97.06 177 ALA B C 1
ATOM 3126 O O . ALA B 1 177 ? -4.375 19.484 17 1 97.06 177 ALA B O 1
ATOM 3127 N N . ILE B 1 178 ? -4.605 19.281 14.734 1 97.44 178 ILE B N 1
ATOM 3128 C CA . ILE B 1 178 ? -3.217 19.672 14.508 1 97.44 178 ILE B CA 1
ATOM 3129 C C . ILE B 1 178 ? -3.145 21.141 14.102 1 97.44 178 ILE B C 1
ATOM 3131 O O . ILE B 1 178 ? -4.109 21.688 13.578 1 97.44 178 ILE B O 1
ATOM 3135 N N . LEU B 1 179 ? -1.983 21.719 14.359 1 95.06 179 LEU B N 1
ATOM 3136 C CA . LEU B 1 179 ? -1.819 23.156 14.195 1 95.06 179 LEU B CA 1
ATOM 3137 C C . LEU B 1 179 ? -0.863 23.469 13.047 1 95.06 179 LEU B C 1
ATOM 3139 O O . LEU B 1 179 ? 0.195 22.844 12.93 1 95.06 179 LEU B O 1
ATOM 3143 N N . ALA B 1 180 ? -1.29 24.391 12.195 1 94.69 180 ALA B N 1
ATOM 3144 C CA . ALA B 1 180 ? -0.458 24.953 11.133 1 94.69 180 ALA B CA 1
ATOM 3145 C C . ALA B 1 180 ? -0.479 26.484 11.164 1 94.69 180 ALA B C 1
ATOM 3147 O O . ALA B 1 180 ? -1.124 27.078 12.031 1 94.69 180 ALA B O 1
ATOM 3148 N N . GLY B 1 181 ? 0.386 27.062 10.258 1 91.94 181 GLY B N 1
ATOM 3149 C CA . GLY B 1 181 ? 0.392 28.516 10.125 1 91.94 181 GLY B CA 1
ATOM 3150 C C . GLY B 1 181 ? 1.667 29.156 10.641 1 91.94 181 GLY B C 1
ATOM 3151 O O . GLY B 1 181 ? 1.738 29.547 11.805 1 91.94 181 GLY B O 1
ATOM 3152 N N . GLY B 1 182 ? 2.594 29.281 9.828 1 89.81 182 GLY B N 1
ATOM 3153 C CA . GLY B 1 182 ? 3.799 30.047 10.094 1 89.81 182 GLY B CA 1
ATOM 3154 C C . GLY B 1 182 ? 4.688 29.422 11.156 1 89.81 182 GLY B C 1
ATOM 3155 O O . GLY B 1 182 ? 5.457 30.125 11.82 1 89.81 182 GLY B O 1
ATOM 3156 N N . LEU B 1 183 ? 4.578 28.219 11.375 1 92.69 183 LEU B N 1
ATOM 3157 C CA . LEU B 1 183 ? 5.383 27.547 12.391 1 92.69 183 LEU B CA 1
ATOM 3158 C C . LEU B 1 183 ? 6.828 27.391 11.922 1 92.69 183 LEU B C 1
ATOM 3160 O O . LEU B 1 183 ? 7.086 27.266 10.727 1 92.69 183 LEU B O 1
ATOM 3164 N N . THR B 1 184 ? 7.727 27.453 12.852 1 94.06 184 THR B N 1
ATOM 3165 C CA . THR B 1 184 ? 9.156 27.219 12.695 1 94.06 184 THR B CA 1
ATOM 3166 C C . THR B 1 184 ? 9.695 26.391 13.867 1 94.06 184 THR B C 1
ATOM 3168 O O . THR B 1 184 ? 9 26.203 14.867 1 94.06 184 THR B O 1
ATOM 3171 N N . PRO B 1 185 ? 10.914 25.906 13.641 1 95 185 PRO B N 1
ATOM 3172 C CA . PRO B 1 185 ? 11.492 25.172 14.773 1 95 185 PRO B CA 1
ATOM 3173 C C . PRO B 1 185 ? 11.57 26.016 16.047 1 95 185 PRO B C 1
ATOM 3175 O O . PRO B 1 185 ? 11.555 25.469 17.156 1 95 185 PRO B O 1
ATOM 3178 N N . GLU B 1 186 ? 11.484 27.297 15.961 1 92.62 186 GLU B N 1
ATOM 3179 C CA . GLU B 1 186 ? 11.742 28.188 17.094 1 92.62 186 GLU B CA 1
ATOM 3180 C C . GLU B 1 186 ? 10.438 28.641 17.75 1 92.62 186 GLU B C 1
ATOM 3182 O O . GLU B 1 186 ? 10.453 29.234 18.828 1 92.62 186 GLU B O 1
ATOM 3187 N N . ASN B 1 187 ? 9.305 28.328 17.203 1 90.75 187 ASN B N 1
ATOM 3188 C CA . ASN B 1 187 ? 8.102 28.953 17.734 1 90.75 187 ASN B CA 1
ATOM 3189 C C . ASN B 1 187 ? 6.992 27.922 17.969 1 90.75 187 ASN B C 1
ATOM 3191 O O . ASN B 1 187 ? 5.809 28.266 17.906 1 90.75 187 ASN B O 1
ATOM 3195 N N . LEU B 1 188 ? 7.285 26.734 18.219 1 91 188 LEU B N 1
ATOM 3196 C CA . LEU B 1 188 ? 6.277 25.719 18.469 1 91 188 LEU B CA 1
ATOM 3197 C C . LEU B 1 188 ? 5.645 25.922 19.844 1 91 188 LEU B C 1
ATOM 3199 O O . LEU B 1 188 ? 6.324 25.812 20.875 1 91 188 LEU B O 1
ATOM 3203 N N . PRO B 1 189 ? 4.363 26.125 19.828 1 87 189 PRO B N 1
ATOM 3204 C CA . PRO B 1 189 ? 3.684 26.234 21.125 1 87 189 PRO B CA 1
ATOM 3205 C C . PRO B 1 189 ? 3.264 24.875 21.688 1 87 189 PRO B C 1
ATOM 3207 O O . PRO B 1 189 ? 3.154 23.891 20.953 1 87 189 PRO B O 1
ATOM 3210 N N . THR B 1 190 ? 3.051 24.875 22.969 1 88.5 190 THR B N 1
ATOM 3211 C CA . THR B 1 190 ? 2.582 23.641 23.609 1 88.5 190 THR B CA 1
ATOM 3212 C C . THR B 1 190 ? 1.199 23.844 24.219 1 88.5 190 THR B C 1
ATOM 3214 O O . THR B 1 190 ? 1.017 24.688 25.094 1 88.5 190 THR B O 1
ATOM 3217 N N . PHE B 1 191 ? 0.293 23.125 23.656 1 89.25 191 PHE B N 1
ATOM 3218 C CA . PHE B 1 191 ? -1.066 23.094 24.188 1 89.25 191 PHE B CA 1
ATOM 3219 C C . PHE B 1 191 ? -1.597 21.672 24.25 1 89.25 191 PHE B C 1
ATOM 3221 O O . PHE B 1 191 ? -1.302 20.844 23.375 1 89.25 191 PHE B O 1
ATOM 3228 N N . ASP B 1 192 ? -2.473 21.391 25.203 1 89.56 192 ASP B N 1
ATOM 3229 C CA . ASP B 1 192 ? -3.033 20.062 25.391 1 89.56 192 ASP B CA 1
ATOM 3230 C C . ASP B 1 192 ? -3.986 19.703 24.25 1 89.56 192 ASP B C 1
ATOM 3232 O O . ASP B 1 192 ? -4.113 18.531 23.875 1 89.56 192 ASP B O 1
ATOM 3236 N N . ASN B 1 193 ? -4.633 20.656 23.75 1 93.44 193 ASN B N 1
ATOM 3237 C CA . ASN B 1 193 ? -5.645 20.391 22.734 1 93.44 193 ASN B CA 1
ATOM 3238 C C . ASN B 1 193 ? -5.039 20.359 21.344 1 93.44 193 ASN B C 1
ATOM 3240 O O . ASN B 1 193 ? -5.762 20.234 20.344 1 93.44 193 ASN B O 1
ATOM 3244 N N . ILE B 1 194 ? -3.764 20.453 21.25 1 95 194 ILE B N 1
ATOM 3245 C CA . ILE B 1 194 ? -3.059 20.344 19.969 1 95 194 ILE B CA 1
ATOM 3246 C C . ILE B 1 194 ? -2.395 18.969 19.875 1 95 194 ILE B C 1
ATOM 3248 O O . ILE B 1 194 ? -1.577 18.609 20.719 1 95 194 ILE B O 1
ATOM 3252 N N . LEU B 1 195 ? -2.752 18.266 18.797 1 96.88 195 LEU B N 1
ATOM 3253 C CA . LEU B 1 195 ? -2.336 16.875 18.641 1 96.88 195 LEU B CA 1
ATOM 3254 C C . LEU B 1 195 ? -1.034 16.781 17.859 1 96.88 195 LEU B C 1
ATOM 3256 O O . LEU B 1 195 ? -0.393 15.734 17.828 1 96.88 195 LEU B O 1
ATOM 3260 N N . GLY B 1 196 ? -0.648 17.922 17.219 1 97.19 196 GLY B N 1
ATOM 3261 C CA . GLY B 1 196 ? 0.549 17.922 16.391 1 97.19 196 GLY B CA 1
ATOM 3262 C C . GLY B 1 196 ? 0.758 19.203 15.633 1 97.19 196 GLY B C 1
ATOM 3263 O O . GLY B 1 196 ? 0.01 20.172 15.82 1 97.19 196 GLY B O 1
ATOM 3264 N N . TYR B 1 197 ? 1.81 19.172 14.82 1 96.44 197 TYR B N 1
ATOM 3265 C CA . TYR B 1 197 ? 2.227 20.375 14.125 1 96.44 197 TYR B CA 1
ATOM 3266 C C . TYR B 1 197 ? 2.449 20.109 12.641 1 96.44 197 TYR B C 1
ATOM 3268 O O . TYR B 1 197 ? 2.986 19.062 12.266 1 96.44 197 TYR B O 1
ATOM 3276 N N . ASP B 1 198 ? 2.021 21.062 11.836 1 97.12 198 ASP B N 1
ATOM 3277 C CA . ASP B 1 198 ? 2.205 21.031 10.391 1 97.12 198 ASP B CA 1
ATOM 3278 C C . ASP B 1 198 ? 3.027 22.234 9.922 1 97.12 198 ASP B C 1
ATOM 3280 O O . ASP B 1 198 ? 2.654 23.391 10.156 1 97.12 198 ASP B O 1
ATOM 3284 N N . VAL B 1 199 ? 4.152 21.953 9.164 1 96.5 199 VAL B N 1
ATOM 3285 C CA . VAL B 1 199 ? 5.016 23.062 8.742 1 96.5 199 VAL B CA 1
ATOM 3286 C C . VAL B 1 199 ? 5.316 22.938 7.25 1 96.5 199 VAL B C 1
ATOM 3288 O O . VAL B 1 199 ? 5.48 21.828 6.73 1 96.5 199 VAL B O 1
ATOM 3291 N N . SER B 1 200 ? 5.387 24.078 6.566 1 95.38 200 SER B N 1
ATOM 3292 C CA . SER B 1 200 ? 5.812 24.125 5.172 1 95.38 200 SER B CA 1
ATOM 3293 C C . SER B 1 200 ? 6.953 25.125 4.98 1 95.38 200 SER B C 1
ATOM 3295 O O . SER B 1 200 ? 8.125 24.766 5.113 1 95.38 200 SER B O 1
ATOM 3297 N N . GLY B 1 201 ? 6.652 26.344 4.941 1 93.75 201 GLY B N 1
ATOM 3298 C CA . GLY B 1 201 ? 7.645 27.375 4.68 1 93.75 201 GLY B CA 1
ATOM 3299 C C . GLY B 1 201 ? 8.648 27.531 5.809 1 93.75 201 GLY B C 1
ATOM 3300 O O . GLY B 1 201 ? 9.789 27.953 5.578 1 93.75 201 GLY B O 1
ATOM 3301 N N . GLY B 1 202 ? 8.328 27.219 7.031 1 95.44 202 GLY B N 1
ATOM 3302 C CA . GLY B 1 202 ? 9.156 27.422 8.211 1 95.44 202 GLY B CA 1
ATOM 3303 C C . GLY B 1 202 ? 10.391 26.547 8.227 1 95.44 202 GLY B C 1
ATOM 3304 O O . GLY B 1 202 ? 11.312 26.766 9.016 1 95.44 202 GLY B O 1
ATOM 3305 N N . VAL B 1 203 ? 10.453 25.578 7.328 1 97.06 203 VAL B N 1
ATOM 3306 C CA . VAL B 1 203 ? 11.625 24.703 7.273 1 97.06 203 VAL B CA 1
ATOM 3307 C C . VAL B 1 203 ? 12.297 24.844 5.91 1 97.06 203 VAL B C 1
ATOM 3309 O O . VAL B 1 203 ? 12.914 23.891 5.426 1 97.06 203 VAL B O 1
ATOM 3312 N N . GLU B 1 204 ? 12.117 25.984 5.305 1 96.62 204 GLU B N 1
ATOM 3313 C CA . GLU B 1 204 ? 12.734 26.297 4.02 1 96.62 204 GLU B CA 1
ATOM 3314 C C . GLU B 1 204 ? 13.773 27.406 4.156 1 96.62 204 GLU B C 1
ATOM 3316 O O . GLU B 1 204 ? 13.672 28.25 5.059 1 96.62 204 GLU B O 1
ATOM 3321 N N . THR B 1 205 ? 14.836 27.359 3.311 1 96.38 205 THR B N 1
ATOM 3322 C CA . THR B 1 205 ? 15.75 28.453 3.043 1 96.38 205 THR B CA 1
ATOM 3323 C C . THR B 1 205 ? 15.664 28.891 1.583 1 96.38 205 THR B C 1
ATOM 3325 O O . THR B 1 205 ? 15.93 28.094 0.676 1 96.38 205 THR B O 1
ATOM 3328 N N . ASN B 1 206 ? 15.203 30.078 1.307 1 93.81 206 ASN B N 1
ATOM 3329 C CA . ASN B 1 206 ? 15.023 30.594 -0.043 1 93.81 206 ASN B CA 1
ATOM 3330 C C . ASN B 1 206 ? 14.078 29.719 -0.86 1 93.81 206 ASN B C 1
ATOM 3332 O O . ASN B 1 206 ? 14.383 29.359 -1.995 1 93.81 206 ASN B O 1
ATOM 3336 N N . GLY B 1 207 ? 13.062 29.25 -0.2 1 91.12 207 GLY B N 1
ATOM 3337 C CA . GLY B 1 207 ? 12.008 28.531 -0.896 1 91.12 207 GLY B CA 1
ATOM 3338 C C . GLY B 1 207 ? 12.32 27.047 -1.087 1 91.12 207 GLY B C 1
ATOM 3339 O O . GLY B 1 207 ? 11.539 26.328 -1.7 1 91.12 207 GLY B O 1
ATOM 3340 N N . VAL B 1 208 ? 13.461 26.688 -0.508 1 93.44 208 VAL B N 1
ATOM 3341 C CA . VAL B 1 208 ? 13.875 25.297 -0.654 1 93.44 208 VAL B CA 1
ATOM 3342 C C . VAL B 1 208 ? 13.945 24.625 0.718 1 93.44 208 VAL B C 1
ATOM 3344 O O . VAL B 1 208 ? 14.438 25.219 1.68 1 93.44 208 VAL B O 1
ATOM 3347 N N . LYS B 1 209 ? 13.438 23.406 0.758 1 95.88 209 LYS B N 1
ATOM 3348 C CA . LYS B 1 209 ? 13.477 22.672 2.02 1 95.88 209 LYS B CA 1
ATOM 3349 C C . LYS B 1 209 ? 14.914 22.562 2.539 1 95.88 209 LYS B C 1
ATOM 3351 O O . LYS B 1 209 ? 15.828 22.25 1.778 1 95.88 209 LYS B O 1
ATOM 3356 N N . ASP B 1 210 ? 15.07 22.828 3.795 1 97.44 210 ASP B N 1
ATOM 3357 C CA . ASP B 1 210 ? 16.359 22.812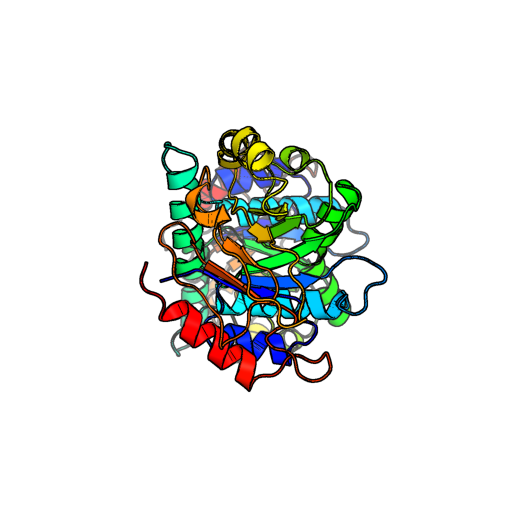 4.496 1 97.44 210 ASP B CA 1
ATOM 3358 C C . ASP B 1 210 ? 16.438 21.625 5.453 1 97.44 210 ASP B C 1
ATOM 3360 O O . ASP B 1 210 ? 15.688 21.562 6.434 1 97.44 210 ASP B O 1
ATOM 3364 N N . SER B 1 211 ? 17.438 20.766 5.176 1 97.62 211 SER B N 1
ATOM 3365 C CA . SER B 1 211 ? 17.531 19.516 5.926 1 97.62 211 SER B CA 1
ATOM 3366 C C . SER B 1 211 ? 17.688 19.781 7.422 1 97.62 211 SER B C 1
ATOM 3368 O O . SER B 1 211 ? 17.062 19.109 8.242 1 97.62 211 SER B O 1
ATOM 3370 N N . LEU B 1 212 ? 18.484 20.719 7.734 1 98 212 LEU B N 1
ATOM 3371 C CA . LEU B 1 212 ? 18.75 21 9.141 1 98 212 LEU B CA 1
ATOM 3372 C C . LEU B 1 212 ? 17.484 21.531 9.828 1 98 212 LEU B C 1
ATOM 3374 O O . LEU B 1 212 ? 17.188 21.141 10.969 1 98 212 LEU B O 1
ATOM 3378 N N . LYS B 1 213 ? 16.781 22.359 9.188 1 98.06 213 LYS B N 1
ATOM 3379 C CA . LYS B 1 213 ? 15.539 22.891 9.758 1 98.06 213 LYS B CA 1
ATOM 3380 C C . LYS B 1 213 ? 14.484 21.812 9.898 1 98.06 213 LYS B C 1
ATOM 3382 O O . LYS B 1 213 ? 13.734 21.781 10.883 1 98.06 213 LYS B O 1
ATOM 3387 N N . ILE B 1 214 ? 14.422 20.938 8.93 1 98.19 214 ILE B N 1
ATOM 3388 C CA . ILE B 1 214 ? 13.484 19.812 9 1 98.19 214 ILE B CA 1
ATOM 3389 C C . ILE B 1 214 ? 13.781 18.969 10.227 1 98.19 214 ILE B C 1
ATOM 3391 O O . ILE B 1 214 ? 12.883 18.656 11.016 1 98.19 214 ILE B O 1
ATOM 3395 N N . ILE B 1 215 ? 15.031 18.656 10.406 1 97.88 215 ILE B N 1
ATOM 3396 C CA . ILE B 1 215 ? 15.453 17.797 11.516 1 97.88 215 ILE B CA 1
ATOM 3397 C C . ILE B 1 215 ? 15.117 18.469 12.844 1 97.88 215 ILE B C 1
ATOM 3399 O O . ILE B 1 215 ? 14.531 17.844 13.734 1 97.88 215 ILE B O 1
ATOM 3403 N N . LYS B 1 216 ? 15.383 19.734 12.93 1 97.75 216 LYS B N 1
ATOM 3404 C CA . LYS B 1 216 ? 15.133 20.484 14.156 1 97.75 216 LYS B CA 1
ATOM 3405 C C . LYS B 1 216 ? 13.641 20.547 14.461 1 97.75 216 LYS B C 1
ATOM 3407 O O . LYS B 1 216 ? 13.227 20.391 15.617 1 97.75 216 LYS B O 1
ATOM 3412 N N . PHE B 1 217 ? 12.852 20.828 13.484 1 97.5 217 PHE B N 1
ATOM 3413 C CA . PHE B 1 217 ? 11.406 20.922 13.672 1 97.5 217 PHE B CA 1
ATOM 3414 C C . PHE B 1 217 ? 10.836 19.609 14.188 1 97.5 217 PHE B C 1
ATOM 3416 O O . PHE B 1 217 ? 10.023 19.594 15.117 1 97.5 217 PHE B O 1
ATOM 3423 N N . ILE B 1 218 ? 11.242 18.453 13.594 1 97.44 218 ILE B N 1
ATOM 3424 C CA . ILE B 1 218 ? 10.758 17.141 13.984 1 97.44 218 ILE B CA 1
ATOM 3425 C C . ILE B 1 218 ? 11.148 16.859 15.43 1 97.44 218 ILE B C 1
ATOM 3427 O O . ILE B 1 218 ? 10.312 16.422 16.234 1 97.44 218 ILE B O 1
ATOM 3431 N N . GLN B 1 219 ? 12.383 17.125 15.773 1 96.25 219 GLN B N 1
ATOM 3432 C CA . GLN B 1 219 ? 12.875 16.875 17.125 1 96.25 219 GLN B CA 1
ATOM 3433 C C . GLN B 1 219 ? 12.102 17.688 18.156 1 96.25 219 GLN B C 1
ATOM 3435 O O . GLN B 1 219 ? 11.68 17.172 19.188 1 96.25 219 GLN B O 1
ATOM 3440 N N . LYS B 1 220 ? 11.875 18.906 17.828 1 95.44 220 LYS B N 1
ATOM 3441 C CA . LYS B 1 220 ? 11.148 19.781 18.75 1 95.44 220 LYS B CA 1
ATOM 3442 C C . LYS B 1 220 ? 9.688 19.359 18.875 1 95.44 220 LYS B C 1
ATOM 3444 O O . LYS B 1 220 ? 9.117 19.391 19.953 1 95.44 220 LYS B O 1
ATOM 3449 N N . GLY B 1 221 ? 9.125 18.984 17.75 1 95.19 221 GLY B N 1
ATOM 3450 C CA . GLY B 1 221 ? 7.75 18.516 17.797 1 95.19 221 GLY B CA 1
ATOM 3451 C C . GLY B 1 221 ? 7.566 17.266 18.641 1 95.19 221 GLY B C 1
ATOM 3452 O O . GLY B 1 221 ? 6.621 17.188 19.422 1 95.19 221 GLY B O 1
ATOM 3453 N N . HIS B 1 222 ? 8.461 16.359 18.531 1 94.12 222 HIS B N 1
ATOM 3454 C CA . HIS B 1 222 ? 8.391 15.094 19.266 1 94.12 222 HIS B CA 1
ATOM 3455 C C . HIS B 1 222 ? 8.688 15.289 20.75 1 94.12 222 HIS B C 1
ATOM 3457 O O . HIS B 1 222 ? 8.258 14.492 21.578 1 94.12 222 HIS B O 1
ATOM 3463 N N . ALA B 1 223 ? 9.422 16.297 20.984 1 91.5 223 ALA B N 1
ATOM 3464 C CA . ALA B 1 223 ? 9.789 16.562 22.375 1 91.5 223 ALA B CA 1
ATOM 3465 C C . ALA B 1 223 ? 8.609 17.125 23.156 1 91.5 223 ALA B C 1
ATOM 3467 O O . ALA B 1 223 ? 8.625 17.141 24.391 1 91.5 223 ALA B O 1
ATOM 3468 N N . GLN B 1 224 ? 7.715 17.547 22.344 1 84.5 224 GLN B N 1
ATOM 3469 C CA . GLN B 1 224 ? 6.559 18.109 23.031 1 84.5 224 GLN B CA 1
ATOM 3470 C C . GLN B 1 224 ? 5.691 17.031 23.656 1 84.5 224 GLN B C 1
ATOM 3472 O O . GLN B 1 224 ? 5.52 15.953 23.062 1 84.5 224 GLN B O 1
ATOM 3477 N N . SER B 1 225 ? 5.758 16.828 24.984 1 66.12 225 SER B N 1
ATOM 3478 C CA . SER B 1 225 ? 4.969 15.852 25.719 1 66.12 225 SER B CA 1
ATOM 3479 C C . SER B 1 225 ? 3.473 16.109 25.562 1 66.12 225 SER B C 1
ATOM 3481 O O . SER B 1 225 ? 3.053 17.25 25.375 1 66.12 225 SER B O 1
ATOM 3483 N N . SER B 1 226 ? 2.689 14.969 25.109 1 56.75 226 SER B N 1
ATOM 3484 C CA . SER B 1 226 ? 1.242 15.117 25.219 1 56.75 226 SER B CA 1
ATOM 3485 C C . SER B 1 226 ? 0.832 15.492 26.641 1 56.75 226 SER B C 1
ATOM 3487 O O . SER B 1 226 ? 1.524 15.156 27.609 1 56.75 226 SER B O 1
#

Radius of gyration: 25.17 Å; Cα contacts (8 Å, |Δi|>4): 873; chains: 2; bounding box: 42×76×53 Å

pLDDT: mean 91.52, std 9.88, range [43.78, 98.56]

Nearest PDB structures (foldseek):
  1dl3-assembly1_A  TM=5.712E-01  e=7.174E-09  Thermotoga maritima
  1dl3-assembly2_B  TM=5.240E-01  e=1.177E-09  Thermotoga maritima
  3tbf-assembly2_D  TM=2.896E-01  e=4.095E-02  Francisella tularensis subsp. tularensis
  6fqy-assembly1_B  TM=3.478E-01  e=2.241E+00  Plasmodium falciparum 3D7
  4lc9-assembly1_A  TM=3.076E-01  e=3.095E+00  Rattus norvegicus